Protein AF-0000000081854275 (afdb_homodimer)

pLDDT: mean 91.53, std 12.42, range [28.41, 98.5]

Structure (mmCIF, N/CA/C/O backbone):
data_AF-0000000081854275-model_v1
#
loop_
_entity.id
_entity.type
_entity.pdbx_description
1 polymer 'SP140 nuclear body protein-like'
#
loop_
_atom_site.group_PDB
_atom_site.id
_atom_site.type_symbol
_atom_site.label_atom_id
_atom_site.label_alt_id
_atom_site.label_comp_id
_atom_site.label_asym_id
_atom_site.label_entity_id
_atom_site.label_seq_id
_atom_site.pdbx_PDB_ins_code
_atom_site.Cartn_x
_atom_site.Cartn_y
_atom_site.Cartn_z
_atom_site.occupancy
_atom_site.B_iso_or_equiv
_atom_site.auth_seq_id
_atom_site.auth_comp_id
_atom_site.auth_asym_id
_atom_site.auth_atom_id
_atom_site.pdbx_PDB_model_num
ATOM 1 N N . MET A 1 1 ? -38.438 -53.656 -34.594 1 28.41 1 MET A N 1
ATOM 2 C CA . MET A 1 1 ? -37.188 -53.75 -33.875 1 28.41 1 MET A CA 1
ATOM 3 C C . MET A 1 1 ? -36.469 -52.406 -33.844 1 28.41 1 MET A C 1
ATOM 5 O O . MET A 1 1 ? -35.75 -52.062 -34.812 1 28.41 1 MET A O 1
ATOM 9 N N . ASP A 1 2 ? -37.125 -51.25 -33.469 1 30.95 2 ASP A N 1
ATOM 10 C CA . ASP A 1 2 ? -36.781 -49.812 -33.438 1 30.95 2 ASP A CA 1
ATOM 11 C C . ASP A 1 2 ? -35.531 -49.562 -32.562 1 30.95 2 ASP A C 1
ATOM 13 O O . ASP A 1 2 ? -35.531 -49.906 -31.391 1 30.95 2 ASP A O 1
ATOM 17 N N . THR A 1 3 ? -34.25 -49.688 -33.125 1 32.06 3 THR A N 1
ATOM 18 C CA . THR A 1 3 ? -32.938 -49.406 -32.562 1 32.06 3 THR A CA 1
ATOM 19 C C . THR A 1 3 ? -32.938 -48.062 -31.812 1 32.06 3 THR A C 1
ATOM 21 O O . THR A 1 3 ? -33.156 -47.031 -32.438 1 32.06 3 THR A O 1
ATOM 24 N N . LEU A 1 4 ? -33.312 -47.969 -30.531 1 31.28 4 LEU A N 1
ATOM 25 C CA . LEU A 1 4 ? -33.156 -46.875 -29.594 1 31.28 4 LEU A CA 1
ATOM 26 C C . LEU A 1 4 ? -31.719 -46.312 -29.641 1 31.28 4 LEU A C 1
ATOM 28 O O . LEU A 1 4 ? -30.766 -47.062 -29.406 1 31.28 4 LEU A O 1
ATOM 32 N N . ASP A 1 5 ? -31.359 -45.406 -30.594 1 31.48 5 ASP A N 1
ATOM 33 C CA . ASP A 1 5 ? -30.109 -44.656 -30.641 1 31.48 5 ASP A CA 1
ATOM 34 C C . ASP A 1 5 ? -29.672 -44.219 -29.25 1 31.48 5 ASP A C 1
ATOM 36 O O . ASP A 1 5 ? -30.391 -43.5 -28.562 1 31.48 5 ASP A O 1
ATOM 40 N N . GLU A 1 6 ? -28.984 -45.031 -28.469 1 31.84 6 GLU A N 1
ATOM 41 C CA . GLU A 1 6 ? -28.234 -44.688 -27.266 1 31.84 6 GLU A CA 1
ATOM 42 C C . GLU A 1 6 ? -27.406 -43.406 -27.5 1 31.84 6 GLU A C 1
ATOM 44 O O . GLU A 1 6 ? -26.391 -43.438 -28.219 1 31.84 6 GLU A O 1
ATOM 49 N N . GLN A 1 7 ? -28.016 -42.25 -27.75 1 33.12 7 GLN A N 1
ATOM 50 C CA . GLN A 1 7 ? -27.219 -41 -27.75 1 33.12 7 GLN A CA 1
ATOM 51 C C . GLN A 1 7 ? -26.203 -41.031 -26.594 1 33.12 7 GLN A C 1
ATOM 53 O O . GLN A 1 7 ? -26.594 -41.062 -25.422 1 33.12 7 GLN A O 1
ATOM 58 N N . ALA A 1 8 ? -25.047 -41.594 -26.719 1 37.94 8 ALA A N 1
ATOM 59 C CA . ALA A 1 8 ? -23.875 -41.375 -25.875 1 37.94 8 ALA A CA 1
ATOM 60 C C . ALA A 1 8 ? -23.812 -39.969 -25.359 1 37.94 8 ALA A C 1
ATOM 62 O O . ALA A 1 8 ? -23.703 -39 -26.125 1 37.94 8 ALA A O 1
ATOM 63 N N . SER A 1 9 ? -24.422 -39.562 -24.297 1 36.94 9 SER A N 1
ATOM 64 C CA . SER A 1 9 ? -24.234 -38.281 -23.625 1 36.94 9 SER A CA 1
ATOM 65 C C . SER A 1 9 ? -22.75 -37.938 -23.531 1 36.94 9 SER A C 1
ATOM 67 O O . SER A 1 9 ? -21.953 -38.688 -22.953 1 36.94 9 SER A O 1
ATOM 69 N N . ALA A 1 10 ? -22.078 -37.438 -24.516 1 41.81 10 ALA A N 1
ATOM 70 C CA . ALA A 1 10 ? -20.719 -36.906 -24.5 1 41.81 10 ALA A CA 1
ATOM 71 C C . ALA A 1 10 ? -20.406 -36.219 -23.172 1 41.81 10 ALA A C 1
ATOM 73 O O . ALA A 1 10 ? -21.094 -35.281 -22.766 1 41.81 10 ALA A O 1
ATOM 74 N N . THR A 1 11 ? -20 -36.781 -22.109 1 48.06 11 THR A N 1
ATOM 75 C CA . THR A 1 11 ? -19.484 -36.219 -20.875 1 48.06 11 THR A CA 1
ATOM 76 C C . THR A 1 11 ? -18.625 -35 -21.156 1 48.06 11 THR A C 1
ATOM 78 O O . THR A 1 11 ? -17.656 -35.062 -21.922 1 48.06 11 THR A O 1
ATOM 81 N N . ASN A 1 12 ? -19.203 -33.781 -21.25 1 55.66 12 ASN A N 1
ATOM 82 C CA . ASN A 1 12 ? -18.469 -32.531 -21.422 1 55.66 12 ASN A CA 1
ATOM 83 C C . ASN A 1 12 ? -17.188 -32.5 -20.609 1 55.66 12 ASN A C 1
ATOM 85 O O . ASN A 1 12 ? -17.219 -32.656 -19.391 1 55.66 12 ASN A O 1
ATOM 89 N N . PRO A 1 13 ? -16.078 -32.781 -21.188 1 63.62 13 PRO A N 1
ATOM 90 C CA . PRO A 1 13 ? -14.781 -32.812 -20.516 1 63.62 13 PRO A CA 1
ATOM 91 C C . PRO A 1 13 ? -14.602 -31.656 -19.516 1 63.62 13 PRO A C 1
ATOM 93 O O . PRO A 1 13 ? -13.82 -31.766 -18.578 1 63.62 13 PRO A O 1
ATOM 96 N N . ASP A 1 14 ? -15.375 -30.656 -19.766 1 68 14 ASP A N 1
ATOM 97 C CA . ASP A 1 14 ? -15.172 -29.484 -18.922 1 68 14 ASP A CA 1
ATOM 98 C C . ASP A 1 14 ? -16.141 -29.484 -17.75 1 68 14 ASP A C 1
ATOM 100 O O . ASP A 1 14 ? -16.188 -28.531 -16.969 1 68 14 ASP A O 1
ATOM 104 N N . SER A 1 15 ? -16.938 -30.484 -17.609 1 71.69 15 SER A N 1
ATOM 105 C CA . SER A 1 15 ? -17.969 -30.531 -16.578 1 71.69 15 SER A CA 1
ATOM 106 C C . SER A 1 15 ? -17.359 -30.484 -15.188 1 71.69 15 SER A C 1
ATOM 108 O O . SER A 1 15 ? -17.953 -29.938 -14.258 1 71.69 15 SER A O 1
ATOM 110 N N . ASP A 1 16 ? -16.172 -30.891 -15.094 1 78.19 16 ASP A N 1
ATOM 111 C CA . ASP A 1 16 ? -15.562 -31 -13.773 1 78.19 16 ASP A CA 1
ATOM 112 C C . ASP A 1 16 ? -14.711 -29.766 -13.453 1 78.19 16 ASP A C 1
ATOM 114 O O . ASP A 1 16 ? -14.156 -29.656 -12.359 1 78.19 16 ASP A O 1
ATOM 118 N N . LYS A 1 17 ? -14.781 -28.844 -14.359 1 85.69 17 LYS A N 1
ATOM 119 C CA . LYS A 1 17 ? -13.969 -27.656 -14.141 1 85.69 17 LYS A CA 1
ATOM 120 C C . LYS A 1 17 ? -14.578 -26.766 -13.062 1 85.69 17 LYS A C 1
ATOM 122 O O . LYS A 1 17 ? -15.797 -26.578 -13.023 1 85.69 17 LYS A O 1
ATOM 127 N N . VAL A 1 18 ? -13.711 -26.297 -12.273 1 91.56 18 VAL A N 1
ATOM 128 C CA . VAL A 1 18 ? -14.18 -25.453 -11.18 1 91.56 18 VAL A CA 1
ATOM 129 C C . VAL A 1 18 ? -14.125 -23.984 -11.609 1 91.56 18 VAL A C 1
ATOM 131 O O . VAL A 1 18 ? -14.805 -23.141 -11.023 1 91.56 18 VAL A O 1
ATOM 134 N N . ALA A 1 19 ? -13.328 -23.688 -12.609 1 95.38 19 ALA A N 1
ATOM 135 C CA . ALA A 1 19 ? -13.18 -22.312 -13.094 1 95.38 19 ALA A CA 1
ATOM 136 C C . ALA A 1 19 ? -12.984 -22.297 -14.609 1 95.38 19 ALA A C 1
ATOM 138 O O . ALA A 1 19 ? -12.508 -23.266 -15.195 1 95.38 19 ALA A O 1
ATOM 139 N N . PHE A 1 20 ? -13.414 -21.172 -15.258 1 96.5 20 PHE A N 1
ATOM 140 C CA . PHE A 1 20 ? -13.344 -21 -16.703 1 96.5 20 PHE A CA 1
ATOM 141 C C . PHE A 1 20 ? -12.547 -19.75 -17.047 1 96.5 20 PHE A C 1
ATOM 143 O O . PHE A 1 20 ? -12.82 -18.672 -16.531 1 96.5 20 PHE A O 1
ATOM 150 N N . LEU A 1 21 ? -11.531 -19.953 -17.875 1 96.88 21 LEU A N 1
ATOM 151 C CA . LEU A 1 21 ? -10.844 -18.781 -18.406 1 96.88 21 LEU A CA 1
ATOM 152 C C . LEU A 1 21 ? -11.734 -18.016 -19.391 1 96.88 21 LEU A C 1
ATOM 154 O O . LEU A 1 21 ? -12.047 -18.531 -20.469 1 96.88 21 LEU A O 1
ATOM 158 N N . VAL A 1 22 ? -12.141 -16.844 -19.062 1 97.88 22 VAL A N 1
ATOM 159 C CA . VAL A 1 22 ? -13.086 -16.094 -19.875 1 97.88 22 VAL A CA 1
ATOM 160 C C . VAL A 1 22 ? -12.445 -14.805 -20.375 1 97.88 22 VAL A C 1
ATOM 162 O O . VAL A 1 22 ? -11.438 -14.352 -19.812 1 97.88 22 VAL A O 1
ATOM 165 N N . THR A 1 23 ? -12.992 -14.273 -21.422 1 97.81 23 THR A N 1
ATOM 166 C CA . THR A 1 23 ? -12.508 -13.023 -22 1 97.81 23 THR A CA 1
ATOM 167 C C . THR A 1 23 ? -13.68 -12.109 -22.375 1 97.81 23 THR A C 1
ATOM 169 O O . THR A 1 23 ? -14.797 -12.578 -22.578 1 97.81 23 THR A O 1
ATOM 172 N N . CYS A 1 24 ? -13.508 -10.906 -22.375 1 96.81 24 CYS A N 1
ATOM 173 C CA . CYS A 1 24 ? -14.367 -9.844 -22.875 1 96.81 24 CYS A CA 1
ATOM 174 C C . CYS A 1 24 ? -13.547 -8.695 -23.438 1 96.81 24 CYS A C 1
ATOM 176 O O . CYS A 1 24 ? -12.883 -7.977 -22.703 1 96.81 24 CYS A O 1
ATOM 178 N N . GLY A 1 25 ? -13.57 -8.531 -24.75 1 93.12 25 GLY A N 1
ATOM 179 C CA . GLY A 1 25 ? -12.609 -7.609 -25.344 1 93.12 25 GLY A CA 1
ATOM 180 C C . GLY A 1 25 ? -11.164 -8 -25.078 1 93.12 25 GLY A C 1
ATOM 181 O O . GLY A 1 25 ? -10.758 -9.133 -25.344 1 93.12 25 GLY A O 1
ATOM 182 N N . ALA A 1 26 ? -10.422 -7.109 -24.562 1 92.81 26 ALA A N 1
ATOM 183 C CA . ALA A 1 26 ? -9.016 -7.363 -24.266 1 92.81 26 ALA A CA 1
ATOM 184 C C . ALA A 1 26 ? -8.836 -7.867 -22.828 1 92.81 26 ALA A C 1
ATOM 186 O O . ALA A 1 26 ? -7.734 -8.266 -22.438 1 92.81 26 ALA A O 1
ATOM 187 N N . LEU A 1 27 ? -9.914 -7.867 -22.078 1 95.38 27 LEU A N 1
ATOM 188 C CA . LEU A 1 27 ? -9.836 -8.25 -20.672 1 95.38 27 LEU A CA 1
ATOM 189 C C . LEU A 1 27 ? -10.031 -9.75 -20.5 1 95.38 27 LEU A C 1
ATOM 191 O O . LEU A 1 27 ? -10.883 -10.352 -21.172 1 95.38 27 LEU A O 1
ATOM 195 N N . SER A 1 28 ? -9.242 -10.375 -19.703 1 97.31 28 SER A N 1
ATOM 196 C CA . SER A 1 28 ? -9.352 -11.789 -19.375 1 97.31 28 SER A CA 1
ATOM 197 C C . SER A 1 28 ? -9.492 -12.008 -17.875 1 97.31 28 SER A C 1
ATOM 199 O O . SER A 1 28 ? -9.133 -11.133 -17.078 1 97.31 28 SER A O 1
ATOM 201 N N . GLY A 1 29 ? -10.102 -13.109 -17.469 1 97.56 29 GLY A N 1
ATOM 202 C CA . GLY A 1 29 ? -10.281 -13.484 -16.078 1 97.56 29 GLY A CA 1
ATOM 203 C C . GLY A 1 29 ? -10.703 -14.93 -15.906 1 97.56 29 GLY A C 1
ATOM 204 O O . GLY A 1 29 ? -10.961 -15.633 -16.891 1 97.56 29 GLY A O 1
ATOM 205 N N . GLN A 1 30 ? -10.672 -15.391 -14.719 1 97.62 30 GLN A N 1
ATOM 206 C CA . GLN A 1 30 ? -11.125 -16.734 -14.367 1 97.62 30 GLN A CA 1
ATOM 207 C C . GLN A 1 30 ? -12.508 -16.688 -13.719 1 97.62 30 GLN A C 1
ATOM 209 O O . GLN A 1 30 ? -12.672 -16.141 -12.633 1 97.62 30 GLN A O 1
ATOM 214 N N . LEU A 1 31 ? -13.453 -17.281 -14.375 1 98.12 31 LEU A N 1
ATOM 215 C CA . LEU A 1 31 ? -14.805 -17.375 -13.82 1 98.12 31 LEU A CA 1
ATOM 216 C C . LEU A 1 31 ? -14.938 -18.594 -12.922 1 98.12 31 LEU A C 1
ATOM 218 O O . LEU A 1 31 ? -14.836 -19.734 -13.391 1 98.12 31 LEU A O 1
ATOM 222 N N . HIS A 1 32 ? -15.188 -18.375 -11.68 1 97.38 32 HIS A N 1
ATOM 223 C CA . HIS A 1 32 ? -15.305 -19.453 -10.703 1 97.38 32 HIS A CA 1
ATOM 224 C C . HIS A 1 32 ? -16.766 -19.844 -10.484 1 97.38 32 HIS A C 1
ATOM 226 O O . HIS A 1 32 ? -17.562 -19.031 -10.023 1 97.38 32 HIS A O 1
ATOM 232 N N . LYS A 1 33 ? -17.016 -21.094 -10.68 1 95.62 33 LYS A N 1
ATOM 233 C CA . LYS A 1 33 ? -18.391 -21.625 -10.633 1 95.62 33 LYS A CA 1
ATOM 234 C C . LYS A 1 33 ? -19 -21.422 -9.25 1 95.62 33 LYS A C 1
ATOM 236 O O . LYS A 1 33 ? -20.156 -21.016 -9.133 1 95.62 33 LYS A O 1
ATOM 241 N N . LYS A 1 34 ? -18.25 -21.672 -8.305 1 94.56 34 LYS A N 1
ATOM 242 C CA . LYS A 1 34 ? -18.766 -21.688 -6.938 1 94.56 34 LYS A CA 1
ATOM 243 C C . LYS A 1 34 ? -19.172 -20.281 -6.496 1 94.56 34 LYS A C 1
ATOM 245 O O . LYS A 1 34 ? -20.016 -20.125 -5.613 1 94.56 34 LYS A O 1
ATOM 250 N N . ARG A 1 35 ? -18.594 -19.219 -7.164 1 96.75 35 ARG A N 1
ATOM 251 C CA . ARG A 1 35 ? -18.875 -17.844 -6.785 1 96.75 35 ARG A CA 1
ATOM 252 C C . ARG A 1 35 ? -19.938 -17.234 -7.684 1 96.75 35 ARG A C 1
ATOM 254 O O . ARG A 1 35 ? -20.391 -16.109 -7.445 1 96.75 35 ARG A O 1
ATOM 261 N N . PHE A 1 36 ? -20.328 -17.984 -8.656 1 97.38 36 PHE A N 1
ATOM 262 C CA . PHE A 1 36 ? -21.25 -17.438 -9.641 1 97.38 36 PHE A CA 1
ATOM 263 C C . PHE A 1 36 ? -22.688 -17.516 -9.141 1 97.38 36 PHE A C 1
ATOM 265 O O . PHE A 1 36 ? -23.141 -18.578 -8.703 1 97.38 36 PHE A O 1
ATOM 272 N N . ALA A 1 37 ? -23.375 -16.453 -9.148 1 96.75 37 ALA A N 1
ATOM 273 C CA . ALA A 1 37 ? -24.781 -16.406 -8.773 1 96.75 37 ALA A CA 1
ATOM 274 C C . ALA A 1 37 ? -25.641 -15.844 -9.898 1 96.75 37 ALA A C 1
ATOM 276 O O . ALA A 1 37 ? -26.656 -16.438 -10.289 1 96.75 37 ALA A O 1
ATOM 277 N N . SER A 1 38 ? -25.25 -14.711 -10.398 1 94.69 38 SER A N 1
ATOM 278 C CA . SER A 1 38 ? -25.922 -14.031 -11.508 1 94.69 38 SER A CA 1
ATOM 279 C C . SER A 1 38 ? -25 -12.992 -12.141 1 94.69 38 SER A C 1
ATOM 281 O O . SER A 1 38 ? -23.797 -12.945 -11.836 1 94.69 38 SER A O 1
ATOM 283 N N . GLY A 1 39 ? -25.531 -12.273 -13.062 1 93.12 39 GLY A N 1
ATOM 284 C CA . GLY A 1 39 ? -24.75 -11.203 -13.672 1 93.12 39 GLY A CA 1
ATOM 285 C C . GLY A 1 39 ? -24.422 -10.078 -12.703 1 93.12 39 GLY A C 1
ATOM 286 O O . GLY A 1 39 ? -23.375 -9.445 -12.82 1 93.12 39 GLY A O 1
ATOM 287 N N . ARG A 1 40 ? -25.25 -9.891 -11.766 1 91.81 40 ARG A N 1
ATOM 288 C CA . ARG A 1 40 ? -25.125 -8.734 -10.875 1 91.81 40 ARG A CA 1
ATOM 289 C C . ARG A 1 40 ? -24.625 -9.164 -9.5 1 91.81 40 ARG A C 1
ATOM 291 O O . ARG A 1 40 ? -24.094 -8.352 -8.75 1 91.81 40 ARG A O 1
ATOM 298 N N . CYS A 1 41 ? -24.875 -10.43 -9.234 1 93 41 CYS A N 1
ATOM 299 C CA . CYS A 1 41 ? -24.594 -10.891 -7.883 1 93 41 CYS A CA 1
ATOM 300 C C . CYS A 1 41 ? -23.422 -11.867 -7.883 1 93 41 CYS A C 1
ATOM 302 O O . CYS A 1 41 ? -23.328 -12.727 -8.766 1 93 41 CYS A O 1
ATOM 304 N N . GLY A 1 42 ? -22.594 -11.711 -6.797 1 94.5 42 GLY A N 1
ATOM 305 C CA . GLY A 1 42 ? -21.484 -12.625 -6.648 1 94.5 42 GLY A CA 1
ATOM 306 C C . GLY A 1 42 ? -20.297 -12.258 -7.527 1 94.5 42 GLY A C 1
ATOM 307 O O . GLY A 1 42 ? -20.328 -12.469 -8.742 1 94.5 42 GLY A O 1
ATOM 308 N N . LYS A 1 43 ? -19.266 -11.742 -6.938 1 97.56 43 LYS A N 1
ATOM 309 C CA . LYS A 1 43 ? -18.047 -11.523 -7.699 1 97.56 43 LYS A CA 1
ATOM 310 C C . LYS A 1 43 ? -17.375 -12.852 -8.031 1 97.56 43 LYS A C 1
ATOM 312 O O . LYS A 1 43 ? -16.688 -13.438 -7.195 1 97.56 43 LYS A O 1
ATOM 317 N N . SER A 1 44 ? -17.594 -13.25 -9.32 1 98.19 44 SER A N 1
ATOM 318 C CA . SER A 1 44 ? -17.219 -14.617 -9.68 1 98.19 44 SER A CA 1
ATOM 319 C C . SER A 1 44 ? -16.062 -14.625 -10.688 1 98.19 44 SER A C 1
ATOM 321 O O . SER A 1 44 ? -15.539 -15.688 -11.023 1 98.19 44 SER A O 1
ATOM 323 N N . ILE A 1 45 ? -15.648 -13.484 -11.156 1 98.25 45 ILE A N 1
ATOM 324 C CA . ILE A 1 45 ? -14.555 -13.438 -12.133 1 98.25 45 ILE A CA 1
ATOM 325 C C . ILE A 1 45 ? -13.312 -12.828 -11.484 1 98.25 45 ILE A C 1
ATOM 327 O O . ILE A 1 45 ? -13.312 -11.648 -11.117 1 98.25 45 ILE A O 1
ATOM 331 N N . ARG A 1 46 ? -12.312 -13.617 -11.398 1 97.94 46 ARG A N 1
ATOM 332 C CA . ARG A 1 46 ? -11.047 -13.211 -10.797 1 97.94 46 ARG A CA 1
ATOM 333 C C . ARG A 1 46 ? -10.086 -12.664 -11.844 1 97.94 46 ARG A C 1
ATOM 335 O O . ARG A 1 46 ? -9.625 -13.398 -12.719 1 97.94 46 ARG A O 1
ATOM 342 N N . THR A 1 47 ? -9.828 -11.383 -11.828 1 96.12 47 THR A N 1
ATOM 343 C CA . THR A 1 47 ? -8.805 -10.781 -12.672 1 96.12 47 THR A CA 1
ATOM 344 C C . THR A 1 47 ? -7.48 -10.68 -11.93 1 96.12 47 THR A C 1
ATOM 346 O O . THR A 1 47 ? -7.348 -11.188 -10.812 1 96.12 47 THR A O 1
ATOM 349 N N . GLU A 1 48 ? -6.586 -10.039 -12.578 1 90.88 48 GLU A N 1
ATOM 350 C CA . GLU A 1 48 ? -5.273 -9.891 -11.961 1 90.88 48 GLU A CA 1
ATOM 351 C C . GLU A 1 48 ? -5.336 -8.992 -10.734 1 90.88 48 GLU A C 1
ATOM 353 O O . GLU A 1 48 ? -4.605 -9.203 -9.766 1 90.88 48 GLU A O 1
ATOM 358 N N . THR A 1 49 ? -6.301 -8.117 -10.727 1 90.75 49 THR A N 1
ATOM 359 C CA . THR A 1 49 ? -6.223 -7.078 -9.703 1 90.75 49 THR A CA 1
ATOM 360 C C . THR A 1 49 ? -7.469 -7.086 -8.828 1 90.75 49 THR A C 1
ATOM 362 O O . THR A 1 49 ? -7.48 -6.488 -7.75 1 90.75 49 THR A O 1
ATOM 365 N N . ARG A 1 50 ? -8.547 -7.746 -9.281 1 94.5 50 ARG A N 1
ATOM 366 C CA . ARG A 1 50 ? -9.758 -7.688 -8.477 1 94.5 50 ARG A CA 1
ATOM 367 C C . ARG A 1 50 ? -10.742 -8.781 -8.883 1 94.5 50 ARG A C 1
ATOM 369 O O . ARG A 1 50 ? -10.555 -9.438 -9.906 1 94.5 50 ARG A O 1
ATOM 376 N N . TRP A 1 51 ? -11.703 -9 -8.086 1 97.44 51 TRP A N 1
ATOM 377 C CA . TRP A 1 51 ? -12.883 -9.812 -8.367 1 97.44 51 TRP A CA 1
ATOM 378 C C . TRP A 1 51 ? -14.023 -8.961 -8.914 1 97.44 51 TRP A C 1
ATOM 380 O O . TRP A 1 51 ? -14.266 -7.859 -8.422 1 97.44 51 TRP A O 1
ATOM 390 N N . LEU A 1 52 ? -14.695 -9.5 -9.883 1 96.94 52 LEU A N 1
ATOM 391 C CA . LEU A 1 52 ? -15.773 -8.75 -10.508 1 96.94 52 LEU A CA 1
ATOM 392 C C . LEU A 1 52 ? -17 -9.633 -10.727 1 96.94 52 LEU A C 1
ATOM 394 O O . LEU A 1 52 ? -16.859 -10.844 -10.938 1 96.94 52 LEU A O 1
ATOM 398 N N . THR A 1 53 ? -18.172 -8.984 -10.656 1 96.44 53 THR A N 1
ATOM 399 C CA . THR A 1 53 ? -19.344 -9.648 -11.195 1 96.44 53 THR A CA 1
ATOM 400 C C . THR A 1 53 ? -19.297 -9.695 -12.727 1 96.44 53 THR A C 1
ATOM 402 O O . THR A 1 53 ? -18.547 -8.938 -13.344 1 96.44 53 THR A O 1
ATOM 405 N N . PRO A 1 54 ? -20.062 -10.609 -13.297 1 96.44 54 PRO A N 1
ATOM 406 C CA . PRO A 1 54 ? -20.094 -10.625 -14.766 1 96.44 54 PRO A CA 1
ATOM 407 C C . PRO A 1 54 ? -20.438 -9.266 -15.359 1 96.44 54 PRO A C 1
ATOM 409 O O . PRO A 1 54 ? -19.812 -8.828 -16.328 1 96.44 54 PRO A O 1
ATOM 412 N N . LEU A 1 55 ? -21.328 -8.586 -14.812 1 95.56 55 LEU A N 1
ATOM 413 C CA . LEU A 1 55 ? -21.703 -7.273 -15.312 1 95.56 55 LEU A CA 1
ATOM 414 C C . LEU A 1 55 ? -20.578 -6.27 -15.141 1 95.56 55 LEU A C 1
ATOM 416 O O . LEU A 1 55 ? -20.297 -5.477 -16.047 1 95.56 55 LEU A O 1
ATOM 420 N N . GLU A 1 56 ? -19.953 -6.289 -13.945 1 94 56 GLU A N 1
ATOM 421 C CA . GLU A 1 56 ? -18.797 -5.426 -13.727 1 94 56 GLU A CA 1
ATOM 422 C C . GLU A 1 56 ? -17.672 -5.73 -14.719 1 94 56 GLU A C 1
ATOM 424 O O . GLU A 1 56 ? -16.984 -4.82 -15.18 1 94 56 GLU A O 1
ATOM 429 N N . PHE A 1 57 ? -17.5 -6.973 -15 1 96.25 57 PHE A N 1
ATOM 430 C CA . PHE A 1 57 ? -16.469 -7.422 -15.93 1 96.25 57 PHE A CA 1
ATOM 431 C C . PHE A 1 57 ? -16.703 -6.848 -17.328 1 96.25 57 PHE A C 1
ATOM 433 O O . PHE A 1 57 ? -15.781 -6.348 -17.969 1 96.25 57 PHE A O 1
ATOM 440 N N . VAL A 1 58 ? -17.922 -6.855 -17.781 1 95.75 58 VAL A N 1
ATOM 441 C CA . VAL A 1 58 ? -18.281 -6.309 -19.078 1 95.75 58 VAL A CA 1
ATOM 442 C C . VAL A 1 58 ? -18.109 -4.793 -19.078 1 95.75 58 VAL A C 1
ATOM 444 O O . VAL A 1 58 ? -17.594 -4.219 -20.031 1 95.75 58 VAL A O 1
ATOM 447 N N . TYR A 1 59 ? -18.531 -4.27 -18.031 1 93 59 TYR A N 1
ATOM 448 C CA . TYR A 1 59 ? -18.391 -2.822 -17.922 1 93 59 TYR A CA 1
ATOM 449 C C . TYR A 1 59 ? -16.922 -2.406 -18.016 1 93 59 TYR A C 1
ATOM 451 O O . TYR A 1 59 ? -16.594 -1.439 -18.703 1 93 59 TYR A O 1
ATOM 459 N N . GLU A 1 60 ? -16.062 -3.062 -17.312 1 90.62 60 GLU A N 1
ATOM 460 C CA . GLU A 1 60 ? -14.633 -2.752 -17.328 1 90.62 60 GLU A CA 1
ATOM 461 C C . GLU A 1 60 ? -14.031 -2.973 -18.719 1 90.62 60 GLU A C 1
ATOM 463 O O . GLU A 1 60 ? -13.156 -2.219 -19.141 1 90.62 60 GLU A O 1
ATOM 468 N N . ALA A 1 61 ? -14.508 -3.922 -19.344 1 93.31 61 ALA A N 1
ATOM 469 C CA . ALA A 1 61 ? -13.938 -4.305 -20.625 1 93.31 61 ALA A CA 1
ATOM 470 C C . ALA A 1 61 ? -14.438 -3.383 -21.734 1 93.31 61 ALA A C 1
ATOM 472 O O . ALA A 1 61 ? -13.664 -2.988 -22.609 1 93.31 61 ALA A O 1
ATOM 473 N N . LEU A 1 62 ? -15.727 -3.062 -21.719 1 91.94 62 LEU A N 1
ATOM 474 C CA . LEU A 1 62 ? -16.344 -2.416 -22.875 1 91.94 62 LEU A CA 1
ATOM 475 C C . LEU A 1 62 ? -16.812 -1.009 -22.516 1 91.94 62 LEU A C 1
ATOM 477 O O . LEU A 1 62 ? -17.156 -0.227 -23.406 1 91.94 62 LEU A O 1
ATOM 481 N N . GLY A 1 63 ? -16.844 -0.688 -21.266 1 86.81 63 GLY A N 1
ATOM 482 C CA . GLY A 1 63 ? -17.328 0.623 -20.859 1 86.81 63 GLY A CA 1
ATOM 483 C C . GLY A 1 63 ? -18.828 0.772 -20.969 1 86.81 63 GLY A C 1
ATOM 484 O O . GLY A 1 63 ? -19.344 1.891 -20.984 1 86.81 63 GLY A O 1
ATOM 485 N N . GLN A 1 64 ? -19.578 -0.313 -21.141 1 80.12 64 GLN A N 1
ATOM 486 C CA . GLN A 1 64 ? -21.016 -0.282 -21.312 1 80.12 64 GLN A CA 1
ATOM 487 C C . GLN A 1 64 ? -21.75 -0.795 -20.078 1 80.12 64 GLN A C 1
ATOM 489 O O . GLN A 1 64 ? -21.484 -1.905 -19.609 1 80.12 64 GLN A O 1
ATOM 494 N N . ARG A 1 65 ? -22.562 -0.096 -19.547 1 76.38 65 ARG A N 1
ATOM 495 C CA . ARG A 1 65 ? -23.281 -0.476 -18.344 1 76.38 65 ARG A CA 1
ATOM 496 C C . ARG A 1 65 ? -24.422 -1.438 -18.672 1 76.38 65 ARG A C 1
ATOM 498 O O . ARG A 1 65 ? -24.797 -2.271 -17.844 1 76.38 65 ARG A O 1
ATOM 505 N N . ASP A 1 66 ? -24.859 -1.339 -19.844 1 73.69 66 ASP A N 1
ATOM 506 C CA . ASP A 1 66 ? -26.047 -2.125 -20.203 1 73.69 66 ASP A CA 1
ATOM 507 C C . ASP A 1 66 ? -25.656 -3.318 -21.078 1 73.69 66 ASP A C 1
ATOM 509 O O . ASP A 1 66 ? -26.469 -3.787 -21.891 1 7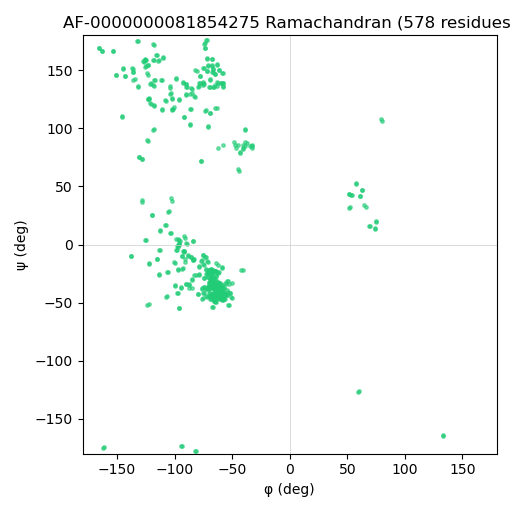3.69 66 ASP A O 1
ATOM 513 N N . GLY A 1 67 ? -24.531 -3.787 -20.953 1 74.56 67 GLY A N 1
ATOM 514 C CA . GLY A 1 67 ? -24.109 -4.906 -21.766 1 74.56 67 GLY A CA 1
ATOM 515 C C . GLY A 1 67 ? -24.719 -6.227 -21.344 1 74.56 67 GLY A C 1
ATOM 516 O O . GLY A 1 67 ? -25.234 -6.348 -20.219 1 74.56 67 GLY A O 1
ATOM 517 N N . SER A 1 68 ? -24.844 -7.102 -22.344 1 90.94 68 SER A N 1
ATOM 518 C CA . SER A 1 68 ? -25.297 -8.461 -22.062 1 90.94 68 SER A CA 1
ATOM 519 C C . SER A 1 68 ? -24.125 -9.359 -21.688 1 90.94 68 SER A C 1
ATOM 521 O O . SER A 1 68 ? -23.422 -9.859 -22.562 1 90.94 68 SER A O 1
ATOM 523 N N . TRP A 1 69 ? -23.969 -9.641 -20.422 1 95.62 69 TRP A N 1
ATOM 524 C CA . TRP A 1 69 ? -22.828 -10.414 -19.938 1 95.62 69 TRP A CA 1
ATOM 525 C C . TRP A 1 69 ? -22.859 -11.828 -20.5 1 95.62 69 TRP A C 1
ATOM 527 O O . TRP A 1 69 ? -21.812 -12.414 -20.781 1 95.62 69 TRP A O 1
ATOM 537 N N . MET A 1 70 ? -24.031 -12.359 -20.828 1 95.75 70 MET A N 1
ATOM 538 C CA . MET A 1 70 ? -24.172 -13.719 -21.359 1 95.75 70 MET A CA 1
ATOM 539 C C . MET A 1 70 ? -23.656 -13.805 -22.781 1 95.75 70 MET A C 1
ATOM 541 O O . MET A 1 70 ? -23.172 -14.859 -23.219 1 95.75 70 MET A O 1
ATOM 545 N N . LYS A 1 71 ? -23.688 -12.688 -23.422 1 95.75 71 LYS A N 1
ATOM 546 C CA . LYS A 1 71 ? -23.281 -12.648 -24.828 1 95.75 71 LYS A CA 1
ATOM 547 C C . LYS A 1 71 ? -21.844 -12.133 -24.969 1 95.75 71 LYS A C 1
ATOM 549 O O . LYS A 1 71 ? -21.094 -12.578 -25.828 1 95.75 71 LYS A O 1
ATOM 554 N N . ASP A 1 72 ? -21.516 -11.211 -24.125 1 95.94 72 ASP A N 1
ATOM 555 C CA . ASP A 1 72 ? -20.281 -10.453 -24.312 1 95.94 72 ASP A CA 1
ATOM 556 C C . ASP A 1 72 ? -19.094 -11.188 -23.719 1 95.94 72 ASP A C 1
ATOM 558 O O . ASP A 1 72 ? -17.953 -10.984 -24.141 1 95.94 72 ASP A O 1
ATOM 562 N N . ILE A 1 73 ? -19.328 -11.953 -22.672 1 97.5 73 ILE A N 1
ATOM 563 C CA . ILE A 1 73 ? -18.25 -12.742 -22.078 1 97.5 73 ILE A CA 1
ATOM 564 C C . ILE A 1 73 ? -18.109 -14.07 -22.812 1 97.5 73 ILE A C 1
ATOM 566 O O . ILE A 1 73 ? -19.094 -14.758 -23.062 1 97.5 73 ILE A O 1
ATOM 570 N N . GLU A 1 74 ? -16.844 -14.391 -23.109 1 97.62 74 GLU A N 1
ATOM 571 C CA . GLU A 1 74 ? -16.625 -15.57 -23.938 1 97.62 74 GLU A CA 1
ATOM 572 C C . GLU A 1 74 ? -15.758 -16.594 -23.203 1 97.62 74 GLU A C 1
ATOM 574 O O . GLU A 1 74 ? -14.852 -16.234 -22.453 1 97.62 74 GLU A O 1
ATOM 579 N N . TYR A 1 75 ? -16.109 -17.75 -23.344 1 96.5 75 TYR A N 1
ATOM 580 C CA . TYR A 1 75 ? -15.336 -18.938 -23 1 96.5 75 TYR A CA 1
ATOM 581 C C . TYR A 1 75 ? -15.109 -19.812 -24.219 1 96.5 75 TYR A C 1
ATOM 583 O O . TYR A 1 75 ? -16.062 -20.297 -24.828 1 96.5 75 TYR A O 1
ATOM 591 N N . ASP A 1 76 ? -13.742 -20.031 -24.547 1 94 76 ASP A N 1
ATOM 592 C CA . ASP A 1 76 ? -13.398 -20.828 -25.719 1 94 76 ASP A CA 1
ATOM 593 C C . ASP A 1 76 ? -14.086 -20.297 -26.969 1 94 76 ASP A C 1
ATOM 595 O O . ASP A 1 76 ? -14.719 -21.047 -27.703 1 94 76 ASP A O 1
ATOM 599 N N . ARG A 1 77 ? -14.094 -19 -27.094 1 93.75 77 ARG A N 1
ATOM 600 C CA . ARG A 1 77 ? -14.547 -18.25 -28.266 1 93.75 77 ARG A CA 1
ATOM 601 C C . ARG A 1 77 ? -16.062 -18.359 -28.438 1 93.75 77 ARG A C 1
ATOM 603 O O . ARG A 1 77 ? -16.594 -18.078 -29.5 1 93.75 77 ARG A O 1
ATOM 610 N N . LYS A 1 78 ? -16.75 -18.781 -27.438 1 96.25 78 LYS A N 1
ATOM 611 C CA . LYS A 1 78 ? -18.203 -18.828 -27.406 1 96.25 78 LYS A CA 1
ATOM 612 C C . LYS A 1 78 ? -18.766 -18.047 -26.234 1 96.25 78 LYS A C 1
ATOM 614 O O . LYS A 1 78 ? -18.156 -18.016 -25.156 1 96.25 78 LYS A O 1
ATOM 619 N N . PRO A 1 79 ? -19.906 -17.438 -26.453 1 96.88 79 PRO A N 1
ATOM 620 C CA . PRO A 1 79 ? -20.516 -16.734 -25.328 1 96.88 79 PRO A CA 1
ATOM 621 C C . PRO A 1 79 ? -20.781 -17.641 -24.125 1 96.88 79 PRO A C 1
ATOM 623 O O . PRO A 1 79 ? -21.109 -18.812 -24.297 1 96.88 79 PRO A O 1
ATOM 626 N N . ILE A 1 80 ? -20.688 -17.078 -22.906 1 96.38 80 ILE A N 1
ATOM 627 C CA . ILE A 1 80 ? -20.781 -17.922 -21.719 1 96.38 80 ILE A CA 1
ATOM 628 C C . ILE A 1 80 ? -22.234 -18.328 -21.5 1 96.38 80 ILE A C 1
ATOM 630 O O . ILE A 1 80 ? -22.516 -19.219 -20.688 1 96.38 80 ILE A O 1
ATOM 634 N N . GLY A 1 81 ? -23.141 -17.734 -22.25 1 95.44 81 GLY A N 1
ATOM 635 C CA . GLY A 1 81 ? -24.5 -18.234 -22.25 1 95.44 81 GLY A CA 1
ATOM 636 C C . GLY A 1 81 ? -24.594 -19.703 -22.562 1 95.44 81 GLY A C 1
ATOM 637 O O . GLY A 1 81 ? -25.5 -20.391 -22.094 1 95.44 81 GLY A O 1
ATOM 638 N N . HIS A 1 82 ? -23.719 -20.188 -23.344 1 94.81 82 HIS A N 1
ATOM 639 C CA . HIS A 1 82 ? -23.688 -21.594 -23.703 1 94.81 82 HIS A CA 1
ATOM 640 C C . HIS A 1 82 ? -23.391 -22.469 -22.484 1 94.81 82 HIS A C 1
ATOM 642 O O . HIS A 1 82 ? -23.844 -23.609 -22.406 1 94.81 82 HIS A O 1
ATOM 648 N N . LEU A 1 83 ? -22.531 -21.922 -21.578 1 94.62 83 LEU A N 1
ATOM 649 C CA . LEU A 1 83 ? -22.219 -22.672 -20.359 1 94.62 83 LEU A CA 1
ATOM 650 C C . LEU A 1 83 ? -23.484 -22.875 -19.516 1 94.62 83 LEU A C 1
ATOM 652 O O . LEU A 1 83 ? -23.656 -23.922 -18.891 1 94.62 83 LEU A O 1
ATOM 656 N N . ILE A 1 84 ? -24.312 -21.891 -19.562 1 93 84 ILE A N 1
ATOM 657 C CA . ILE A 1 84 ? -25.562 -21.938 -18.812 1 93 84 ILE A CA 1
ATOM 658 C C . ILE A 1 84 ? -26.516 -22.938 -19.469 1 93 84 ILE A C 1
ATOM 660 O O . ILE A 1 84 ? -27.125 -23.781 -18.797 1 93 84 ILE A O 1
ATOM 664 N N . LYS A 1 85 ? -26.609 -22.859 -20.734 1 93.25 85 LYS A N 1
ATOM 665 C CA . LYS A 1 85 ? -27.453 -23.75 -21.5 1 93.25 85 LYS A CA 1
ATOM 666 C C . LYS A 1 85 ? -27.031 -25.219 -21.328 1 93.25 85 LYS A C 1
ATOM 668 O O . LYS A 1 85 ? -27.891 -26.109 -21.266 1 93.25 85 LYS A O 1
ATOM 673 N N . ASN A 1 86 ? -25.75 -25.391 -21.188 1 92.62 86 ASN A N 1
ATOM 674 C CA . ASN A 1 86 ? -25.203 -26.75 -21.062 1 92.62 86 ASN A CA 1
ATOM 675 C C . ASN A 1 86 ? -25.094 -27.188 -19.609 1 92.62 86 ASN A C 1
ATOM 677 O O . ASN A 1 86 ? -24.438 -28.172 -19.297 1 92.62 86 ASN A O 1
ATOM 681 N N . LYS A 1 87 ? -25.594 -26.422 -18.734 1 91.81 87 LYS A N 1
ATOM 682 C CA . LYS A 1 87 ? -25.688 -26.734 -17.312 1 91.81 87 LYS A CA 1
ATOM 683 C C . LYS A 1 87 ? -24.312 -26.859 -16.688 1 91.81 87 LYS A C 1
ATOM 685 O O . LYS A 1 87 ? -24.062 -27.734 -15.852 1 91.81 87 LYS A O 1
ATOM 690 N N . MET A 1 88 ? -23.406 -26.062 -17.188 1 93.31 88 MET A N 1
ATOM 691 C CA . MET A 1 88 ? -22.078 -25.969 -16.594 1 93.31 88 MET A CA 1
ATOM 692 C C . MET A 1 88 ? -21.969 -24.781 -15.656 1 93.31 88 MET A C 1
ATOM 694 O O . MET A 1 88 ? -21.047 -24.703 -14.844 1 93.31 88 MET A O 1
ATOM 698 N N . LEU A 1 89 ? -22.828 -23.859 -15.836 1 93.69 89 LEU A N 1
ATOM 699 C CA . LEU A 1 89 ? -22.984 -22.672 -15 1 93.69 89 LEU A CA 1
ATOM 700 C C . LEU A 1 89 ? -24.438 -22.453 -14.633 1 93.69 89 LEU A C 1
ATOM 702 O O . LEU A 1 89 ? -25.328 -22.562 -15.484 1 93.69 89 LEU A O 1
ATOM 706 N N . TYR A 1 90 ? -24.719 -22.141 -13.414 1 94.25 90 TYR A N 1
ATOM 707 C CA . TYR A 1 90 ? -26.094 -22.078 -12.953 1 94.25 90 TYR A CA 1
ATOM 708 C C . TYR A 1 90 ? -26.422 -20.688 -12.391 1 94.25 90 TYR A C 1
ATOM 710 O O . TYR A 1 90 ? -25.734 -20.203 -11.492 1 94.25 90 TYR A O 1
ATOM 718 N N . ILE A 1 91 ? -27.453 -20.109 -12.898 1 95.81 91 ILE A N 1
ATOM 719 C CA . ILE A 1 91 ? -27.938 -18.844 -12.391 1 95.81 91 ILE A CA 1
ATOM 720 C C . ILE A 1 91 ? -28.891 -19.078 -11.219 1 95.81 91 ILE A C 1
ATOM 722 O O . ILE A 1 91 ? -29.781 -19.938 -11.289 1 95.81 91 ILE A O 1
ATOM 726 N N . HIS A 1 92 ? -28.609 -18.359 -10.156 1 96.5 92 HIS A N 1
ATOM 727 C CA . HIS A 1 92 ? -29.484 -18.5 -9.008 1 96.5 92 HIS A CA 1
ATOM 728 C C . HIS A 1 92 ? -30.844 -17.859 -9.281 1 96.5 92 HIS A C 1
ATOM 730 O O . HIS A 1 92 ? -30.969 -16.953 -10.109 1 96.5 92 HIS A O 1
ATOM 736 N N . SER A 1 93 ? -31.797 -18.391 -8.562 1 94.75 93 SER A N 1
ATOM 737 C CA . SER A 1 93 ? -33.125 -17.828 -8.664 1 94.75 93 SER A CA 1
ATOM 738 C C . SER A 1 93 ? -33.188 -16.422 -8.086 1 94.75 93 SER A C 1
ATOM 740 O O . SER A 1 93 ? -32.406 -16.078 -7.207 1 94.75 93 SER A O 1
ATOM 742 N N . ASP A 1 94 ? -34.125 -15.656 -8.562 1 92.06 94 ASP A N 1
ATOM 743 C CA . ASP A 1 94 ? -34.344 -14.305 -8.039 1 92.06 94 ASP A CA 1
ATOM 744 C C . ASP A 1 94 ? -34.781 -14.344 -6.578 1 92.06 94 ASP A C 1
ATOM 746 O O . ASP A 1 94 ? -34.688 -13.344 -5.867 1 92.06 94 ASP A O 1
ATOM 750 N N . LEU A 1 95 ? -35.188 -15.492 -6.141 1 94.31 95 LEU A N 1
ATOM 751 C CA . LEU A 1 95 ? -35.688 -15.648 -4.777 1 94.31 95 LEU A CA 1
ATOM 752 C C . LEU A 1 95 ? -34.594 -16.203 -3.863 1 94.31 95 LEU A C 1
ATOM 754 O O . LEU A 1 95 ? -34.812 -16.391 -2.664 1 94.31 95 LEU A O 1
ATOM 758 N N . CYS A 1 96 ? -33.438 -16.469 -4.449 1 95.88 96 CYS A N 1
ATOM 759 C CA . CYS A 1 96 ? -32.375 -17.047 -3.66 1 95.88 96 CYS A CA 1
ATOM 760 C C . CYS A 1 96 ? -31.906 -16.078 -2.58 1 95.88 96 CYS A C 1
ATOM 762 O O . CYS A 1 96 ? -31.734 -14.883 -2.842 1 95.88 96 CYS A O 1
ATOM 764 N N . ILE A 1 97 ? -31.672 -16.531 -1.349 1 94.88 97 ILE A N 1
ATOM 765 C CA . ILE A 1 97 ? -31.312 -15.672 -0.227 1 94.88 97 ILE A CA 1
ATOM 766 C C . ILE A 1 97 ? -29.938 -16.078 0.307 1 94.88 97 ILE A C 1
ATOM 768 O O . ILE A 1 97 ? -29.641 -15.898 1.492 1 94.88 97 ILE A O 1
ATOM 772 N N . CYS A 1 98 ? -29.156 -16.672 -0.602 1 95.62 98 CYS A N 1
ATOM 773 C CA . CYS A 1 98 ? -27.828 -17.078 -0.146 1 95.62 98 CYS A CA 1
ATOM 774 C C . CYS A 1 98 ? -26.922 -15.883 0.049 1 95.62 98 CYS A C 1
ATOM 776 O O . CYS A 1 98 ? -27.297 -14.75 -0.281 1 95.62 98 CYS A O 1
ATOM 778 N N . CYS A 1 99 ? -25.719 -16.031 0.534 1 95.25 99 CYS A N 1
ATOM 779 C CA . CYS A 1 99 ? -24.797 -14.945 0.896 1 95.25 99 CYS A CA 1
ATOM 780 C C . CYS A 1 99 ? -24.266 -14.242 -0.346 1 95.25 99 CYS A C 1
ATOM 782 O O . CYS A 1 99 ? -23.719 -13.148 -0.254 1 95.25 99 CYS A O 1
ATOM 784 N N . LEU A 1 100 ? -24.438 -14.875 -1.522 1 95.75 100 LEU A N 1
ATOM 785 C CA . LEU A 1 100 ? -24.031 -14.234 -2.771 1 95.75 100 LEU A CA 1
ATOM 786 C C . LEU A 1 100 ? -25.141 -13.367 -3.33 1 95.75 100 LEU A C 1
ATOM 788 O O . LEU A 1 100 ? -24.891 -12.336 -3.949 1 95.75 100 LEU A O 1
ATOM 792 N N . CYS A 1 101 ? -26.328 -13.766 -3.145 1 95.94 101 CYS A N 1
ATOM 793 C CA . CYS A 1 101 ? -27.484 -13.117 -3.736 1 95.94 101 CYS A CA 1
ATOM 794 C C . CYS A 1 101 ? -28.031 -12.031 -2.816 1 95.94 101 CYS A C 1
ATOM 796 O O . CYS A 1 101 ? -28.594 -11.039 -3.285 1 95.94 101 CYS A O 1
ATOM 798 N N . LYS A 1 102 ? -27.938 -12.258 -1.573 1 94.88 102 LYS A N 1
ATOM 799 C CA . LYS A 1 102 ? -28.297 -11.273 -0.56 1 94.88 102 LYS A CA 1
ATOM 800 C C . LYS A 1 102 ? -27.172 -11.078 0.448 1 94.88 102 LYS A C 1
ATOM 802 O O . LYS A 1 102 ? -27.312 -11.422 1.623 1 94.88 102 LYS A O 1
ATOM 807 N N . PRO A 1 103 ? -26.188 -10.438 -0 1 93.88 103 PRO A N 1
ATOM 808 C CA . PRO A 1 103 ? -24.969 -10.367 0.817 1 93.88 103 PRO A CA 1
ATOM 809 C C . PRO A 1 103 ? -25.078 -9.344 1.95 1 93.88 103 PRO A C 1
ATOM 811 O O . PRO A 1 103 ? -25.688 -8.289 1.773 1 93.88 103 PRO A O 1
ATOM 814 N N . SER A 1 104 ? -24.562 -9.742 3.1 1 91.25 104 SER A N 1
ATOM 815 C CA . SER A 1 104 ? -24.297 -8.781 4.16 1 91.25 104 SER A CA 1
ATOM 816 C C . SER A 1 104 ? -23.078 -7.918 3.834 1 91.25 104 SER A C 1
ATOM 818 O O . SER A 1 104 ? -22.359 -8.195 2.873 1 91.25 104 SER A O 1
ATOM 820 N N . PRO A 1 105 ? -22.828 -6.855 4.574 1 84.12 105 PRO A N 1
ATOM 821 C CA . PRO A 1 105 ? -21.625 -6.062 4.367 1 84.12 105 PRO A CA 1
ATOM 822 C C . PRO A 1 105 ? -20.344 -6.891 4.496 1 84.12 105 PRO A C 1
ATOM 824 O O . PRO A 1 105 ? -19.391 -6.695 3.729 1 84.12 105 PRO A O 1
ATOM 827 N N . LYS A 1 106 ? -20.406 -7.746 5.387 1 88.69 106 LYS A N 1
ATOM 828 C CA . LYS A 1 106 ? -19.25 -8.625 5.578 1 88.69 106 LYS A CA 1
ATOM 829 C C . LYS A 1 106 ? -19.047 -9.539 4.375 1 88.69 106 LYS A C 1
ATOM 831 O O . LYS A 1 106 ? -17.922 -9.789 3.957 1 88.69 106 LYS A O 1
ATOM 836 N N . ASP A 1 107 ? -20.156 -9.961 3.855 1 92.56 107 ASP A N 1
ATOM 837 C CA . ASP A 1 107 ? -20.094 -10.805 2.664 1 92.56 107 ASP A CA 1
ATOM 838 C C . ASP A 1 107 ? -19.484 -10.047 1.488 1 92.56 107 ASP A C 1
ATOM 840 O O . ASP A 1 107 ? -18.656 -10.586 0.757 1 92.56 107 ASP A O 1
ATOM 844 N N . LEU A 1 108 ? -19.938 -8.883 1.406 1 91.81 108 LEU A N 1
ATOM 845 C CA . LEU A 1 108 ? -19.438 -8.047 0.314 1 91.81 108 LEU A CA 1
ATOM 846 C C . LEU A 1 108 ? -17.938 -7.816 0.44 1 91.81 108 LEU A C 1
ATOM 848 O O . LEU A 1 108 ? -17.219 -7.855 -0.557 1 91.81 108 LEU A O 1
ATOM 852 N N . GLU A 1 109 ? -17.453 -7.609 1.621 1 90.25 109 GLU A N 1
ATOM 853 C CA . GLU A 1 109 ? -16.031 -7.43 1.867 1 90.25 109 GLU A CA 1
ATOM 854 C C . GLU A 1 109 ? -15.242 -8.703 1.545 1 90.25 109 GLU A C 1
ATOM 856 O O . GLU A 1 109 ? -14.172 -8.641 0.937 1 90.25 109 GLU A O 1
ATOM 861 N N . ASN A 1 110 ? -15.844 -9.781 1.853 1 92.88 110 ASN A N 1
ATOM 862 C CA . ASN A 1 110 ? -15.188 -11.062 1.633 1 92.88 110 ASN A CA 1
ATOM 863 C C . ASN A 1 110 ? -15.078 -11.391 0.146 1 92.88 110 ASN A C 1
ATOM 865 O O . ASN A 1 110 ? -14.148 -12.086 -0.275 1 92.88 110 ASN A O 1
ATOM 869 N N . GLU A 1 111 ? -15.945 -10.828 -0.611 1 96 111 GLU A N 1
ATOM 870 C CA . GLU A 1 111 ? -15.977 -11.125 -2.039 1 96 111 GLU A CA 1
ATOM 871 C C . GLU A 1 111 ? -14.797 -10.477 -2.762 1 96 111 GLU A C 1
ATOM 873 O O . GLU A 1 111 ? -14.5 -10.828 -3.908 1 96 111 GLU A O 1
ATOM 878 N N . LYS A 1 112 ? -14.117 -9.641 -2.117 1 95.94 112 LYS A N 1
ATOM 879 C CA . LYS A 1 112 ? -13.047 -8.891 -2.766 1 95.94 112 LYS A CA 1
ATOM 880 C C . LYS A 1 112 ? -11.75 -9.695 -2.801 1 95.94 112 LYS A C 1
ATOM 882 O O . LYS A 1 112 ? -10.812 -9.344 -3.521 1 95.94 112 LYS A O 1
ATOM 887 N N . ASN A 1 113 ? -11.703 -10.773 -2.023 1 97.81 113 ASN A N 1
ATOM 888 C CA . ASN A 1 113 ? -10.438 -11.484 -1.878 1 97.81 113 ASN A CA 1
ATOM 889 C C . ASN A 1 113 ? -10.594 -12.969 -2.213 1 97.81 113 ASN A C 1
ATOM 891 O O . ASN A 1 113 ? -11.711 -13.484 -2.248 1 97.81 113 ASN A O 1
ATOM 895 N N . ASP A 1 114 ? -9.484 -13.539 -2.512 1 97.81 114 ASP A N 1
ATOM 896 C CA . ASP A 1 114 ? -9.445 -14.961 -2.828 1 97.81 114 ASP A CA 1
ATOM 897 C C . ASP A 1 114 ? -9.906 -15.805 -1.64 1 97.81 114 ASP A C 1
ATOM 899 O O . ASP A 1 114 ? -9.633 -15.461 -0.488 1 97.81 114 ASP A O 1
ATOM 903 N N . ASP A 1 115 ? -10.469 -16.938 -1.961 1 96.62 115 ASP A N 1
ATOM 904 C CA . ASP A 1 115 ? -10.969 -17.844 -0.926 1 96.62 115 ASP A CA 1
ATOM 905 C C . ASP A 1 115 ? -9.875 -18.812 -0.461 1 96.62 115 ASP A C 1
ATOM 907 O O . ASP A 1 115 ? -10.07 -19.547 0.501 1 96.62 115 ASP A O 1
ATOM 911 N N . GLU A 1 116 ? -8.828 -18.797 -1.151 1 96.5 116 GLU A N 1
ATOM 912 C CA . GLU A 1 116 ? -7.715 -19.688 -0.819 1 96.5 116 GLU A CA 1
ATOM 913 C C . GLU A 1 116 ? -6.41 -18.891 -0.693 1 96.5 116 GLU A C 1
ATOM 915 O O . GLU A 1 116 ? -6.289 -17.797 -1.232 1 96.5 116 GLU A O 1
ATOM 920 N N . CYS A 1 117 ? -5.508 -19.5 0.02 1 97.56 117 CYS A N 1
ATOM 921 C CA . CYS A 1 117 ? -4.191 -18.891 0.203 1 97.56 117 CYS A CA 1
ATOM 922 C C . CYS A 1 117 ? -3.428 -18.844 -1.115 1 97.56 117 CYS A C 1
ATOM 924 O O . CYS A 1 117 ? -3.396 -19.828 -1.859 1 97.56 117 CYS A O 1
ATOM 926 N N . TYR A 1 118 ? -2.857 -17.75 -1.341 1 97 118 TYR A N 1
ATOM 927 C CA . TYR A 1 118 ? -2.125 -17.531 -2.584 1 97 118 TYR A CA 1
ATOM 928 C C . TYR A 1 118 ? -0.896 -18.438 -2.658 1 97 118 TYR A C 1
ATOM 930 O O . TYR A 1 118 ? -0.449 -18.797 -3.75 1 97 118 TYR A O 1
ATOM 938 N N . VAL A 1 119 ? -0.406 -18.875 -1.552 1 95.75 119 VAL A N 1
ATOM 939 C CA . VAL A 1 119 ? 0.86 -19.594 -1.462 1 95.75 119 VAL A CA 1
ATOM 940 C C . VAL A 1 119 ? 0.599 -21.094 -1.452 1 95.75 119 VAL A C 1
ATOM 942 O O . VAL A 1 119 ? 1.004 -21.812 -2.373 1 95.75 119 VAL A O 1
ATOM 945 N N . CYS A 1 120 ? -0.223 -21.578 -0.561 1 94.75 120 CYS A N 1
ATOM 946 C CA . CYS A 1 120 ? -0.372 -23.016 -0.396 1 94.75 120 CYS A CA 1
ATOM 947 C C . CYS A 1 120 ? -1.625 -23.516 -1.104 1 94.75 120 CYS A C 1
ATOM 949 O O . CYS A 1 120 ? -1.838 -24.719 -1.215 1 94.75 120 CYS A O 1
ATOM 951 N N . LYS A 1 121 ? -2.531 -22.703 -1.479 1 94.12 121 LYS A N 1
ATOM 952 C CA . LYS A 1 121 ? -3.721 -22.984 -2.277 1 94.12 121 LYS A CA 1
ATOM 953 C C . LYS A 1 121 ? -4.781 -23.703 -1.449 1 94.12 121 LYS A C 1
ATOM 955 O O . LYS A 1 121 ? -5.656 -24.375 -2 1 94.12 121 LYS A O 1
ATOM 960 N N . SER A 1 122 ? -4.66 -23.594 -0.235 1 95.06 122 SER A N 1
ATOM 961 C CA . SER A 1 122 ? -5.648 -24.203 0.642 1 95.06 122 SER A CA 1
ATOM 962 C C . SER A 1 122 ? -6.508 -23.156 1.336 1 95.06 122 SER A C 1
ATOM 964 O O . SER A 1 122 ? -6.152 -21.984 1.364 1 95.06 122 SER A O 1
ATOM 966 N N . ASN A 1 123 ? -7.637 -23.688 1.802 1 95.75 123 ASN A N 1
ATOM 967 C CA . ASN A 1 123 ? -8.531 -22.812 2.543 1 95.75 123 ASN A CA 1
ATOM 968 C C . ASN A 1 123 ? -8.102 -22.672 4 1 95.75 123 ASN A C 1
ATOM 970 O O . ASN A 1 123 ? -7.023 -23.125 4.379 1 95.75 123 ASN A O 1
ATOM 974 N N . GLY A 1 124 ? -8.953 -21.891 4.766 1 95.25 124 GLY A N 1
ATOM 975 C CA . GLY A 1 124 ? -8.648 -21.656 6.172 1 95.25 124 GLY A CA 1
ATOM 976 C C . GLY A 1 124 ? -8.773 -20.203 6.574 1 95.25 124 GLY A C 1
ATOM 977 O O . GLY A 1 124 ? -9.438 -19.422 5.895 1 95.25 124 GLY A O 1
ATOM 978 N N . GLU A 1 125 ? -8.18 -19.969 7.734 1 95.25 125 GLU A N 1
ATOM 979 C CA . GLU A 1 125 ? -8.156 -18.578 8.188 1 95.25 125 GLU A CA 1
ATOM 980 C C . GLU A 1 125 ? -7.16 -17.75 7.379 1 95.25 125 GLU A C 1
ATOM 982 O O . GLU A 1 125 ? -5.949 -17.969 7.461 1 95.25 125 GLU A O 1
ATOM 987 N N . LEU A 1 126 ? -7.703 -16.844 6.688 1 96.56 126 LEU A N 1
ATOM 988 C CA . LEU A 1 126 ? -6.852 -16.094 5.766 1 96.56 126 LEU A CA 1
ATOM 989 C C . LEU A 1 126 ? -6.797 -14.617 6.145 1 96.56 126 LEU A C 1
ATOM 991 O O . LEU A 1 126 ? -7.789 -14.062 6.621 1 96.56 126 LEU A O 1
ATOM 995 N N . VAL A 1 127 ? -5.637 -14.055 5.996 1 96.75 127 VAL A N 1
ATOM 996 C CA . VAL A 1 127 ? -5.453 -12.609 6.031 1 96.75 127 VAL A CA 1
ATOM 997 C C . VAL A 1 127 ? -5.598 -12.031 4.625 1 96.75 127 VAL A C 1
ATOM 999 O O . VAL A 1 127 ? -4.949 -12.508 3.688 1 96.75 127 VAL A O 1
ATOM 1002 N N . LYS A 1 128 ? -6.422 -11 4.488 1 96.31 128 LYS A N 1
ATOM 1003 C CA . LYS A 1 128 ? -6.789 -10.469 3.18 1 96.31 128 LYS A CA 1
ATOM 1004 C C . LYS A 1 128 ? -6.059 -9.164 2.891 1 96.31 128 LYS A C 1
ATOM 1006 O O . LYS A 1 128 ? -6.004 -8.281 3.744 1 96.31 128 LYS A O 1
ATOM 1011 N N . CYS A 1 129 ? -5.453 -9.109 1.722 1 95.75 129 CYS A N 1
ATOM 1012 C CA . CYS A 1 129 ? -4.836 -7.855 1.298 1 95.75 129 CYS A CA 1
ATOM 1013 C C . CYS A 1 129 ? -5.895 -6.805 0.991 1 95.75 129 CYS A C 1
ATOM 1015 O O . CYS A 1 129 ? -6.922 -7.109 0.377 1 95.75 129 CYS A O 1
ATOM 1017 N N . ASP A 1 130 ? -5.617 -5.605 1.339 1 92.38 130 ASP A N 1
ATOM 1018 C CA . ASP A 1 130 ? -6.613 -4.551 1.18 1 92.38 130 ASP A CA 1
ATOM 1019 C C . ASP A 1 130 ? -6.465 -3.854 -0.17 1 92.38 130 ASP A C 1
ATOM 1021 O O . ASP A 1 130 ? -7.316 -3.053 -0.56 1 92.38 130 ASP A O 1
ATOM 1025 N N . LEU A 1 131 ? -5.453 -4.203 -0.895 1 92.19 131 LEU A N 1
ATOM 1026 C CA . LEU A 1 131 ? -5.211 -3.504 -2.15 1 92.19 131 LEU A CA 1
ATOM 1027 C C . LEU A 1 131 ? -5.414 -4.438 -3.342 1 92.19 131 LEU A C 1
ATOM 1029 O O . LEU A 1 131 ? -5.707 -3.98 -4.449 1 92.19 131 LEU A O 1
ATOM 1033 N N . CYS A 1 132 ? -5.246 -5.688 -3.121 1 94.75 132 CYS A N 1
ATOM 1034 C CA . CYS A 1 132 ? -5.402 -6.668 -4.191 1 94.75 132 CYS A CA 1
ATOM 1035 C C . CYS A 1 132 ? -6.262 -7.84 -3.736 1 94.75 132 CYS A C 1
ATOM 1037 O O . CYS A 1 132 ? -6.641 -7.922 -2.564 1 94.75 132 CYS A O 1
ATOM 1039 N N . PRO A 1 133 ? -6.582 -8.789 -4.629 1 97 133 PRO A N 1
ATOM 1040 C CA . PRO A 1 133 ? -7.504 -9.859 -4.242 1 97 133 PRO A CA 1
ATOM 1041 C C . PRO A 1 133 ? -6.805 -11.008 -3.514 1 97 133 PRO A C 1
ATOM 1043 O O . PRO A 1 133 ? -7.465 -11.93 -3.035 1 97 133 PRO A O 1
ATOM 1046 N N . ARG A 1 134 ? -5.582 -10.93 -3.254 1 97.69 134 ARG A N 1
ATOM 1047 C CA . ARG A 1 134 ? -4.84 -12.062 -2.707 1 97.69 134 ARG A CA 1
ATOM 1048 C C . ARG A 1 134 ? -5.105 -12.219 -1.213 1 97.69 134 ARG A C 1
ATOM 1050 O O . ARG A 1 134 ? -5.27 -11.234 -0.498 1 97.69 134 ARG A O 1
ATOM 1057 N N . SER A 1 135 ? -5.137 -13.453 -0.8 1 98.12 135 SER A N 1
ATOM 1058 C CA . SER A 1 135 ? -5.258 -13.852 0.6 1 98.12 135 SER A CA 1
ATOM 1059 C C . SER A 1 135 ? -4.125 -14.789 1.011 1 98.12 135 SER A C 1
ATOM 1061 O O . SER A 1 135 ? -3.566 -15.5 0.173 1 98.12 135 SER A O 1
ATOM 1063 N N . PHE A 1 136 ? -3.842 -14.742 2.297 1 98 136 PHE A N 1
ATOM 1064 C CA . PHE A 1 136 ? -2.723 -15.539 2.777 1 98 136 PHE A CA 1
ATOM 1065 C C . PHE A 1 136 ? -3.023 -16.109 4.156 1 98 136 PHE A C 1
ATOM 1067 O O . PHE A 1 136 ? -3.705 -15.484 4.965 1 98 136 PHE A O 1
ATOM 1074 N N . HIS A 1 137 ? -2.516 -17.312 4.344 1 96.94 137 HIS A N 1
ATOM 1075 C CA . HIS A 1 137 ? -2.379 -17.672 5.75 1 96.94 137 HIS A CA 1
ATOM 1076 C C . HIS A 1 137 ? -1.346 -16.797 6.449 1 96.94 137 HIS A C 1
ATOM 1078 O O . HIS A 1 137 ? -0.398 -16.328 5.816 1 96.94 137 HIS A O 1
ATOM 1084 N N . GLN A 1 138 ? -1.576 -16.641 7.652 1 96.19 138 GLN A N 1
ATOM 1085 C CA . GLN A 1 138 ? -0.659 -15.836 8.445 1 96.19 138 GLN A CA 1
ATOM 1086 C C . GLN A 1 138 ? 0.782 -16.312 8.273 1 96.19 138 GLN A C 1
ATOM 1088 O O . GLN A 1 138 ? 1.688 -15.5 8.078 1 96.19 138 GLN A O 1
ATOM 1093 N N . LYS A 1 139 ? 0.977 -17.578 8.258 1 94.44 139 LYS A N 1
ATOM 1094 C CA . LYS A 1 139 ? 2.32 -18.141 8.25 1 94.44 139 LYS A CA 1
ATOM 1095 C C . LYS A 1 139 ? 2.814 -18.359 6.824 1 94.44 139 LYS A C 1
ATOM 1097 O O . LYS A 1 139 ? 4.008 -18.594 6.602 1 94.44 139 LYS A O 1
ATOM 1102 N N . CYS A 1 140 ? 1.913 -18.312 5.852 1 95.94 140 CYS A N 1
ATOM 1103 C CA . CYS A 1 140 ? 2.305 -18.547 4.469 1 95.94 140 CYS A CA 1
ATOM 1104 C C . CYS A 1 140 ? 2.908 -17.297 3.848 1 95.94 140 CYS A C 1
ATOM 1106 O O . CYS A 1 140 ? 3.688 -17.375 2.898 1 95.94 140 CYS A O 1
ATOM 1108 N N . HIS A 1 141 ? 2.479 -16.156 4.406 1 96.38 141 HIS A N 1
ATOM 1109 C CA . HIS A 1 141 ? 3.051 -14.906 3.91 1 96.38 141 HIS A CA 1
ATOM 1110 C C . HIS A 1 141 ? 4.473 -14.711 4.43 1 96.38 141 HIS A C 1
ATOM 1112 O O . HIS A 1 141 ? 4.773 -15.062 5.574 1 96.38 141 HIS A O 1
ATOM 1118 N N . VAL A 1 142 ? 5.359 -14.227 3.57 1 94.56 142 VAL A N 1
ATOM 1119 C CA . VAL A 1 142 ? 6.715 -13.859 3.959 1 94.56 142 VAL A CA 1
ATOM 1120 C C . VAL A 1 142 ? 6.93 -12.367 3.73 1 94.56 142 VAL A C 1
ATOM 1122 O O . VAL A 1 142 ? 6.832 -11.883 2.602 1 94.56 142 VAL A O 1
ATOM 1125 N N . PRO A 1 143 ? 7.23 -11.664 4.75 1 93.38 143 PRO A N 1
ATOM 1126 C CA . PRO A 1 143 ? 7.324 -12.07 6.156 1 93.38 143 PRO A CA 1
ATOM 1127 C C . PRO A 1 143 ? 5.973 -12.453 6.75 1 93.38 143 PRO A C 1
ATOM 1129 O O . PRO A 1 143 ? 4.93 -12.102 6.199 1 93.38 143 PRO A O 1
ATOM 1132 N N . GLN A 1 144 ? 6.039 -13.18 7.805 1 93.81 144 GLN A N 1
ATOM 1133 C CA . GLN A 1 144 ? 4.809 -13.562 8.484 1 93.81 144 GLN A CA 1
ATOM 1134 C C . GLN A 1 144 ? 4.008 -12.336 8.914 1 93.81 144 GLN A C 1
ATOM 1136 O O . GLN A 1 144 ? 4.574 -11.352 9.398 1 93.81 144 GLN A O 1
ATOM 1141 N N . VAL A 1 145 ? 2.713 -12.469 8.711 1 93.94 145 VAL A N 1
ATOM 1142 C CA . VAL A 1 145 ? 1.858 -11.352 9.094 1 93.94 145 VAL A CA 1
ATOM 1143 C C . VAL A 1 145 ? 1.815 -11.227 10.617 1 93.94 145 VAL A C 1
ATOM 1145 O O . VAL A 1 145 ? 1.622 -12.219 11.32 1 93.94 145 VAL A O 1
ATOM 1148 N N . LYS A 1 146 ? 1.932 -10.062 11.023 1 91.06 146 LYS A N 1
ATOM 1149 C CA . LYS A 1 146 ? 1.961 -9.82 12.469 1 91.06 146 LYS A CA 1
ATOM 1150 C C . LYS A 1 146 ? 0.581 -10.023 13.086 1 91.06 146 LYS A C 1
ATOM 1152 O O . LYS A 1 146 ? -0.435 -9.688 12.477 1 91.06 146 LYS A O 1
ATOM 1157 N N . GLU A 1 147 ? 0.612 -10.422 14.258 1 91.5 147 GLU A N 1
ATOM 1158 C CA . GLU A 1 147 ? -0.625 -10.68 14.992 1 91.5 147 GLU A CA 1
ATOM 1159 C C . GLU A 1 147 ? -1.433 -9.398 15.188 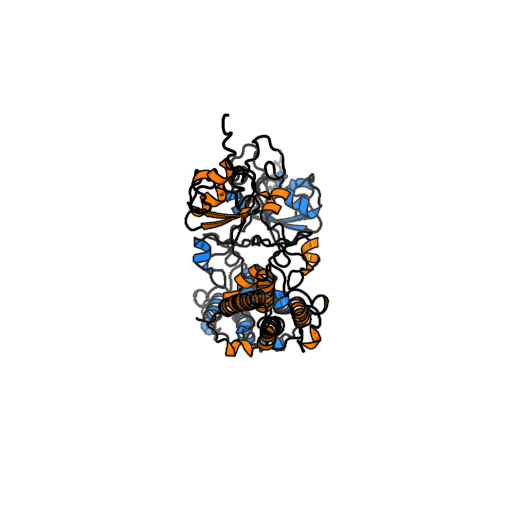1 91.5 147 GLU A C 1
ATOM 1161 O O . GLU A 1 147 ? -2.664 -9.422 15.141 1 91.5 147 GLU A O 1
ATOM 1166 N N . GLN A 1 148 ? -0.759 -8.344 15.406 1 87 148 GLN A N 1
ATOM 1167 C CA . GLN A 1 148 ? -1.402 -7.059 15.672 1 87 148 GLN A CA 1
ATOM 1168 C C . GLN A 1 148 ? -2.246 -6.617 14.477 1 87 148 GLN A C 1
ATOM 1170 O O . GLN A 1 148 ? -3.305 -6.008 14.656 1 87 148 GLN A O 1
ATOM 1175 N N . VAL A 1 149 ? -1.76 -6.875 13.328 1 86.5 149 VAL A N 1
ATOM 1176 C CA . VAL A 1 149 ? -2.486 -6.516 12.109 1 86.5 149 VAL A CA 1
ATOM 1177 C C . VAL A 1 149 ? -3.832 -7.234 12.086 1 86.5 149 VAL A C 1
ATOM 1179 O O . VAL A 1 149 ? -4.855 -6.641 11.734 1 86.5 149 VAL A O 1
ATOM 1182 N N . ILE A 1 150 ? -3.801 -8.422 12.492 1 88.31 150 ILE A N 1
ATOM 1183 C CA . ILE A 1 150 ? -4.992 -9.266 12.445 1 88.31 150 ILE A CA 1
ATOM 1184 C C . ILE A 1 150 ? -5.945 -8.859 13.57 1 88.31 150 ILE A C 1
ATOM 1186 O O . ILE A 1 150 ? -7.148 -8.703 13.344 1 88.31 150 ILE A O 1
ATOM 1190 N N . LYS A 1 151 ? -5.441 -8.602 14.711 1 86.25 151 LYS A N 1
ATOM 1191 C CA . LYS A 1 151 ? -6.254 -8.305 15.891 1 86.25 151 LYS A CA 1
ATOM 1192 C C . LYS A 1 151 ? -6.922 -6.941 15.766 1 86.25 151 LYS A C 1
ATOM 1194 O O . LYS A 1 151 ? -8.078 -6.773 16.156 1 86.25 151 LYS A O 1
ATOM 1199 N N . GLU A 1 152 ? -6.277 -6.059 15.203 1 82.88 152 GLU A N 1
ATOM 1200 C CA . GLU A 1 152 ? -6.77 -4.684 15.172 1 82.88 152 GLU A CA 1
ATOM 1201 C C . GLU A 1 152 ? -7.496 -4.387 13.867 1 82.88 152 GLU A C 1
ATOM 1203 O O . GLU A 1 152 ? -8.023 -3.289 13.68 1 82.88 152 GLU A O 1
ATOM 1208 N N . ASP A 1 153 ? -7.598 -5.273 12.984 1 79.75 153 ASP A N 1
ATOM 1209 C CA . ASP A 1 153 ? -8.258 -5.117 11.695 1 79.75 153 ASP A CA 1
ATOM 1210 C C . ASP A 1 153 ? -7.75 -3.879 10.961 1 79.75 153 ASP A C 1
ATOM 1212 O O . ASP A 1 153 ? -8.547 -3.057 10.5 1 79.75 153 ASP A O 1
ATOM 1216 N N . LYS A 1 154 ? -6.527 -3.668 10.969 1 83.5 154 LYS A N 1
ATOM 1217 C CA . LYS A 1 154 ? -5.871 -2.572 10.258 1 83.5 154 LYS A CA 1
ATOM 1218 C C . LYS A 1 154 ? -5.691 -2.906 8.781 1 83.5 154 LYS A C 1
ATOM 1220 O O . LYS A 1 154 ? -5.578 -4.078 8.406 1 83.5 154 LYS A O 1
ATOM 1225 N N . PRO A 1 155 ? -5.73 -1.84 8.039 1 87.69 155 PRO A N 1
ATOM 1226 C CA . PRO A 1 155 ? -5.43 -2.104 6.633 1 87.69 155 PRO A CA 1
ATOM 1227 C C . PRO A 1 155 ? -4.055 -2.738 6.434 1 87.69 155 PRO A C 1
ATOM 1229 O O . PRO A 1 155 ? -3.1 -2.383 7.129 1 87.69 155 PRO A O 1
ATOM 1232 N N . TRP A 1 156 ? -4.074 -3.707 5.598 1 91.88 156 TRP A N 1
ATOM 1233 C CA . TRP A 1 156 ? -2.844 -4.461 5.383 1 91.88 156 TRP A CA 1
ATOM 1234 C C . TRP A 1 156 ? -2.617 -4.715 3.895 1 91.88 156 TRP A C 1
ATOM 1236 O O . TRP A 1 156 ? -3.562 -4.992 3.154 1 91.88 156 TRP A O 1
ATOM 1246 N N . MET A 1 157 ? -1.283 -4.629 3.486 1 93.44 157 MET A N 1
ATOM 1247 C CA . MET A 1 157 ? -0.881 -4.895 2.109 1 93.44 157 MET A CA 1
ATOM 1248 C C . MET A 1 157 ? 0.07 -6.082 2.041 1 93.44 157 MET A C 1
ATOM 1250 O O . MET A 1 157 ? 0.961 -6.223 2.881 1 93.44 157 MET A O 1
ATOM 1254 N N . CYS A 1 158 ? -0.159 -6.895 1.11 1 96.12 158 CYS A N 1
ATOM 1255 C CA . CYS A 1 158 ? 0.732 -8.031 0.933 1 96.12 158 CYS A CA 1
ATOM 1256 C C . CYS A 1 158 ? 2.066 -7.598 0.338 1 96.12 158 CYS A C 1
ATOM 1258 O O . CYS A 1 158 ? 2.219 -6.445 -0.076 1 96.12 158 CYS A O 1
ATOM 1260 N N . ILE A 1 159 ? 2.975 -8.523 0.268 1 96.88 159 ILE A N 1
ATOM 1261 C CA . ILE A 1 159 ? 4.336 -8.219 -0.153 1 96.88 159 ILE A CA 1
ATOM 1262 C C . ILE A 1 159 ? 4.348 -7.84 -1.632 1 96.88 159 ILE A C 1
ATOM 1264 O O . ILE A 1 159 ? 5.184 -7.043 -2.068 1 96.88 159 ILE A O 1
ATOM 1268 N N . PHE A 1 160 ? 3.414 -8.367 -2.42 1 96.88 160 PHE A N 1
ATOM 1269 C CA . PHE A 1 160 ? 3.342 -8.062 -3.844 1 96.88 160 PHE A CA 1
ATOM 1270 C C . PHE A 1 160 ? 2.941 -6.605 -4.062 1 96.88 160 PHE A C 1
ATOM 1272 O O . PHE A 1 160 ? 3.57 -5.891 -4.848 1 96.88 160 PHE A O 1
ATOM 1279 N N . CYS A 1 161 ? 1.956 -6.23 -3.307 1 95.38 161 CYS A N 1
ATOM 1280 C CA . CYS A 1 161 ? 1.491 -4.852 -3.404 1 95.38 161 CYS A CA 1
ATOM 1281 C C . CYS A 1 161 ? 2.523 -3.887 -2.834 1 95.38 161 CYS A C 1
ATOM 1283 O O . CYS A 1 161 ? 2.789 -2.836 -3.422 1 95.38 161 CYS A O 1
ATOM 1285 N N . SER A 1 162 ? 3.062 -4.262 -1.689 1 95 162 SER A N 1
ATOM 1286 C CA . SER A 1 162 ? 4.078 -3.416 -1.075 1 95 162 SER A CA 1
ATOM 1287 C C . SER A 1 162 ? 5.262 -3.199 -2.016 1 95 162 SER A C 1
ATOM 1289 O O . SER A 1 162 ? 5.723 -2.07 -2.188 1 95 162 SER A O 1
ATOM 1291 N N . PHE A 1 163 ? 5.746 -4.25 -2.668 1 96.44 163 PHE A N 1
ATOM 1292 C CA . PHE A 1 163 ? 6.898 -4.156 -3.561 1 96.44 163 PHE A CA 1
ATOM 1293 C C . PHE A 1 163 ? 6.562 -3.316 -4.789 1 96.44 163 PHE A C 1
ATOM 1295 O O . PHE A 1 163 ? 7.328 -2.428 -5.168 1 96.44 163 PHE A O 1
ATOM 1302 N N . LYS A 1 164 ? 5.418 -3.572 -5.383 1 93.62 164 LYS A N 1
ATOM 1303 C CA . LYS A 1 164 ? 5.031 -2.889 -6.613 1 93.62 164 LYS A CA 1
ATOM 1304 C C . LYS A 1 164 ? 4.918 -1.383 -6.391 1 93.62 164 LYS A C 1
ATOM 1306 O O . LYS A 1 164 ? 5.25 -0.594 -7.281 1 93.62 164 LYS A O 1
ATOM 1311 N N . SER A 1 165 ? 4.508 -1.026 -5.215 1 92.62 165 SER A N 1
ATOM 1312 C CA . SER A 1 165 ? 4.281 0.384 -4.922 1 92.62 165 SER A CA 1
ATOM 1313 C C . SER A 1 165 ? 5.594 1.155 -4.855 1 92.62 165 SER A C 1
ATOM 1315 O O . SER A 1 165 ? 5.613 2.375 -5.039 1 92.62 165 SER A O 1
ATOM 1317 N N . ILE A 1 166 ? 6.742 0.462 -4.617 1 94.31 166 ILE A N 1
ATOM 1318 C CA . ILE A 1 166 ? 7.98 1.199 -4.398 1 94.31 166 ILE A CA 1
ATOM 1319 C C . ILE A 1 166 ? 9.055 0.707 -5.371 1 94.31 166 ILE A C 1
ATOM 1321 O O . ILE A 1 166 ? 10.211 1.129 -5.297 1 94.31 166 ILE A O 1
ATOM 1325 N N . GLN A 1 167 ? 8.734 -0.177 -6.254 1 93.81 167 GLN A N 1
ATOM 1326 C CA . GLN A 1 167 ? 9.703 -0.837 -7.125 1 93.81 167 GLN A CA 1
ATOM 1327 C C . GLN A 1 167 ? 10.539 0.183 -7.891 1 93.81 167 GLN A C 1
ATOM 1329 O O . GLN A 1 167 ? 11.766 0.049 -7.977 1 93.81 167 GLN A O 1
ATOM 1334 N N . GLU A 1 168 ? 9.938 1.161 -8.383 1 91.56 168 GLU A N 1
ATOM 1335 C CA . GLU A 1 168 ? 10.641 2.139 -9.203 1 91.56 168 GLU A CA 1
ATOM 1336 C C . GLU A 1 168 ? 11.578 3 -8.359 1 91.56 168 GLU A C 1
ATOM 1338 O O . GLU A 1 168 ? 12.555 3.557 -8.875 1 91.56 168 GLU A O 1
ATOM 1343 N N . LEU A 1 169 ? 11.211 3.148 -7.121 1 92 169 LEU A N 1
ATOM 1344 C CA . LEU A 1 169 ? 12.086 3.887 -6.215 1 92 169 LEU A CA 1
ATOM 1345 C C . LEU A 1 169 ? 13.297 3.047 -5.824 1 92 169 LEU A C 1
ATOM 1347 O O . LEU A 1 169 ? 14.398 3.572 -5.688 1 92 169 LEU A O 1
ATOM 1351 N N . LEU A 1 170 ? 13.109 1.785 -5.66 1 91.94 170 LEU A N 1
ATOM 1352 C CA . LEU A 1 170 ? 14.18 0.872 -5.277 1 91.94 170 LEU A CA 1
ATOM 1353 C C . LEU A 1 170 ? 15.133 0.632 -6.441 1 91.94 170 LEU A C 1
ATOM 1355 O O . LEU A 1 170 ? 16.344 0.514 -6.238 1 91.94 170 LEU A O 1
ATOM 1359 N N . TYR A 1 171 ? 14.523 0.548 -7.605 1 92.94 171 TYR A N 1
ATOM 1360 C CA . TYR A 1 171 ? 15.312 0.231 -8.797 1 92.94 171 TYR A CA 1
ATOM 1361 C C . TYR A 1 171 ? 15 1.2 -9.93 1 92.94 171 TYR A C 1
ATOM 1363 O O . TYR A 1 171 ? 14.43 0.811 -10.945 1 92.94 171 TYR A O 1
ATOM 1371 N N . PRO A 1 172 ? 15.484 2.391 -9.852 1 88.56 172 PRO A N 1
ATOM 1372 C CA . PRO A 1 172 ? 15.156 3.434 -10.828 1 88.56 172 PRO A CA 1
ATOM 1373 C C . PRO A 1 172 ? 15.867 3.236 -12.164 1 88.56 172 PRO A C 1
ATOM 1375 O O . PRO A 1 172 ? 15.375 3.688 -13.203 1 88.56 172 PRO A O 1
ATOM 1378 N N . ASP A 1 173 ? 17.047 2.596 -12.086 1 90.81 173 ASP A N 1
ATOM 1379 C CA . ASP A 1 173 ? 17.844 2.43 -13.305 1 90.81 173 ASP A CA 1
ATOM 1380 C C . ASP A 1 173 ? 17.953 0.958 -13.688 1 90.81 173 ASP A C 1
ATOM 1382 O O . ASP A 1 173 ? 17.766 0.073 -12.852 1 90.81 173 ASP A O 1
ATOM 1386 N N . GLU A 1 174 ? 18.234 0.826 -14.93 1 94 174 GLU A N 1
ATOM 1387 C CA . GLU A 1 174 ? 18.5 -0.537 -15.383 1 94 174 GLU A CA 1
ATOM 1388 C C . GLU A 1 174 ? 19.719 -1.134 -14.688 1 94 174 GLU A C 1
ATOM 1390 O O . GLU A 1 174 ? 20.719 -0.447 -14.477 1 94 174 GLU A O 1
ATOM 1395 N N . GLN A 1 175 ? 19.562 -2.385 -14.344 1 93.81 175 GLN A N 1
ATOM 1396 C CA . GLN A 1 175 ? 20.641 -3.074 -13.641 1 93.81 175 GLN A CA 1
ATOM 1397 C C . GLN A 1 175 ? 21.203 -4.211 -14.477 1 93.81 175 GLN A C 1
ATOM 1399 O O . GLN A 1 175 ? 20.609 -4.605 -15.484 1 93.81 175 GLN A O 1
ATOM 1404 N N . LYS A 1 176 ? 22.375 -4.621 -14.07 1 94.56 176 LYS A N 1
ATOM 1405 C CA . LYS A 1 176 ? 22.953 -5.867 -14.562 1 94.56 176 LYS A CA 1
ATOM 1406 C C . LYS A 1 176 ? 22.859 -6.969 -13.516 1 94.56 176 LYS A C 1
ATOM 1408 O O . LYS A 1 176 ? 23.172 -6.746 -12.336 1 94.56 176 LYS A O 1
ATOM 1413 N N . LEU A 1 177 ? 22.484 -8.07 -14.008 1 93.75 177 LEU A N 1
ATOM 1414 C CA . LEU A 1 177 ? 22.25 -9.18 -13.086 1 93.75 177 LEU A CA 1
ATOM 1415 C C . LEU A 1 177 ? 23.516 -9.484 -12.281 1 93.75 177 LEU A C 1
ATOM 1417 O O . LEU A 1 177 ? 23.453 -9.68 -11.062 1 93.75 177 LEU A O 1
ATOM 1421 N N . GLU A 1 178 ? 24.641 -9.461 -12.898 1 93.56 178 GLU A N 1
ATOM 1422 C CA . GLU A 1 178 ? 25.906 -9.773 -12.242 1 93.56 178 GLU A CA 1
ATOM 1423 C C . GLU A 1 178 ? 26.203 -8.781 -11.125 1 93.56 178 GLU A C 1
ATOM 1425 O O . GLU A 1 178 ? 26.781 -9.156 -10.094 1 93.56 178 GLU A O 1
ATOM 1430 N N . ASP A 1 179 ? 25.797 -7.645 -11.297 1 94 179 ASP A N 1
ATOM 1431 C CA . ASP A 1 179 ? 26.031 -6.613 -10.289 1 94 179 ASP A CA 1
ATOM 1432 C C . ASP A 1 179 ? 25.094 -6.785 -9.102 1 94 179 ASP A C 1
ATOM 1434 O O . ASP A 1 179 ? 25.531 -6.77 -7.949 1 94 179 ASP A O 1
ATOM 1438 N N . VAL A 1 180 ? 23.844 -6.992 -9.406 1 93.81 180 VAL A N 1
ATOM 1439 C CA . VAL A 1 180 ? 22.844 -7.07 -8.352 1 93.81 180 VAL A CA 1
ATOM 1440 C C . VAL A 1 180 ? 23.109 -8.273 -7.457 1 93.81 180 VAL A C 1
ATOM 1442 O O . VAL A 1 180 ? 22.891 -8.219 -6.246 1 93.81 180 VAL A O 1
ATOM 1445 N N . MET A 1 181 ? 23.672 -9.305 -8.016 1 94.75 181 MET A N 1
ATOM 1446 C CA . MET A 1 181 ? 23.906 -10.531 -7.277 1 94.75 181 MET A CA 1
ATOM 1447 C C . MET A 1 181 ? 24.984 -10.328 -6.215 1 94.75 181 MET A C 1
ATOM 1449 O O . MET A 1 181 ? 25.047 -11.062 -5.227 1 94.75 181 MET A O 1
ATOM 1453 N N . THR A 1 182 ? 25.812 -9.391 -6.414 1 95.31 182 THR A N 1
ATOM 1454 C CA . THR A 1 182 ? 26.906 -9.156 -5.477 1 95.31 182 THR A CA 1
ATOM 1455 C C . THR A 1 182 ? 26.453 -8.258 -4.332 1 95.31 182 THR A C 1
ATOM 1457 O O . THR A 1 182 ? 27.156 -8.125 -3.324 1 95.31 182 THR A O 1
ATOM 1460 N N . HIS A 1 183 ? 25.312 -7.68 -4.445 1 93.31 183 HIS A N 1
ATOM 1461 C CA . HIS A 1 183 ? 24.828 -6.777 -3.41 1 93.31 183 HIS A CA 1
ATOM 1462 C C . HIS A 1 183 ? 24.531 -7.527 -2.113 1 93.31 183 HIS A C 1
ATOM 1464 O O . HIS A 1 183 ? 24.141 -8.695 -2.141 1 93.31 183 HIS A O 1
ATOM 1470 N N . GLN A 1 184 ? 24.75 -6.777 -1.065 1 92.5 184 GLN A N 1
ATOM 1471 C CA . GLN A 1 184 ? 24.25 -7.293 0.207 1 92.5 184 GLN A CA 1
ATOM 1472 C C . GLN A 1 184 ? 22.75 -7.5 0.162 1 92.5 184 GLN A C 1
ATOM 1474 O O . GLN A 1 184 ? 22.016 -6.684 -0.403 1 92.5 184 GLN A O 1
ATOM 1479 N N . ILE A 1 185 ? 22.312 -8.594 0.74 1 93.75 185 ILE A N 1
ATOM 1480 C CA . ILE A 1 185 ? 20.906 -8.938 0.664 1 93.75 185 ILE A CA 1
ATOM 1481 C C . ILE A 1 185 ? 20.078 -7.887 1.4 1 93.75 185 ILE A C 1
ATOM 1483 O O . ILE A 1 185 ? 18.891 -7.703 1.104 1 93.75 185 ILE A O 1
ATOM 1487 N N . SER A 1 186 ? 20.672 -7.16 2.328 1 88.25 186 SER A N 1
ATOM 1488 C CA . SER A 1 186 ? 19.984 -6.137 3.115 1 88.25 186 SER A CA 1
ATOM 1489 C C . SER A 1 186 ? 19.391 -5.059 2.221 1 88.25 186 SER A C 1
ATOM 1491 O O . SER A 1 186 ? 18.438 -4.383 2.607 1 88.25 186 SER A O 1
ATOM 1493 N N . ARG A 1 187 ? 19.875 -4.965 1 1 88.12 187 ARG A N 1
ATOM 1494 C CA . ARG A 1 187 ? 19.391 -3.959 0.056 1 88.12 187 ARG A CA 1
ATOM 1495 C C . ARG A 1 187 ? 18.125 -4.438 -0.655 1 88.12 187 ARG A C 1
ATOM 1497 O O . ARG A 1 187 ? 17.453 -3.65 -1.314 1 88.12 187 ARG A O 1
ATOM 1504 N N . HIS A 1 188 ? 17.844 -5.656 -0.514 1 94.19 188 HIS A N 1
ATOM 1505 C CA . HIS A 1 188 ? 16.781 -6.254 -1.316 1 94.19 188 HIS A CA 1
ATOM 1506 C C . HIS A 1 188 ? 15.773 -6.992 -0.439 1 94.19 188 HIS A C 1
ATOM 1508 O O . HIS A 1 188 ? 15.266 -8.047 -0.825 1 94.19 188 HIS A O 1
ATOM 1514 N N . MET A 1 189 ? 15.484 -6.457 0.685 1 93.06 189 MET A N 1
ATOM 1515 C CA . MET A 1 189 ? 14.719 -7.164 1.704 1 93.06 189 MET A CA 1
ATOM 1516 C C . MET A 1 189 ? 13.234 -7.184 1.35 1 93.06 189 MET A C 1
ATOM 1518 O O . MET A 1 189 ? 12.461 -7.941 1.939 1 93.06 189 MET A O 1
ATOM 1522 N N . VAL A 1 190 ? 12.789 -6.398 0.426 1 95.25 190 VAL A N 1
ATOM 1523 C CA . VAL A 1 190 ? 11.406 -6.457 -0.043 1 95.25 190 VAL A CA 1
ATOM 1524 C C . VAL A 1 190 ? 11.32 -7.352 -1.277 1 95.25 190 VAL A C 1
ATOM 1526 O O . VAL A 1 190 ? 10.375 -8.133 -1.421 1 95.25 190 VAL A O 1
ATOM 1529 N N . ALA A 1 191 ? 12.289 -7.293 -2.09 1 96.62 191 ALA A N 1
ATOM 1530 C CA . ALA A 1 191 ? 12.312 -8.047 -3.342 1 96.62 191 ALA A CA 1
ATOM 1531 C C . ALA A 1 191 ? 12.445 -9.547 -3.078 1 96.62 191 ALA A C 1
ATOM 1533 O O . ALA A 1 191 ? 11.859 -10.359 -3.789 1 96.62 191 ALA A O 1
ATOM 1534 N N . CYS A 1 192 ? 13.195 -9.891 -2.068 1 97.56 192 CYS A N 1
ATOM 1535 C CA . CYS A 1 192 ? 13.5 -11.297 -1.82 1 97.56 192 CYS A CA 1
ATOM 1536 C C . CYS A 1 192 ? 12.25 -12.062 -1.415 1 97.56 192 CYS A C 1
ATOM 1538 O O . CYS A 1 192 ? 11.906 -13.07 -2.033 1 97.56 192 CYS A O 1
ATOM 1540 N N . PRO A 1 193 ? 11.547 -11.562 -0.381 1 97.38 193 PRO A N 1
ATOM 1541 C CA . PRO A 1 193 ? 10.297 -12.258 -0.074 1 97.38 193 PRO A CA 1
ATOM 1542 C C . PRO A 1 193 ? 9.32 -12.273 -1.252 1 97.38 193 PRO A C 1
ATOM 1544 O O . PRO A 1 193 ? 8.586 -13.242 -1.44 1 97.38 193 PRO A O 1
ATOM 1547 N N . TYR A 1 194 ? 9.258 -11.203 -1.979 1 98 194 TYR A N 1
ATOM 1548 C CA . TYR A 1 194 ? 8.438 -11.156 -3.18 1 98 194 TYR A CA 1
ATOM 1549 C C . TYR A 1 194 ? 8.758 -12.312 -4.117 1 98 194 TYR A C 1
ATOM 1551 O O . TYR A 1 194 ? 7.863 -13.047 -4.535 1 98 194 TYR A O 1
ATOM 1559 N N . LEU A 1 195 ? 10.031 -12.492 -4.449 1 98.31 195 LEU A N 1
ATOM 1560 C CA . LEU A 1 195 ? 10.461 -13.531 -5.375 1 98.31 195 LEU A CA 1
ATOM 1561 C C . LEU A 1 195 ? 10.148 -14.914 -4.816 1 98.31 195 LEU A C 1
ATOM 1563 O O . LEU A 1 195 ? 9.719 -15.805 -5.555 1 98.31 195 LEU A O 1
ATOM 1567 N N . LEU A 1 196 ? 10.43 -15.062 -3.533 1 98.38 196 LEU A N 1
ATOM 1568 C CA . LEU A 1 196 ? 10.172 -16.344 -2.887 1 98.38 196 LEU A CA 1
ATOM 1569 C C . LEU A 1 196 ? 8.695 -16.719 -3.006 1 98.38 196 LEU A C 1
ATOM 1571 O O . LEU A 1 196 ? 8.375 -17.828 -3.441 1 98.38 196 LEU A O 1
ATOM 1575 N N . LEU A 1 197 ? 7.836 -15.789 -2.693 1 97.94 197 LEU A N 1
ATOM 1576 C CA . LEU A 1 197 ? 6.406 -16.078 -2.734 1 97.94 197 LEU A CA 1
ATOM 1577 C C . LEU A 1 197 ? 5.93 -16.25 -4.172 1 97.94 197 LEU A C 1
ATOM 1579 O O . LEU A 1 197 ? 5.016 -17.031 -4.434 1 97.94 197 LEU A O 1
ATOM 1583 N N . PHE A 1 198 ? 6.527 -15.547 -5.059 1 97.88 198 PHE A N 1
ATOM 1584 C CA . PHE A 1 198 ? 6.223 -15.727 -6.477 1 97.88 198 PHE A CA 1
ATOM 1585 C C . PHE A 1 198 ? 6.434 -17.172 -6.902 1 97.88 198 PHE A C 1
ATOM 1587 O O . PHE A 1 198 ? 5.574 -17.766 -7.555 1 97.88 198 PHE A O 1
ATOM 1594 N N . VAL A 1 199 ? 7.57 -17.719 -6.488 1 97.88 199 VAL A N 1
ATOM 1595 C CA . VAL A 1 199 ? 7.887 -19.094 -6.871 1 97.88 199 VAL A CA 1
ATOM 1596 C C . VAL A 1 199 ? 6.941 -20.062 -6.156 1 97.88 199 VAL A C 1
ATOM 1598 O O . VAL A 1 199 ? 6.477 -21.031 -6.75 1 97.88 199 VAL A O 1
ATOM 1601 N N . TYR A 1 200 ? 6.684 -19.797 -4.859 1 96.56 200 TYR A N 1
ATOM 1602 C CA . TYR A 1 200 ? 5.703 -20.594 -4.137 1 96.56 200 TYR A CA 1
ATOM 1603 C C . TYR A 1 200 ? 4.395 -20.688 -4.91 1 96.56 200 TYR A C 1
ATOM 1605 O O . TYR A 1 200 ? 3.834 -21.766 -5.074 1 96.56 200 TYR A O 1
ATOM 1613 N N . SER A 1 201 ? 3.998 -19.547 -5.367 1 94.56 201 SER A N 1
ATOM 1614 C CA . SER A 1 201 ? 2.705 -19.484 -6.043 1 94.56 201 SER A CA 1
ATOM 1615 C C . SER A 1 201 ? 2.76 -20.172 -7.402 1 94.56 201 SER A C 1
ATOM 1617 O O . SER A 1 201 ? 1.794 -20.812 -7.816 1 94.56 201 SER A O 1
ATOM 1619 N N . ALA A 1 202 ? 3.865 -20.047 -8.133 1 94.56 202 ALA A N 1
ATOM 1620 C CA . ALA A 1 202 ? 4.039 -20.656 -9.445 1 94.56 202 ALA A CA 1
ATOM 1621 C C . ALA A 1 202 ? 4.105 -22.188 -9.344 1 94.56 202 ALA A C 1
ATOM 1623 O O . ALA A 1 202 ? 3.773 -22.891 -10.297 1 94.56 202 ALA A O 1
ATOM 1624 N N . ASP A 1 203 ? 4.602 -22.625 -8.203 1 95.31 203 ASP A N 1
ATOM 1625 C CA . ASP A 1 203 ? 4.629 -24.062 -7.93 1 95.31 203 ASP A CA 1
ATOM 1626 C C . ASP A 1 203 ? 3.248 -24.578 -7.535 1 95.31 203 ASP A C 1
ATOM 1628 O O . ASP A 1 203 ? 3.029 -24.969 -6.383 1 95.31 203 ASP A O 1
ATOM 1632 N N . GLU A 1 204 ? 2.387 -24.656 -8.391 1 89.62 204 GLU A N 1
ATOM 1633 C CA . GLU A 1 204 ? 0.965 -24.922 -8.18 1 89.62 204 GLU A CA 1
ATOM 1634 C C . GLU A 1 204 ? 0.747 -26.203 -7.402 1 89.62 204 GLU A C 1
ATOM 1636 O O . GLU A 1 204 ? -0.181 -26.297 -6.594 1 89.62 204 GLU A O 1
ATOM 1641 N N . ASN A 1 205 ? 1.589 -27.125 -7.617 1 90.88 205 ASN A N 1
ATOM 1642 C CA . ASN A 1 205 ? 1.412 -28.422 -6.984 1 90.88 205 ASN A CA 1
ATOM 1643 C C . ASN A 1 205 ? 2.236 -28.547 -5.703 1 90.88 205 ASN A C 1
ATOM 1645 O O . ASN A 1 205 ? 2.299 -29.609 -5.094 1 90.88 205 ASN A O 1
ATOM 1649 N N . GLN A 1 206 ? 2.941 -27.531 -5.336 1 93.38 206 GLN A N 1
ATOM 1650 C CA . GLN A 1 206 ? 3.699 -27.469 -4.094 1 93.38 206 GLN A CA 1
ATOM 1651 C C . GLN A 1 206 ? 4.762 -28.562 -4.043 1 93.38 206 GLN A C 1
ATOM 1653 O O . GLN A 1 206 ? 4.938 -29.219 -3.012 1 93.38 206 GLN A O 1
ATOM 1658 N N . ILE A 1 207 ? 5.355 -28.719 -5.113 1 94.12 207 ILE A N 1
ATOM 1659 C CA . ILE A 1 207 ? 6.375 -29.766 -5.242 1 94.12 207 ILE A CA 1
ATOM 1660 C C . ILE A 1 207 ? 7.602 -29.391 -4.41 1 94.12 207 ILE A C 1
ATOM 1662 O O . ILE A 1 207 ? 8.227 -30.25 -3.793 1 94.12 207 ILE A O 1
ATOM 1666 N N . PHE A 1 208 ? 7.887 -28.125 -4.289 1 96.56 208 PHE A N 1
ATOM 1667 C CA . PHE A 1 208 ? 9.164 -27.703 -3.727 1 96.56 208 PHE A CA 1
ATOM 1668 C C . PHE A 1 208 ? 8.969 -27.016 -2.387 1 96.56 208 PHE A C 1
ATOM 1670 O O . PHE A 1 208 ? 9.891 -26.375 -1.868 1 96.56 208 PHE A O 1
ATOM 1677 N N . ALA A 1 209 ? 7.816 -27.094 -1.842 1 95.94 209 ALA A N 1
ATOM 1678 C CA . ALA A 1 209 ? 7.445 -26.312 -0.665 1 95.94 209 ALA A CA 1
ATOM 1679 C C . ALA A 1 209 ? 8.078 -26.891 0.598 1 95.94 209 ALA A C 1
ATOM 1681 O O . ALA A 1 209 ? 8.539 -26.141 1.468 1 95.94 209 ALA A O 1
ATOM 1682 N N . THR A 1 210 ? 8.117 -28.203 0.591 1 95.75 210 THR A N 1
ATOM 1683 C CA . THR A 1 210 ? 8.516 -28.859 1.832 1 95.75 210 THR A CA 1
ATOM 1684 C C . THR A 1 210 ? 9.781 -29.672 1.627 1 95.75 210 THR A C 1
ATOM 1686 O O . THR A 1 210 ? 10.258 -29.828 0.498 1 95.75 210 THR A O 1
ATOM 1689 N N . ASN A 1 211 ? 10.297 -30.172 2.766 1 96.69 211 ASN A N 1
ATOM 1690 C CA . ASN A 1 211 ? 11.516 -30.969 2.736 1 96.69 211 ASN A CA 1
ATOM 1691 C C . ASN A 1 211 ? 11.312 -32.281 1.968 1 96.69 211 ASN A C 1
ATOM 1693 O O . ASN A 1 211 ? 10.578 -33.156 2.412 1 96.69 211 ASN A O 1
ATOM 1697 N N . PRO A 1 212 ? 12.047 -32.438 0.885 1 95.19 212 PRO A N 1
ATOM 1698 C CA . PRO A 1 212 ? 11.867 -33.656 0.075 1 95.19 212 PRO A CA 1
ATOM 1699 C C . PRO A 1 212 ? 12.336 -34.906 0.787 1 95.19 212 PRO A C 1
ATOM 1701 O O . PRO A 1 212 ? 11.898 -36 0.449 1 95.19 212 PRO A O 1
ATOM 1704 N N . GLU A 1 213 ? 13.164 -34.781 1.732 1 94 213 GLU A N 1
ATOM 1705 C CA . GLU A 1 213 ? 13.695 -35.938 2.459 1 94 213 GLU A CA 1
ATOM 1706 C C . GLU A 1 213 ? 12.586 -36.688 3.197 1 94 213 GLU A C 1
ATOM 1708 O O . GLU A 1 213 ? 12.734 -37.875 3.508 1 94 213 GLU A O 1
ATOM 1713 N N . GLU A 1 214 ? 11.602 -35.969 3.428 1 93.25 214 GLU A N 1
ATOM 1714 C CA . GLU A 1 214 ? 10.539 -36.531 4.254 1 93.25 214 GLU A CA 1
ATOM 1715 C C . GLU A 1 214 ? 9.664 -37.469 3.447 1 93.25 214 GLU A C 1
ATOM 1717 O O . GLU A 1 214 ? 8.992 -38.344 4.016 1 93.25 214 GLU A O 1
ATOM 1722 N N . TYR A 1 215 ? 9.664 -37.406 2.08 1 90.56 215 TYR A N 1
ATOM 1723 C CA . TYR A 1 215 ? 8.688 -38.219 1.363 1 90.56 215 TYR A CA 1
ATOM 1724 C C . TYR A 1 215 ? 9.32 -38.875 0.149 1 90.56 215 TYR A C 1
ATOM 1726 O O . TYR A 1 215 ? 8.695 -39.719 -0.494 1 90.56 215 TYR A O 1
ATOM 1734 N N . LEU A 1 216 ? 10.5 -38.5 -0.197 1 92.12 216 LEU A N 1
ATOM 1735 C CA . LEU A 1 216 ? 11.141 -39.125 -1.352 1 92.12 216 LEU A CA 1
ATOM 1736 C C . LEU A 1 216 ? 12.109 -40.219 -0.913 1 92.12 216 LEU A C 1
ATOM 1738 O O . LEU A 1 216 ? 12.805 -40.094 0.092 1 92.12 216 LEU A O 1
ATOM 1742 N N . LYS A 1 217 ? 12.156 -41.188 -1.602 1 91.19 217 LYS A N 1
ATOM 1743 C CA . LYS A 1 217 ? 12.977 -42.344 -1.279 1 91.19 217 LYS A CA 1
ATOM 1744 C C . LYS A 1 217 ? 14.438 -42.094 -1.631 1 91.19 217 LYS A C 1
ATOM 1746 O O . LYS A 1 217 ? 14.75 -41.625 -2.721 1 91.19 217 LYS A O 1
ATOM 1751 N N . ALA A 1 218 ? 15.352 -42.469 -0.747 1 92.69 218 ALA A N 1
ATOM 1752 C CA . ALA A 1 218 ? 16.797 -42.438 -0.937 1 92.69 218 ALA A CA 1
ATOM 1753 C C . ALA A 1 218 ? 17.266 -41.062 -1.43 1 92.69 218 ALA A C 1
ATOM 1755 O O . ALA A 1 218 ? 18.172 -40.969 -2.258 1 92.69 218 ALA A O 1
ATOM 1756 N N . TYR A 1 219 ? 16.578 -40.062 -1.021 1 94.69 219 TYR A N 1
ATOM 1757 C CA . TYR A 1 219 ? 16.844 -38.719 -1.499 1 94.69 219 TYR A CA 1
ATOM 1758 C C . TYR A 1 219 ? 18.266 -38.281 -1.145 1 94.69 219 TYR A C 1
ATOM 1760 O O . TYR A 1 219 ? 19 -37.812 -2.006 1 94.69 219 TYR A O 1
ATOM 1768 N N . THR A 1 220 ? 18.672 -38.5 0.05 1 92.12 220 THR A N 1
ATOM 1769 C CA . THR A 1 220 ? 19.953 -38 0.54 1 92.12 220 THR A CA 1
ATOM 1770 C C . THR A 1 220 ? 21.109 -38.812 -0.043 1 92.12 220 THR A C 1
ATOM 1772 O O . THR A 1 220 ? 22.266 -38.406 0.036 1 92.12 220 THR A O 1
ATOM 1775 N N . SER A 1 221 ? 20.75 -40 -0.553 1 94.81 221 SER A N 1
ATOM 1776 C CA . SER A 1 221 ? 21.781 -40.781 -1.221 1 94.81 221 SER A CA 1
ATOM 1777 C C . SER A 1 221 ? 22.141 -40.156 -2.572 1 94.81 221 SER A C 1
ATOM 1779 O O . SER A 1 221 ? 23.266 -40.375 -3.066 1 94.81 221 SER A O 1
ATOM 1781 N N . ILE A 1 222 ? 21.297 -39.375 -3.104 1 94.69 222 ILE A N 1
ATOM 1782 C CA . ILE A 1 222 ? 21.484 -38.812 -4.438 1 94.69 222 ILE A CA 1
ATOM 1783 C C . ILE A 1 222 ? 21.828 -37.344 -4.328 1 94.69 222 ILE A C 1
ATOM 1785 O O . ILE A 1 222 ? 22.703 -36.844 -5.031 1 94.69 222 ILE A O 1
ATOM 1789 N N . ILE A 1 223 ? 21.062 -36.719 -3.467 1 96.5 223 ILE A N 1
ATOM 1790 C CA . ILE A 1 223 ? 21.219 -35.25 -3.295 1 96.5 223 ILE A CA 1
ATOM 1791 C C . ILE A 1 223 ? 22 -34.969 -2.02 1 96.5 223 ILE A C 1
ATOM 1793 O O . ILE A 1 223 ? 21.562 -35.312 -0.918 1 96.5 223 ILE A O 1
ATOM 1797 N N . LYS A 1 224 ? 23.047 -34.219 -2.145 1 95.38 224 LYS A N 1
ATOM 1798 C CA . LYS A 1 224 ? 23.953 -33.969 -1.021 1 95.38 224 LYS A CA 1
ATOM 1799 C C . LYS A 1 224 ? 23.484 -32.781 -0.19 1 95.38 224 LYS A C 1
ATOM 1801 O O . LYS A 1 224 ? 23.625 -32.781 1.034 1 95.38 224 LYS A O 1
ATOM 1806 N N . THR A 1 225 ? 22.969 -31.781 -0.842 1 97.25 225 THR A N 1
ATOM 1807 C CA . THR A 1 225 ? 22.5 -30.578 -0.161 1 97.25 225 THR A CA 1
ATOM 1808 C C . THR A 1 225 ? 21.031 -30.297 -0.484 1 97.25 225 THR A C 1
ATOM 1810 O O . THR A 1 225 ? 20.734 -29.562 -1.415 1 97.25 225 THR A O 1
ATOM 1813 N N . PRO A 1 226 ? 20.188 -30.844 0.3 1 97.31 226 PRO A N 1
ATOM 1814 C CA . PRO A 1 226 ? 18.766 -30.594 0.059 1 97.31 226 PRO A CA 1
ATOM 1815 C C . PRO A 1 226 ? 18.375 -29.125 0.249 1 97.31 226 PRO A C 1
ATOM 1817 O O . PRO A 1 226 ? 19.016 -28.422 1.037 1 97.31 226 PRO A O 1
ATOM 1820 N N . MET A 1 227 ? 17.438 -28.703 -0.516 1 98.06 227 MET A N 1
ATOM 1821 C CA . MET A 1 227 ? 16.891 -27.359 -0.417 1 98.06 227 MET A CA 1
ATOM 1822 C C . MET A 1 227 ? 15.43 -27.328 -0.856 1 98.06 227 MET A C 1
ATOM 1824 O O . MET A 1 227 ? 15.016 -28.109 -1.709 1 98.06 227 MET A O 1
ATOM 1828 N N . TRP A 1 228 ? 14.695 -26.531 -0.257 1 97.94 228 TRP A N 1
ATOM 1829 C CA . TRP A 1 228 ? 13.289 -26.344 -0.585 1 97.94 228 TRP A CA 1
ATOM 1830 C C . TRP A 1 228 ? 12.82 -24.938 -0.187 1 97.94 228 TRP A C 1
ATOM 1832 O O . TRP A 1 228 ? 13.523 -24.219 0.526 1 97.94 228 TRP A O 1
ATOM 1842 N N . LEU A 1 229 ? 11.68 -24.516 -0.64 1 98.06 229 LEU A N 1
ATOM 1843 C CA . LEU A 1 229 ? 11.211 -23.141 -0.473 1 98.06 229 LEU A CA 1
ATOM 1844 C C . LEU A 1 229 ? 10.992 -22.812 1.001 1 98.06 229 LEU A C 1
ATOM 1846 O O . LEU A 1 229 ? 11.312 -21.719 1.452 1 98.06 229 LEU A O 1
ATOM 1850 N N . GLY A 1 230 ? 10.438 -23.734 1.726 1 97.19 230 GLY A N 1
ATOM 1851 C CA . GLY A 1 230 ? 10.242 -23.516 3.152 1 97.19 230 GLY A CA 1
ATOM 1852 C C . GLY A 1 230 ? 11.539 -23.234 3.889 1 97.19 230 GLY A C 1
ATOM 1853 O O . GLY A 1 230 ? 11.57 -22.375 4.785 1 97.19 230 GLY A O 1
ATOM 1854 N N . LYS A 1 231 ? 12.57 -23.969 3.547 1 97.94 231 LYS A N 1
ATOM 1855 C CA . LYS A 1 231 ? 13.875 -23.734 4.16 1 97.94 231 LYS A CA 1
ATOM 1856 C C . LYS A 1 231 ? 14.406 -22.359 3.787 1 97.94 231 LYS A C 1
ATOM 1858 O O . LYS A 1 231 ? 15.016 -21.672 4.617 1 97.94 231 LYS A O 1
ATOM 1863 N N . MET A 1 232 ? 14.227 -21.969 2.549 1 98.31 232 MET A N 1
ATOM 1864 C CA . MET A 1 232 ? 14.641 -20.641 2.113 1 98.31 232 MET A CA 1
ATOM 1865 C C . MET A 1 232 ? 13.93 -19.562 2.914 1 98.31 232 MET A C 1
ATOM 1867 O O . MET A 1 232 ? 14.539 -18.562 3.299 1 98.31 232 MET A O 1
ATOM 1871 N N . ALA A 1 233 ? 12.625 -19.734 3.111 1 96.88 233 ALA A N 1
ATOM 1872 C CA . ALA A 1 233 ? 11.859 -18.781 3.9 1 96.88 233 ALA A CA 1
ATOM 1873 C C . ALA A 1 233 ? 12.438 -18.641 5.305 1 96.88 233 ALA A C 1
ATOM 1875 O O . ALA A 1 233 ? 12.562 -17.531 5.824 1 96.88 233 ALA A O 1
ATOM 1876 N N . GLU A 1 234 ? 12.797 -19.734 5.84 1 96.19 234 GLU A N 1
ATOM 1877 C CA . GLU A 1 234 ? 13.391 -19.734 7.172 1 96.19 234 GLU A CA 1
ATOM 1878 C C . GLU A 1 234 ? 14.742 -19.031 7.172 1 96.19 234 GLU A C 1
ATOM 1880 O O . GLU A 1 234 ? 15.031 -18.234 8.07 1 96.19 234 GLU A O 1
ATOM 1885 N N . LYS A 1 235 ? 15.562 -19.375 6.199 1 97.06 235 LYS A N 1
ATOM 1886 C CA . LYS A 1 235 ? 16.875 -18.75 6.078 1 97.06 235 LYS A CA 1
ATOM 1887 C C . LYS A 1 235 ? 16.734 -17.234 5.949 1 97.06 235 LYS A C 1
ATOM 1889 O O . LYS A 1 235 ? 17.531 -16.484 6.523 1 97.06 235 LYS A O 1
ATOM 1894 N N . LEU A 1 236 ? 15.781 -16.812 5.191 1 95.06 236 LEU A N 1
ATOM 1895 C CA . LEU A 1 236 ? 15.539 -15.383 4.996 1 95.06 236 LEU A CA 1
ATOM 1896 C C . LEU A 1 236 ? 15.117 -14.719 6.305 1 95.06 236 LEU A C 1
ATOM 1898 O O . LEU A 1 236 ? 15.625 -13.656 6.66 1 95.06 236 LEU A O 1
ATOM 1902 N N . GLN A 1 237 ? 14.234 -15.344 7 1 90.44 237 GLN A N 1
ATOM 1903 C CA . GLN A 1 237 ? 13.719 -14.812 8.266 1 90.44 237 GLN A CA 1
ATOM 1904 C C . GLN A 1 237 ? 14.828 -14.727 9.312 1 90.44 237 GLN A C 1
ATOM 1906 O O . GLN A 1 237 ? 14.859 -13.789 10.109 1 90.44 237 GLN A O 1
ATOM 1911 N N . GLU A 1 238 ? 15.695 -15.68 9.242 1 93 238 GLU A N 1
ATOM 1912 C CA . GLU A 1 238 ? 16.781 -15.742 10.219 1 93 238 GLU A CA 1
ATOM 1913 C C . GLU A 1 238 ? 18 -14.953 9.75 1 93 238 GLU A C 1
ATOM 1915 O O . GLU A 1 238 ? 19.062 -15.008 10.375 1 93 238 GLU A O 1
ATOM 1920 N N . LYS A 1 239 ? 17.953 -14.352 8.648 1 92.25 239 LYS A N 1
ATOM 1921 C CA . LYS A 1 239 ? 19.016 -13.5 8.102 1 92.25 239 LYS A CA 1
ATOM 1922 C C . LYS A 1 239 ? 20.281 -14.289 7.852 1 92.25 239 LYS A C 1
ATOM 1924 O O . LYS A 1 239 ? 21.391 -13.844 8.203 1 92.25 239 LYS A O 1
ATOM 1929 N N . LEU A 1 240 ? 20.109 -15.391 7.25 1 96 240 LEU A N 1
ATOM 1930 C CA . LEU A 1 240 ? 21.25 -16.281 7.047 1 96 240 LEU A CA 1
ATOM 1931 C C . LEU A 1 240 ? 21.891 -16.031 5.688 1 96 240 LEU A C 1
ATOM 1933 O O . LEU A 1 240 ? 22.984 -16.562 5.406 1 96 240 LEU A O 1
ATOM 1937 N N . TYR A 1 241 ? 21.219 -15.242 4.859 1 97.12 241 TYR A N 1
ATOM 1938 C CA . TYR A 1 241 ? 21.812 -14.891 3.576 1 97.12 241 TYR A CA 1
ATOM 1939 C C . TYR A 1 241 ? 22.641 -13.617 3.691 1 97.12 241 TYR A C 1
ATOM 1941 O O . TYR A 1 241 ? 22.203 -12.625 4.281 1 97.12 241 TYR A O 1
ATOM 1949 N N . LYS A 1 242 ? 23.781 -13.609 3.062 1 96.56 242 LYS A N 1
ATOM 1950 C CA . LYS A 1 242 ? 24.625 -12.422 3.07 1 96.56 242 LYS A CA 1
ATOM 1951 C C . LYS A 1 242 ? 24.422 -11.586 1.809 1 96.56 242 LYS A C 1
ATOM 1953 O O . LYS A 1 242 ? 24.391 -10.359 1.868 1 96.56 242 LYS A O 1
ATOM 1958 N N . THR A 1 243 ? 24.328 -12.289 0.696 1 97.31 243 THR A N 1
ATOM 1959 C CA . THR A 1 243 ? 24.188 -11.594 -0.581 1 97.31 243 THR A CA 1
ATOM 1960 C C . THR A 1 243 ? 22.953 -12.078 -1.33 1 97.31 243 THR A C 1
ATOM 1962 O O . THR A 1 243 ? 22.422 -13.156 -1.04 1 97.31 243 THR A O 1
ATOM 1965 N N . LEU A 1 244 ? 22.484 -11.258 -2.234 1 97.06 244 LEU A N 1
ATOM 1966 C CA . LEU A 1 244 ? 21.391 -11.656 -3.098 1 97.06 244 LEU A CA 1
ATOM 1967 C C . LEU A 1 244 ? 21.75 -12.906 -3.898 1 97.06 244 LEU A C 1
ATOM 1969 O O . LEU A 1 244 ? 20.906 -13.766 -4.133 1 97.06 244 LEU A O 1
ATOM 1973 N N . GLY A 1 245 ? 23 -12.953 -4.262 1 97.88 245 GLY A N 1
ATOM 1974 C CA . GLY A 1 245 ? 23.484 -14.109 -5 1 97.88 245 GLY A CA 1
ATOM 1975 C C . GLY A 1 245 ? 23.297 -15.414 -4.246 1 97.88 245 GLY A C 1
ATOM 1976 O O . GLY A 1 245 ? 22.922 -16.422 -4.828 1 97.88 245 GLY A O 1
ATOM 1977 N N . GLU A 1 246 ? 23.594 -15.383 -2.969 1 98.19 246 GLU A N 1
ATOM 1978 C CA . GLU A 1 246 ? 23.406 -16.562 -2.135 1 98.19 246 GLU A CA 1
ATOM 1979 C C . GLU A 1 246 ? 21.953 -17 -2.109 1 98.19 246 GLU A C 1
ATOM 1981 O O . GLU A 1 246 ? 21.641 -18.188 -2.17 1 98.19 246 GLU A O 1
ATOM 1986 N N . PHE A 1 247 ? 21.141 -16.031 -2.041 1 98.5 247 PHE A N 1
ATOM 1987 C CA . PHE A 1 247 ? 19.703 -16.281 -2.021 1 98.5 247 PHE A CA 1
ATOM 1988 C C . PHE A 1 247 ? 19.234 -16.875 -3.342 1 98.5 247 PHE A C 1
ATOM 1990 O O . PHE A 1 247 ? 18.547 -17.891 -3.357 1 98.5 247 PHE A O 1
ATOM 1997 N N . LEU A 1 248 ? 19.656 -16.328 -4.422 1 98.12 248 LEU A N 1
ATOM 1998 C CA . LEU A 1 248 ? 19.25 -16.812 -5.742 1 98.12 248 LEU A CA 1
ATOM 1999 C C . LEU A 1 248 ? 19.859 -18.188 -6.035 1 98.12 248 LEU A C 1
ATOM 2001 O O . LEU A 1 248 ? 19.234 -19 -6.727 1 98.12 248 LEU A O 1
ATOM 2005 N N . ALA A 1 249 ? 20.984 -18.438 -5.477 1 98 249 ALA A N 1
ATOM 2006 C CA . ALA A 1 249 ? 21.656 -19.734 -5.664 1 98 249 ALA A CA 1
ATOM 2007 C C . ALA A 1 249 ? 20.828 -20.859 -5.066 1 98 249 ALA A C 1
ATOM 2009 O O . ALA A 1 249 ? 20.844 -21.984 -5.578 1 98 249 ALA A O 1
ATOM 2010 N N . ASP A 1 250 ? 20.141 -20.578 -3.998 1 98.44 250 ASP A N 1
ATOM 2011 C CA . ASP A 1 250 ? 19.312 -21.609 -3.377 1 98.44 250 ASP A CA 1
ATOM 2012 C C . ASP A 1 250 ? 18.141 -22 -4.281 1 98.44 250 ASP A C 1
ATOM 2014 O O . ASP A 1 250 ? 17.734 -23.156 -4.316 1 98.44 250 ASP A O 1
ATOM 2018 N N . PHE A 1 251 ? 17.547 -21.062 -5.027 1 98.12 251 PHE A N 1
ATOM 2019 C CA . PHE A 1 251 ? 16.562 -21.422 -6.039 1 98.12 251 PHE A CA 1
ATOM 2020 C C . PHE A 1 251 ? 17.156 -22.375 -7.062 1 98.12 251 PHE A C 1
ATOM 2022 O O . PHE A 1 251 ? 16.562 -23.406 -7.387 1 98.12 251 PHE A O 1
ATOM 2029 N N . GLU A 1 252 ? 18.328 -22 -7.508 1 97.31 252 GLU A N 1
ATOM 2030 C CA . GLU A 1 252 ? 19.016 -22.828 -8.508 1 97.31 252 GLU A CA 1
ATOM 2031 C C . GLU A 1 252 ? 19.266 -24.234 -7.973 1 97.31 252 GLU A C 1
ATOM 2033 O O . GLU A 1 252 ? 19.172 -25.203 -8.711 1 97.31 252 GLU A O 1
ATOM 2038 N N . LEU A 1 253 ? 19.688 -24.25 -6.758 1 98 253 LEU A N 1
ATOM 2039 C CA . LEU A 1 253 ? 19.938 -25.531 -6.121 1 98 253 LEU A CA 1
ATOM 2040 C C . LEU A 1 253 ? 18.688 -26.406 -6.129 1 98 253 LEU A C 1
ATOM 2042 O O . LEU A 1 253 ? 18.766 -27.609 -6.375 1 98 253 LEU A O 1
ATOM 2046 N N . ILE A 1 254 ? 17.531 -25.828 -5.828 1 97.88 254 ILE A N 1
ATOM 2047 C CA . ILE A 1 254 ? 16.266 -26.562 -5.836 1 97.88 254 ILE A CA 1
ATOM 2048 C C . ILE A 1 254 ? 16.031 -27.156 -7.219 1 97.88 254 ILE A C 1
ATOM 2050 O O . ILE A 1 254 ? 15.703 -28.344 -7.344 1 97.88 254 ILE A O 1
ATOM 2054 N N . PHE A 1 255 ? 16.219 -26.406 -8.273 1 96.25 255 PHE A N 1
ATOM 2055 C CA . PHE A 1 255 ? 15.961 -26.859 -9.633 1 96.25 255 PHE A CA 1
ATOM 2056 C C . PHE A 1 255 ? 16.984 -27.891 -10.07 1 96.25 255 PHE A C 1
ATOM 2058 O O . PHE A 1 255 ? 16.641 -28.875 -10.727 1 96.25 255 PHE A O 1
ATOM 2065 N N . THR A 1 256 ? 18.219 -27.672 -9.664 1 95.75 256 THR A N 1
ATOM 2066 C CA . THR A 1 256 ? 19.266 -28.641 -9.977 1 95.75 256 THR A CA 1
ATOM 2067 C C . THR A 1 256 ? 19.016 -29.969 -9.273 1 95.75 256 THR A C 1
ATOM 2069 O O . THR A 1 256 ? 19.172 -31.031 -9.875 1 95.75 256 THR A O 1
ATOM 2072 N N . ASN A 1 257 ? 18.688 -29.891 -7.988 1 96.38 257 ASN A N 1
ATOM 2073 C CA . ASN A 1 257 ? 18.328 -31.109 -7.25 1 96.38 257 ASN A CA 1
ATOM 2074 C C . ASN A 1 257 ? 17.172 -31.844 -7.918 1 96.38 257 ASN A C 1
ATOM 2076 O O . ASN A 1 257 ? 17.219 -33.062 -8.039 1 96.38 257 ASN A O 1
ATOM 2080 N N . CYS A 1 258 ? 16.172 -31.141 -8.359 1 95.12 258 CYS A N 1
ATOM 2081 C CA . CYS A 1 258 ? 15.023 -31.734 -9.031 1 95.12 258 CYS A CA 1
ATOM 2082 C C . CYS A 1 258 ? 15.453 -32.469 -10.289 1 95.12 258 CYS A C 1
ATOM 2084 O O . CYS A 1 258 ? 15.039 -33.625 -10.508 1 95.12 258 CYS A O 1
ATOM 2086 N N . THR A 1 259 ? 16.297 -31.859 -11.07 1 93.75 259 THR A N 1
ATOM 2087 C CA . THR A 1 259 ? 16.781 -32.438 -12.312 1 93.75 259 THR A CA 1
ATOM 2088 C C . THR A 1 259 ? 17.625 -33.688 -12.023 1 93.75 259 THR A C 1
ATOM 2090 O O . THR A 1 259 ? 17.484 -34.719 -12.711 1 93.75 259 THR A O 1
ATOM 2093 N N . THR A 1 260 ? 18.453 -33.594 -11.023 1 94.75 260 THR A N 1
ATOM 2094 C CA . THR A 1 260 ? 19.359 -34.656 -10.68 1 94.75 260 THR A CA 1
ATOM 2095 C C . THR A 1 260 ? 18.594 -35.875 -10.125 1 94.75 260 THR A C 1
ATOM 2097 O O . THR A 1 260 ? 18.844 -37 -10.539 1 94.75 260 THR A O 1
ATOM 2100 N N . TYR A 1 261 ? 17.703 -35.656 -9.25 1 94.75 261 TYR A N 1
ATOM 2101 C CA . TYR A 1 261 ? 16.953 -36.719 -8.617 1 94.75 261 TYR A CA 1
ATOM 2102 C C . TYR A 1 261 ? 16.016 -37.375 -9.617 1 94.75 261 TYR A C 1
ATOM 2104 O O . TYR A 1 261 ? 15.797 -38.594 -9.57 1 94.75 261 TYR A O 1
ATOM 2112 N N . ASN A 1 262 ? 15.477 -36.594 -10.484 1 92.75 262 ASN A N 1
ATOM 2113 C CA . ASN A 1 262 ? 14.477 -37.094 -11.43 1 92.75 262 ASN A CA 1
ATOM 2114 C C . ASN A 1 262 ? 15.078 -37.312 -12.812 1 92.75 262 ASN A C 1
ATOM 2116 O O . ASN A 1 262 ? 14.453 -36.969 -13.82 1 92.75 262 ASN A O 1
ATOM 2120 N N . LYS A 1 263 ? 16.25 -37.75 -12.914 1 88.5 263 LYS A N 1
ATOM 2121 C CA . LYS A 1 263 ? 16.984 -37.906 -14.164 1 88.5 263 LYS A CA 1
ATOM 2122 C C . LYS A 1 263 ? 16.172 -38.656 -15.211 1 88.5 263 LYS A C 1
ATOM 2124 O O . LYS A 1 263 ? 16.203 -38.312 -16.391 1 88.5 263 LYS A O 1
ATOM 2129 N N . ASN A 1 264 ? 15.336 -39.594 -14.805 1 88.31 264 ASN A N 1
ATOM 2130 C CA . ASN A 1 264 ? 14.57 -40.406 -15.758 1 88.31 264 ASN A CA 1
ATOM 2131 C C . ASN A 1 264 ? 13.094 -40.031 -15.734 1 88.31 264 ASN A C 1
ATOM 2133 O O . ASN A 1 264 ? 12.242 -40.844 -16.156 1 88.31 264 ASN A O 1
ATOM 2137 N N . ASN A 1 265 ? 12.766 -38.969 -15.219 1 91.19 265 ASN A N 1
ATOM 2138 C CA . ASN A 1 265 ? 11.383 -38.5 -15.141 1 91.19 265 ASN A CA 1
ATOM 2139 C C . ASN A 1 265 ? 11.203 -37.188 -15.898 1 91.19 265 ASN A C 1
ATOM 2141 O O . ASN A 1 265 ? 11.445 -36.125 -15.352 1 91.19 265 ASN A O 1
ATOM 2145 N N . ALA A 1 266 ? 10.734 -37.219 -17.016 1 90.62 266 ALA A N 1
ATOM 2146 C CA . ALA A 1 266 ? 10.625 -36.062 -17.922 1 90.62 266 ALA A CA 1
ATOM 2147 C C . ALA A 1 266 ? 9.641 -35.031 -17.391 1 90.62 266 ALA A C 1
ATOM 2149 O O . ALA A 1 266 ? 9.828 -33.844 -17.578 1 90.62 266 ALA A O 1
ATOM 2150 N N . GLU A 1 267 ? 8.672 -35.469 -16.75 1 90.56 267 GLU A N 1
ATOM 2151 C CA . GLU A 1 267 ? 7.645 -34.562 -16.234 1 90.56 267 GLU A CA 1
ATOM 2152 C C . GLU A 1 267 ? 8.211 -33.625 -15.188 1 90.56 267 GLU A C 1
ATOM 2154 O O . GLU A 1 267 ? 8.016 -32.406 -15.266 1 90.56 267 GLU A O 1
ATOM 2159 N N . PHE A 1 268 ? 8.906 -34.156 -14.281 1 90.5 268 PHE A N 1
ATOM 2160 C CA . PHE A 1 268 ? 9.477 -33.344 -13.211 1 90.5 268 PHE A CA 1
ATOM 2161 C C . PHE A 1 268 ? 10.57 -32.438 -13.75 1 90.5 268 PHE A C 1
ATOM 2163 O O . PHE A 1 268 ? 10.734 -31.312 -13.273 1 90.5 268 PHE A O 1
ATOM 2170 N N . HIS A 1 269 ? 11.25 -32.906 -14.727 1 91.38 269 HIS A N 1
ATOM 2171 C CA . HIS A 1 269 ? 12.242 -32.062 -15.367 1 91.38 269 HIS A CA 1
ATOM 2172 C C . HIS A 1 269 ? 11.594 -30.828 -15.992 1 91.38 269 HIS A C 1
ATOM 2174 O O . HIS A 1 269 ? 12.117 -29.719 -15.867 1 91.38 269 HIS A O 1
ATOM 2180 N N . ALA A 1 270 ? 10.539 -31.078 -16.609 1 92.75 270 ALA A N 1
ATOM 2181 C CA . ALA A 1 270 ? 9.836 -29.984 -17.266 1 92.75 270 ALA A CA 1
ATOM 2182 C C . ALA A 1 270 ? 9.305 -28.969 -16.266 1 92.75 270 ALA A C 1
ATOM 2184 O O . ALA A 1 270 ? 9.352 -27.766 -16.5 1 92.75 270 ALA A O 1
ATOM 2185 N N . VAL A 1 271 ? 8.836 -29.469 -15.172 1 92.38 271 VAL A N 1
ATOM 2186 C CA . VAL A 1 271 ? 8.289 -28.594 -14.133 1 92.38 271 VAL A CA 1
ATOM 2187 C C . VAL A 1 271 ? 9.398 -27.688 -13.578 1 92.38 271 VAL A C 1
ATOM 2189 O O . VAL A 1 271 ? 9.211 -26.484 -13.453 1 92.38 271 VAL A O 1
ATOM 2192 N N . GLY A 1 272 ? 10.484 -28.312 -13.25 1 93.62 272 GLY A N 1
ATOM 2193 C CA . GLY A 1 272 ? 11.609 -27.547 -12.742 1 93.62 272 GLY A CA 1
ATOM 2194 C C . GLY A 1 272 ? 12.102 -26.5 -13.719 1 93.62 272 GLY A C 1
ATOM 2195 O O . GLY A 1 272 ? 12.352 -25.359 -13.336 1 93.62 272 GLY A O 1
ATOM 2196 N N . LYS A 1 273 ? 12.195 -26.953 -14.906 1 94.19 273 LYS A N 1
ATOM 2197 C CA . LYS A 1 273 ? 12.664 -26.047 -15.945 1 94.19 273 LYS A CA 1
ATOM 2198 C C . LYS A 1 273 ? 11.703 -24.875 -16.141 1 94.19 273 LYS A C 1
ATOM 2200 O O . LYS A 1 273 ? 12.133 -23.734 -16.328 1 94.19 273 LYS A O 1
ATOM 2205 N N . HIS A 1 274 ? 10.492 -25.203 -16.125 1 95.44 274 HIS A N 1
ATOM 2206 C CA . HIS A 1 274 ? 9.477 -24.172 -16.297 1 95.44 274 HIS A CA 1
ATOM 2207 C C . HIS A 1 274 ? 9.516 -23.156 -15.156 1 95.44 274 HIS A C 1
ATOM 2209 O O . HIS A 1 274 ? 9.469 -21.953 -15.398 1 95.44 274 HIS A O 1
ATOM 2215 N N . LEU A 1 275 ? 9.594 -23.594 -13.953 1 96.31 275 LEU A N 1
ATOM 2216 C CA . LEU A 1 275 ? 9.648 -22.703 -12.797 1 96.31 275 LEU A CA 1
ATOM 2217 C C . LEU A 1 275 ? 10.898 -21.828 -12.844 1 96.31 275 LEU A C 1
ATOM 2219 O O . LEU A 1 275 ? 10.844 -20.656 -12.492 1 96.31 275 LEU A O 1
ATOM 2223 N N . LYS A 1 276 ? 11.953 -22.453 -13.289 1 96.75 276 LYS A N 1
ATOM 2224 C CA . LYS A 1 276 ? 13.195 -21.703 -13.422 1 96.75 276 LYS A CA 1
ATOM 2225 C C . LYS A 1 276 ? 13.039 -20.578 -14.445 1 96.75 276 LYS A C 1
ATOM 2227 O O . LYS A 1 276 ? 13.492 -19.453 -14.211 1 96.75 276 LYS A O 1
ATOM 2232 N N . LEU A 1 277 ? 12.438 -20.891 -15.508 1 97 277 LEU A N 1
ATOM 2233 C CA . LEU A 1 277 ? 12.219 -19.891 -16.547 1 97 277 LEU A CA 1
ATOM 2234 C C . LEU A 1 277 ? 11.359 -18.75 -16.016 1 97 277 LEU A C 1
ATOM 2236 O O . LEU A 1 277 ? 11.664 -17.578 -16.25 1 97 277 LEU A O 1
ATOM 2240 N N . LEU A 1 278 ? 10.328 -19.047 -15.305 1 97.19 278 LEU A N 1
ATOM 2241 C CA . LEU A 1 278 ? 9.445 -18.047 -14.727 1 97.19 278 LEU A CA 1
ATOM 2242 C C . LEU A 1 278 ? 10.203 -17.156 -13.742 1 97.19 278 LEU A C 1
ATOM 2244 O O . LEU A 1 278 ? 10.031 -15.938 -13.734 1 97.19 278 LEU A O 1
ATOM 2248 N N . LEU A 1 279 ? 10.977 -17.812 -12.93 1 97.88 279 LEU A N 1
ATOM 2249 C CA . LEU A 1 279 ? 11.75 -17.078 -11.938 1 97.88 279 LEU A CA 1
ATOM 2250 C C . LEU A 1 279 ? 12.734 -16.125 -12.609 1 97.88 279 LEU A C 1
ATOM 2252 O O . LEU A 1 279 ? 12.859 -14.969 -12.203 1 97.88 279 LEU A O 1
ATOM 2256 N N . ASP A 1 280 ? 13.383 -16.625 -13.641 1 96.75 280 ASP A N 1
ATOM 2257 C CA . ASP A 1 280 ? 14.352 -15.805 -14.352 1 96.75 280 ASP A CA 1
ATOM 2258 C C . ASP A 1 280 ? 13.688 -14.562 -14.938 1 96.75 280 ASP A C 1
ATOM 2260 O O . ASP A 1 280 ? 14.242 -13.461 -14.867 1 96.75 280 ASP A O 1
ATOM 2264 N N . GLN A 1 281 ? 12.578 -14.75 -15.492 1 97.19 281 GLN A N 1
ATOM 2265 C CA . GLN A 1 281 ? 11.836 -13.633 -16.047 1 97.19 281 GLN A CA 1
ATOM 2266 C C . GLN A 1 281 ? 11.414 -12.648 -14.945 1 97.19 281 GLN A C 1
ATOM 2268 O O . GLN A 1 281 ? 11.508 -11.438 -15.125 1 97.19 281 GLN A O 1
ATOM 2273 N N . GLU A 1 282 ? 10.961 -13.172 -13.859 1 97.38 282 GLU A N 1
ATOM 2274 C CA . GLU A 1 282 ? 10.5 -12.328 -12.766 1 97.38 282 GLU A CA 1
ATOM 2275 C C . GLU A 1 282 ? 11.664 -11.539 -12.156 1 97.38 282 GLU A C 1
ATOM 2277 O O . GLU A 1 282 ? 11.5 -10.383 -11.773 1 97.38 282 GLU A O 1
ATOM 2282 N N . ILE A 1 283 ? 12.812 -12.203 -12.078 1 97.56 283 ILE A N 1
ATOM 2283 C CA . ILE A 1 283 ? 14.008 -11.547 -11.562 1 97.56 283 ILE A CA 1
ATOM 2284 C C . ILE A 1 283 ? 14.336 -10.32 -12.414 1 97.56 283 ILE A C 1
ATOM 2286 O O . ILE A 1 283 ? 14.633 -9.25 -11.883 1 97.56 283 ILE A O 1
ATOM 2290 N N . ARG A 1 284 ? 14.227 -10.492 -13.672 1 96.62 284 ARG A N 1
ATOM 2291 C CA . ARG A 1 284 ? 14.516 -9.383 -14.578 1 96.62 284 ARG A CA 1
ATOM 2292 C C . ARG A 1 284 ? 13.547 -8.227 -14.367 1 96.62 284 ARG A C 1
ATOM 2294 O O . ARG A 1 284 ? 13.945 -7.066 -14.344 1 96.62 284 ARG A O 1
ATOM 2301 N N . LYS A 1 285 ? 12.344 -8.555 -14.188 1 96.06 285 LYS A N 1
ATOM 2302 C CA . LYS A 1 285 ? 11.32 -7.539 -13.938 1 96.06 285 LYS A CA 1
ATOM 2303 C C . LYS A 1 285 ? 11.547 -6.844 -12.602 1 96.06 285 LYS A C 1
ATOM 2305 O O . LYS A 1 285 ? 11.469 -5.613 -12.516 1 96.06 285 LYS A O 1
ATOM 2310 N N . VAL A 1 286 ? 11.805 -7.605 -11.594 1 96.5 286 VAL A N 1
ATOM 2311 C CA . VAL A 1 286 ? 11.938 -7.117 -10.227 1 96.5 286 VAL A CA 1
ATOM 2312 C C . VAL A 1 286 ? 13.117 -6.16 -10.125 1 96.5 286 VAL A C 1
ATOM 2314 O O . VAL A 1 286 ? 13.008 -5.078 -9.547 1 96.5 286 VAL A O 1
ATOM 2317 N N . PHE A 1 287 ? 14.211 -6.5 -10.789 1 96.31 287 PHE A N 1
ATOM 2318 C CA . PHE A 1 287 ? 15.438 -5.73 -10.609 1 96.31 287 PHE A CA 1
ATOM 2319 C C . PHE A 1 287 ? 15.688 -4.812 -11.797 1 96.31 287 PHE A C 1
ATOM 2321 O O . PHE A 1 287 ? 16.766 -4.246 -11.938 1 96.31 287 PHE A O 1
ATOM 2328 N N . ASN A 1 288 ? 14.688 -4.711 -12.664 1 95.19 288 ASN A N 1
ATOM 2329 C CA . ASN A 1 288 ? 14.789 -3.822 -13.82 1 95.19 288 ASN A CA 1
ATOM 2330 C C . ASN A 1 288 ? 15.992 -4.164 -14.688 1 95.19 288 ASN A C 1
ATOM 2332 O O . ASN A 1 288 ? 16.797 -3.291 -15 1 95.19 288 ASN A O 1
ATOM 2336 N N . ILE A 1 289 ? 16.062 -5.352 -15.039 1 95 289 ILE A N 1
ATOM 2337 C CA . ILE A 1 289 ? 17.125 -5.836 -15.906 1 95 289 ILE A CA 1
ATOM 2338 C C . ILE A 1 289 ? 16.609 -5.984 -17.328 1 95 289 ILE A C 1
ATOM 2340 O O . ILE A 1 289 ? 15.664 -6.746 -17.578 1 95 289 ILE A O 1
ATOM 2344 N N . PRO A 1 290 ? 17.203 -5.188 -18.219 1 89.44 290 PRO A N 1
ATOM 2345 C CA . PRO A 1 290 ? 16.719 -5.242 -19.609 1 89.44 290 PRO A CA 1
ATOM 2346 C C . PRO A 1 290 ? 16.922 -6.613 -20.25 1 89.44 290 PRO A C 1
ATOM 2348 O O . PRO A 1 290 ? 17.75 -7.398 -19.797 1 89.44 290 PRO A O 1
ATOM 2351 N N . ASP A 1 291 ? 16.094 -6.965 -21.266 1 77.56 291 ASP A N 1
ATOM 2352 C CA . ASP A 1 291 ? 16.156 -8.219 -22 1 77.56 291 ASP A CA 1
ATOM 2353 C C . ASP A 1 291 ? 17.484 -8.344 -22.75 1 77.56 291 ASP A C 1
ATOM 2355 O O . ASP A 1 291 ? 18.062 -7.34 -23.172 1 77.56 291 ASP A O 1
ATOM 2359 N N . MET B 1 1 ? -38.312 53.719 33.062 1 28.69 1 MET B N 1
ATOM 2360 C CA . MET B 1 1 ? -37 53.719 32.406 1 28.69 1 MET B CA 1
ATOM 2361 C C . MET B 1 1 ? -36.375 52.312 32.469 1 28.69 1 MET B C 1
ATOM 2363 O O . MET B 1 1 ? -35.781 51.906 33.469 1 28.69 1 MET B O 1
ATOM 2367 N N . ASP B 1 2 ? -37.031 51.25 31.906 1 30.97 2 ASP B N 1
ATOM 2368 C CA . ASP B 1 2 ? -36.812 49.812 31.844 1 30.97 2 ASP B CA 1
ATOM 2369 C C . ASP B 1 2 ? -35.5 49.469 31.125 1 30.97 2 ASP B C 1
ATOM 2371 O O . ASP B 1 2 ? -35.312 49.844 29.969 1 30.97 2 ASP B O 1
ATOM 2375 N N . THR B 1 3 ? -34.312 49.5 31.828 1 32.41 3 THR B N 1
ATOM 2376 C CA . THR B 1 3 ? -32.969 49.156 31.375 1 32.41 3 THR B CA 1
ATOM 2377 C C . THR B 1 3 ? -32.969 47.812 30.625 1 32.41 3 THR B C 1
ATOM 2379 O O . THR B 1 3 ? -33.312 46.781 31.203 1 32.41 3 THR B O 1
ATOM 2382 N N . LEU B 1 4 ? -33.25 47.781 29.328 1 31.27 4 LEU B N 1
ATOM 2383 C CA . LEU B 1 4 ? -33.062 46.656 28.391 1 31.27 4 LEU B CA 1
ATOM 2384 C C . LEU B 1 4 ? -31.688 46.062 28.531 1 31.27 4 LEU B C 1
ATOM 2386 O O . LEU B 1 4 ? -30.672 46.75 28.422 1 31.27 4 LEU B O 1
ATOM 2390 N N . ASP B 1 5 ? -31.469 45.062 29.453 1 31.3 5 ASP B N 1
ATOM 2391 C CA . ASP B 1 5 ? -30.281 44.25 29.562 1 31.3 5 ASP B CA 1
ATOM 2392 C C . ASP B 1 5 ? -29.766 43.844 28.172 1 31.3 5 ASP B C 1
ATOM 2394 O O . ASP B 1 5 ? -30.469 43.188 27.406 1 31.3 5 ASP B O 1
ATOM 2398 N N . GLU B 1 6 ? -29.031 44.656 27.469 1 31.14 6 GLU B N 1
ATOM 2399 C CA . GLU B 1 6 ? -28.234 44.281 26.297 1 31.14 6 GLU B CA 1
ATOM 2400 C C . GLU B 1 6 ? -27.453 43 26.547 1 31.14 6 GLU B C 1
ATOM 2402 O O . GLU B 1 6 ? -26.469 43.031 27.312 1 31.14 6 GLU B O 1
ATOM 2407 N N . GLN B 1 7 ? -28.094 41.844 26.734 1 33.19 7 GLN B N 1
ATOM 2408 C CA . GLN B 1 7 ? -27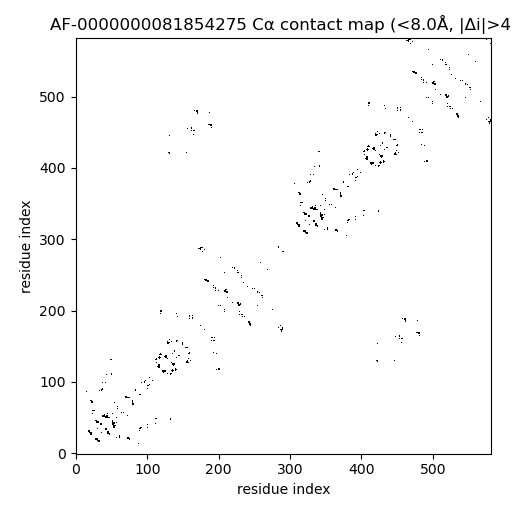.328 40.594 26.719 1 33.19 7 GLN B CA 1
ATOM 2409 C C . GLN B 1 7 ? -26.266 40.625 25.625 1 33.19 7 GLN B C 1
ATOM 2411 O O . GLN B 1 7 ? -26.594 40.719 24.438 1 33.19 7 GLN B O 1
ATOM 2416 N N . ALA B 1 8 ? -25.125 41.188 25.797 1 38.16 8 ALA B N 1
ATOM 2417 C CA . ALA B 1 8 ? -23.922 40.969 25 1 38.16 8 ALA B CA 1
ATOM 2418 C C . ALA B 1 8 ? -23.859 39.531 24.484 1 38.16 8 ALA B C 1
ATOM 2420 O O . ALA B 1 8 ? -23.766 38.594 25.266 1 38.16 8 ALA B O 1
ATOM 2421 N N . SER B 1 9 ? -24.422 39.125 23.422 1 37.09 9 SER B N 1
ATOM 2422 C CA . SER B 1 9 ? -24.234 37.844 22.75 1 37.09 9 SER B CA 1
ATOM 2423 C C . SER B 1 9 ? -22.766 37.469 22.703 1 37.09 9 SER B C 1
ATOM 2425 O O . SER B 1 9 ? -21.938 38.219 22.156 1 37.09 9 SER B O 1
ATOM 2427 N N . ALA B 1 10 ? -22.125 36.969 23.688 1 42.28 10 ALA B N 1
ATOM 2428 C CA . ALA B 1 10 ? -20.781 36.406 23.719 1 42.28 10 ALA B CA 1
ATOM 2429 C C . ALA B 1 10 ? -20.438 35.719 22.406 1 42.28 10 ALA B C 1
ATOM 2431 O O . ALA B 1 10 ? -21.125 34.781 21.984 1 42.28 10 ALA B O 1
ATOM 2432 N N . THR B 1 11 ? -20 36.281 21.359 1 48.28 11 THR B N 1
ATOM 2433 C CA . THR B 1 11 ? -19.469 35.688 20.125 1 48.28 11 THR B CA 1
ATOM 2434 C C . THR B 1 11 ? -18.625 34.469 20.438 1 48.28 11 THR B C 1
ATOM 2436 O O . THR B 1 11 ? -17.672 34.531 21.219 1 48.28 11 THR B O 1
ATOM 2439 N N . ASN B 1 12 ? -1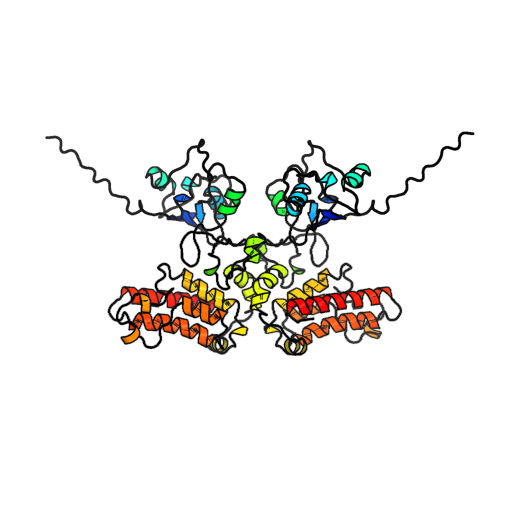9.219 33.281 20.516 1 56.03 12 ASN B N 1
ATOM 2440 C CA . ASN B 1 12 ? -18.516 32.031 20.703 1 56.03 12 ASN B CA 1
ATOM 2441 C C . ASN B 1 12 ? -17.203 31.984 19.922 1 56.03 12 ASN B C 1
ATOM 2443 O O . ASN B 1 12 ? -17.203 32.094 18.703 1 56.03 12 ASN B O 1
ATOM 2447 N N . PRO B 1 13 ? -16.109 32.219 20.547 1 63.97 13 PRO B N 1
ATOM 2448 C CA . PRO B 1 13 ? -14.797 32.219 19.906 1 63.97 13 PRO B CA 1
ATOM 2449 C C . PRO B 1 13 ? -14.602 31.094 18.922 1 63.97 13 PRO B C 1
ATOM 2451 O O . PRO B 1 13 ? -13.789 31.188 18 1 63.97 13 PRO B O 1
ATOM 2454 N N . ASP B 1 14 ? -15.414 30.109 19.141 1 68.19 14 ASP B N 1
ATOM 2455 C CA . ASP B 1 14 ? -15.203 28.953 18.281 1 68.19 14 ASP B CA 1
ATOM 2456 C C . ASP B 1 14 ? -16.141 28.984 17.078 1 68.19 14 ASP B C 1
ATOM 2458 O O . ASP B 1 14 ? -16.188 28.031 16.297 1 68.19 14 ASP B O 1
ATOM 2462 N N . SER B 1 15 ? -16.906 30 16.938 1 71.69 15 SER B N 1
ATOM 2463 C CA . SER B 1 15 ? -17.906 30.078 15.875 1 71.69 15 SER B CA 1
ATOM 2464 C C . SER B 1 15 ? -17.25 30.031 14.5 1 71.69 15 SER B C 1
ATOM 2466 O O . SER B 1 15 ? -17.828 29.516 13.539 1 71.69 15 SER B O 1
ATOM 2468 N N . ASP B 1 16 ? -16.047 30.391 14.43 1 78.25 16 ASP B N 1
ATOM 2469 C CA . ASP B 1 16 ? -15.398 30.5 13.133 1 78.25 16 ASP B CA 1
ATOM 2470 C C . ASP B 1 16 ? -14.562 29.25 12.828 1 78.25 16 ASP B C 1
ATOM 2472 O O . ASP B 1 16 ? -13.977 29.141 11.75 1 78.25 16 ASP B O 1
ATOM 2476 N N . LYS B 1 17 ? -14.688 28.344 13.727 1 85.81 17 LYS B N 1
ATOM 2477 C CA . LYS B 1 17 ? -13.891 27.141 13.531 1 85.81 17 LYS B CA 1
ATOM 2478 C C . LYS B 1 17 ? -14.484 26.266 12.43 1 85.81 17 LYS B C 1
ATOM 2480 O O . LYS B 1 17 ? -15.703 26.094 12.352 1 85.81 17 LYS B O 1
ATOM 2485 N N . VAL B 1 18 ? -13.594 25.797 11.664 1 91.62 18 VAL B N 1
ATOM 2486 C CA . VAL B 1 18 ? -14.039 24.953 10.555 1 91.62 18 VAL B CA 1
ATOM 2487 C C . VAL B 1 18 ? -14.023 23.484 10.969 1 91.62 18 VAL B C 1
ATOM 2489 O O . VAL B 1 18 ? -14.703 22.656 10.359 1 91.62 18 VAL B O 1
ATOM 2492 N N . ALA B 1 19 ? -13.266 23.172 12 1 95.31 19 ALA B N 1
ATOM 2493 C CA . ALA B 1 19 ? -13.156 21.797 12.484 1 95.31 19 ALA B CA 1
ATOM 2494 C C . ALA B 1 19 ? -13.016 21.75 14 1 95.31 19 ALA B C 1
ATOM 2496 O O . ALA B 1 19 ? -12.531 22.719 14.609 1 95.31 19 ALA B O 1
ATOM 2497 N N . PHE B 1 20 ? -13.492 20.641 14.633 1 96.5 20 PHE B N 1
ATOM 2498 C CA . PHE B 1 20 ? -13.469 20.469 16.078 1 96.5 20 PHE B CA 1
ATOM 2499 C C . PHE B 1 20 ? -12.711 19.203 16.453 1 96.5 20 PHE B C 1
ATOM 2501 O O . PHE B 1 20 ? -12.984 18.125 15.922 1 96.5 20 PHE B O 1
ATOM 2508 N N . LEU B 1 21 ? -11.719 19.375 17.312 1 96.88 21 LEU B N 1
ATOM 2509 C CA . LEU B 1 21 ? -11.07 18.188 17.859 1 96.88 21 LEU B CA 1
ATOM 2510 C C . LEU B 1 21 ? -12.008 17.438 18.797 1 96.88 21 LEU B C 1
ATOM 2512 O O . LEU B 1 21 ? -12.352 17.938 19.875 1 96.88 21 LEU B O 1
ATOM 2516 N N . VAL B 1 22 ? -12.422 16.266 18.453 1 97.88 22 VAL B N 1
ATOM 2517 C CA . VAL B 1 22 ? -13.406 15.539 19.234 1 97.88 22 VAL B CA 1
ATOM 2518 C C . VAL B 1 22 ? -12.805 14.227 19.734 1 97.88 22 VAL B C 1
ATOM 2520 O O . VAL B 1 22 ? -11.797 13.758 19.203 1 97.88 22 VAL B O 1
ATOM 2523 N N . THR B 1 23 ? -13.398 13.703 20.766 1 97.81 23 THR B N 1
ATOM 2524 C CA . THR B 1 23 ? -12.961 12.445 21.359 1 97.81 23 THR B CA 1
ATOM 2525 C C . THR B 1 23 ? -14.156 11.547 21.688 1 97.81 23 THR B C 1
ATOM 2527 O O . THR B 1 23 ? -15.273 12.039 21.844 1 97.81 23 THR B O 1
ATOM 2530 N N . CYS B 1 24 ? -14.008 10.344 21.672 1 96.81 24 CYS B N 1
ATOM 2531 C CA . CYS B 1 24 ? -14.906 9.297 22.141 1 96.81 24 CYS B CA 1
ATOM 2532 C C . CYS B 1 24 ? -14.125 8.125 22.719 1 96.81 24 CYS B C 1
ATOM 2534 O O . CYS B 1 24 ? -13.453 7.398 22 1 96.81 24 CYS B O 1
ATOM 2536 N N . GLY B 1 25 ? -14.203 7.941 24.031 1 93.12 25 GLY B N 1
ATOM 2537 C CA . GLY B 1 25 ? -13.281 7 24.641 1 93.12 25 GLY B CA 1
ATOM 2538 C C . GLY B 1 25 ? -11.82 7.367 24.422 1 93.12 25 GLY B C 1
ATOM 2539 O O . GLY B 1 25 ? -11.406 8.484 24.719 1 93.12 25 GLY B O 1
ATOM 2540 N N . ALA B 1 26 ? -11.07 6.461 23.922 1 92.88 26 ALA B N 1
ATOM 2541 C CA . ALA B 1 26 ? -9.648 6.688 23.672 1 92.88 26 ALA B CA 1
ATOM 2542 C C . ALA B 1 26 ? -9.414 7.199 22.25 1 92.88 26 ALA B C 1
ATOM 2544 O O . ALA B 1 26 ? -8.297 7.57 21.906 1 92.88 26 ALA B O 1
ATOM 2545 N N . LEU B 1 27 ? -10.469 7.23 21.484 1 95.31 27 LEU B N 1
ATOM 2546 C CA . LEU B 1 27 ? -10.336 7.617 20.078 1 95.31 27 LEU B CA 1
ATOM 2547 C C . LEU B 1 27 ? -10.5 9.125 19.906 1 95.31 27 LEU B C 1
ATOM 2549 O O . LEU B 1 27 ? -11.359 9.734 20.562 1 95.31 27 LEU B O 1
ATOM 2553 N N . SER B 1 28 ? -9.68 9.742 19.141 1 97.25 28 SER B N 1
ATOM 2554 C CA . SER B 1 28 ? -9.75 11.172 18.828 1 97.25 28 SER B CA 1
ATOM 2555 C C . SER B 1 28 ? -9.836 11.391 17.312 1 97.25 28 SER B C 1
ATOM 2557 O O . SER B 1 28 ? -9.469 10.516 16.531 1 97.25 28 SER B O 1
ATOM 2559 N N . GLY B 1 29 ? -10.406 12.5 16.906 1 97.5 29 GLY B N 1
ATOM 2560 C CA . GLY B 1 29 ? -10.531 12.891 15.516 1 97.5 29 GLY B CA 1
ATOM 2561 C C . GLY B 1 29 ? -10.922 14.352 15.336 1 97.5 29 GLY B C 1
ATOM 2562 O O . GLY B 1 29 ? -11.188 15.047 16.312 1 97.5 29 GLY B O 1
ATOM 2563 N N . GLN B 1 30 ? -10.844 14.82 14.156 1 97.62 30 GLN B N 1
ATOM 2564 C CA . GLN B 1 30 ? -11.258 16.172 13.797 1 97.62 30 GLN B CA 1
ATOM 2565 C C . GLN B 1 30 ? -12.617 16.156 13.102 1 97.62 30 GLN B C 1
ATOM 2567 O O . GLN B 1 30 ? -12.758 15.609 12.008 1 97.62 30 GLN B O 1
ATOM 2572 N N . LEU B 1 31 ? -13.578 16.75 13.727 1 98.12 31 LEU B N 1
ATOM 2573 C CA . LEU B 1 31 ? -14.906 16.875 13.125 1 98.12 31 LEU B CA 1
ATOM 2574 C C . LEU B 1 31 ? -14.984 18.094 12.234 1 98.12 31 LEU B C 1
ATOM 2576 O O . LEU B 1 31 ? -14.875 19.234 12.711 1 98.12 31 LEU B O 1
ATOM 2580 N N . HIS B 1 32 ? -15.195 17.891 10.992 1 97.38 32 HIS B N 1
ATOM 2581 C CA . HIS B 1 32 ? -15.258 18.984 10.016 1 97.38 32 HIS B CA 1
ATOM 2582 C C . HIS B 1 32 ? -16.703 19.406 9.75 1 97.38 32 HIS B C 1
ATOM 2584 O O . HIS B 1 32 ? -17.5 18.609 9.258 1 97.38 32 HIS B O 1
ATOM 2590 N N . LYS B 1 33 ? -16.953 20.672 9.938 1 95.62 33 LYS B N 1
ATOM 2591 C CA . LYS B 1 33 ? -18.297 21.219 9.852 1 95.62 33 LYS B CA 1
ATOM 2592 C C . LYS B 1 33 ? -18.875 21.047 8.445 1 95.62 33 LYS B C 1
ATOM 2594 O O . LYS B 1 33 ? -20.031 20.656 8.297 1 95.62 33 LYS B O 1
ATOM 2599 N N . LYS B 1 34 ? -18.094 21.297 7.527 1 94.56 34 LYS B N 1
ATOM 2600 C CA . LYS B 1 34 ? -18.562 21.312 6.145 1 94.56 34 LYS B CA 1
ATOM 2601 C C . LYS B 1 34 ? -18.969 19.922 5.684 1 94.56 34 LYS B C 1
ATOM 2603 O O . LYS B 1 34 ? -19.797 19.781 4.781 1 94.56 34 LYS B O 1
ATOM 2608 N N . ARG B 1 35 ? -18.438 18.844 6.371 1 96.75 35 ARG B N 1
ATOM 2609 C CA . ARG B 1 35 ? -18.719 17.469 5.973 1 96.75 35 ARG B CA 1
ATOM 2610 C C . ARG B 1 35 ? -19.828 16.875 6.832 1 96.75 35 ARG B C 1
ATOM 2612 O O . ARG B 1 35 ? -20.297 15.758 6.574 1 96.75 35 ARG B O 1
ATOM 2619 N N . PHE B 1 36 ? -20.234 17.641 7.793 1 97.38 36 PHE B N 1
ATOM 2620 C CA . PHE B 1 36 ? -21.203 17.094 8.742 1 97.38 36 PHE B CA 1
ATOM 2621 C C . PHE B 1 36 ? -22.625 17.203 8.195 1 97.38 36 PHE B C 1
ATOM 2623 O O . PHE B 1 36 ? -23.031 18.281 7.754 1 97.38 36 PHE B O 1
ATOM 2630 N N . ALA B 1 37 ? -23.344 16.156 8.18 1 96.75 37 ALA B N 1
ATOM 2631 C CA . ALA B 1 37 ? -24.734 16.141 7.754 1 96.75 37 ALA B CA 1
ATOM 2632 C C . ALA B 1 37 ? -25.641 15.578 8.852 1 96.75 37 ALA B C 1
ATOM 2634 O O . ALA B 1 37 ? -26.656 16.188 9.203 1 96.75 37 ALA B O 1
ATOM 2635 N N . SER B 1 38 ? -25.297 14.438 9.352 1 94.62 38 SER B N 1
ATOM 2636 C CA . SER B 1 38 ? -26 13.766 10.438 1 94.62 38 SER B CA 1
ATOM 2637 C C . SER B 1 38 ? -25.109 12.703 11.094 1 94.62 38 SER B C 1
ATOM 2639 O O . SER B 1 38 ? -23.922 12.633 10.828 1 94.62 38 SER B O 1
ATOM 2641 N N . GLY B 1 39 ? -25.703 11.977 11.992 1 93.06 39 GLY B N 1
ATOM 2642 C CA . GLY B 1 39 ? -24.953 10.891 12.617 1 93.06 39 GLY B CA 1
ATOM 2643 C C . GLY B 1 39 ? -24.609 9.773 11.656 1 93.06 39 GLY B C 1
ATOM 2644 O O . GLY B 1 39 ? -23.578 9.125 11.797 1 93.06 39 GLY B O 1
ATOM 2645 N N . ARG B 1 40 ? -25.422 9.602 10.695 1 91.81 40 ARG B N 1
ATOM 2646 C CA . ARG B 1 40 ? -25.281 8.461 9.797 1 91.81 40 ARG B CA 1
ATOM 2647 C C . ARG B 1 40 ? -24.734 8.891 8.445 1 91.81 40 ARG B C 1
ATOM 2649 O O . ARG B 1 40 ? -24.188 8.07 7.699 1 91.81 40 ARG B O 1
ATOM 2656 N N . CYS B 1 41 ? -24.969 10.156 8.18 1 92.81 41 CYS B N 1
ATOM 2657 C CA . CYS B 1 41 ? -24.625 10.625 6.844 1 92.81 41 CYS B CA 1
ATOM 2658 C C . CYS B 1 41 ? -23.438 11.578 6.883 1 92.81 41 CYS B C 1
ATOM 2660 O O . CYS B 1 41 ? -23.359 12.438 7.762 1 92.81 41 CYS B O 1
ATOM 2662 N N . GLY B 1 42 ? -22.594 11.406 5.832 1 94.38 42 GLY B N 1
ATOM 2663 C CA . GLY B 1 42 ? -21.438 12.289 5.723 1 94.38 42 GLY B CA 1
ATOM 2664 C C . GLY B 1 42 ? -20.297 11.898 6.637 1 94.38 42 GLY B C 1
ATOM 2665 O O . GLY B 1 42 ? -20.375 12.086 7.852 1 94.38 42 GLY B O 1
ATOM 2666 N N . LYS B 1 43 ? -19.25 11.375 6.074 1 97.56 43 LYS B N 1
ATOM 2667 C CA . LYS B 1 43 ? -18.047 11.133 6.871 1 97.56 43 LYS B CA 1
ATOM 2668 C C . LYS B 1 43 ? -17.359 12.445 7.234 1 97.56 43 LYS B C 1
ATOM 2670 O O . LYS B 1 43 ? -16.641 13.023 6.422 1 97.56 43 LYS B O 1
ATOM 2675 N N . SER B 1 44 ? -17.625 12.844 8.516 1 98.19 44 SER B N 1
ATOM 2676 C CA . SER B 1 44 ? -17.234 14.195 8.898 1 98.19 44 SER B CA 1
ATOM 2677 C C . SER B 1 44 ? -16.109 14.18 9.945 1 98.19 44 SER B C 1
ATOM 2679 O O . SER B 1 44 ? -15.578 15.227 10.297 1 98.19 44 SER B O 1
ATOM 2681 N N . ILE B 1 45 ? -15.727 13.031 10.414 1 98.25 45 ILE B N 1
ATOM 2682 C CA . ILE B 1 45 ? -14.672 12.953 11.422 1 98.25 45 ILE B CA 1
ATOM 2683 C C . ILE B 1 45 ? -13.422 12.328 10.812 1 98.25 45 ILE B C 1
ATOM 2685 O O . ILE B 1 45 ? -13.43 11.156 10.438 1 98.25 45 ILE B O 1
ATOM 2689 N N . ARG B 1 46 ? -12.406 13.102 10.766 1 98 46 ARG B N 1
ATOM 2690 C CA . ARG B 1 46 ? -11.133 12.68 10.203 1 98 46 ARG B CA 1
ATOM 2691 C C . ARG B 1 46 ? -10.219 12.102 11.281 1 98 46 ARG B C 1
ATOM 2693 O O . ARG B 1 46 ? -9.773 12.828 12.172 1 98 46 ARG B O 1
ATOM 2700 N N . THR B 1 47 ? -9.992 10.82 11.258 1 96.06 47 THR B N 1
ATOM 2701 C CA . THR B 1 47 ? -9.008 10.195 12.141 1 96.06 47 THR B CA 1
ATOM 2702 C C . THR B 1 47 ? -7.656 10.07 11.438 1 96.06 47 THR B C 1
ATOM 2704 O O . THR B 1 47 ? -7.48 10.578 10.328 1 96.06 47 THR B O 1
ATOM 2707 N N . GLU B 1 48 ? -6.789 9.406 12.117 1 90.88 48 GLU B N 1
ATOM 2708 C CA . GLU B 1 48 ? -5.457 9.242 11.547 1 90.88 48 GLU B CA 1
ATOM 2709 C C . GLU B 1 48 ? -5.496 8.344 10.312 1 90.88 48 GLU B C 1
ATOM 2711 O O . GLU B 1 48 ? -4.727 8.547 9.367 1 90.88 48 GLU B O 1
ATOM 2716 N N . THR B 1 49 ? -6.488 7.5 10.266 1 90.75 49 THR B N 1
ATOM 2717 C CA . THR B 1 49 ? -6.395 6.461 9.25 1 90.75 49 THR B CA 1
ATOM 2718 C C . THR B 1 49 ? -7.609 6.5 8.32 1 90.75 49 THR B C 1
ATOM 2720 O O . THR B 1 49 ? -7.59 5.906 7.242 1 90.75 49 THR B O 1
ATOM 2723 N N . ARG B 1 50 ? -8.68 7.176 8.758 1 94.5 50 ARG B N 1
ATOM 2724 C CA . ARG B 1 50 ? -9.867 7.141 7.906 1 94.5 50 ARG B CA 1
ATOM 2725 C C . ARG B 1 50 ? -10.844 8.25 8.281 1 94.5 50 ARG B C 1
ATOM 2727 O O . ARG B 1 50 ? -10.68 8.906 9.32 1 94.5 50 ARG B O 1
ATOM 2734 N N . TRP B 1 51 ? -11.781 8.492 7.449 1 97.38 51 TRP B N 1
ATOM 2735 C CA . TRP B 1 51 ? -12.953 9.328 7.699 1 97.38 51 TRP B CA 1
ATOM 2736 C C . TRP B 1 51 ? -14.125 8.492 8.195 1 97.38 51 TRP B C 1
ATOM 2738 O O . TRP B 1 51 ? -14.375 7.398 7.688 1 97.38 51 TRP B O 1
ATOM 2748 N N . LEU B 1 52 ? -14.82 9.039 9.141 1 96.94 52 LEU B N 1
ATOM 2749 C CA . LEU B 1 52 ? -15.93 8.297 9.734 1 96.94 52 LEU B CA 1
ATOM 2750 C C . LEU B 1 52 ? -17.141 9.203 9.914 1 96.94 52 LEU B C 1
ATOM 2752 O O . LEU B 1 52 ? -17 10.406 10.148 1 96.94 52 LEU B O 1
ATOM 2756 N N . THR B 1 53 ? -18.312 8.578 9.805 1 96.44 53 THR B N 1
ATOM 2757 C CA . THR B 1 53 ? -19.5 9.266 10.305 1 96.44 53 THR B CA 1
ATOM 2758 C C . THR B 1 53 ? -19.5 9.297 11.836 1 96.44 53 THR B C 1
ATOM 2760 O O . THR B 1 53 ? -18.781 8.523 12.477 1 96.44 53 THR B O 1
ATOM 2763 N N . PRO B 1 54 ? -20.281 10.227 12.391 1 96.44 54 PRO B N 1
ATOM 2764 C CA . PRO B 1 54 ? -20.344 10.227 13.852 1 96.44 54 PRO B CA 1
ATOM 2765 C C . PRO B 1 54 ? -20.734 8.875 14.438 1 96.44 54 PRO B C 1
ATOM 2767 O O . PRO B 1 54 ? -20.141 8.422 15.414 1 96.44 54 PRO B O 1
ATOM 2770 N N . LEU B 1 55 ? -21.609 8.211 13.844 1 95.56 55 LEU B N 1
ATOM 2771 C CA . LEU B 1 55 ? -22.047 6.906 14.328 1 95.56 55 LEU B CA 1
ATOM 2772 C C . LEU B 1 55 ? -20.922 5.883 14.188 1 95.56 55 LEU B C 1
ATOM 2774 O O . LEU B 1 55 ? -20.688 5.082 15.102 1 95.56 55 LEU B O 1
ATOM 2778 N N . GLU B 1 56 ? -20.25 5.891 13.016 1 93.94 56 GLU B N 1
ATOM 2779 C CA . GLU B 1 56 ? -19.109 5.004 12.82 1 93.94 56 GLU B CA 1
ATOM 2780 C C . GLU B 1 56 ? -18.016 5.285 13.852 1 93.94 56 GLU B C 1
ATOM 2782 O O . GLU B 1 56 ? -17.344 4.363 14.328 1 93.94 56 GLU B O 1
ATOM 2787 N N . PHE B 1 57 ? -17.812 6.535 14.148 1 96.25 57 PHE B N 1
ATOM 2788 C CA . PHE B 1 57 ? -16.812 6.957 15.117 1 96.25 57 PHE B CA 1
ATOM 2789 C C . PHE B 1 57 ? -17.109 6.379 16.484 1 96.25 57 PHE B C 1
ATOM 2791 O O . PHE B 1 57 ? -16.219 5.859 17.156 1 96.25 57 PHE B O 1
ATOM 2798 N N . VAL B 1 58 ? -18.344 6.406 16.906 1 95.75 58 VAL B N 1
ATOM 2799 C CA . VAL B 1 58 ? -18.766 5.859 18.188 1 95.75 58 VAL B CA 1
ATOM 2800 C C . VAL B 1 58 ? -18.609 4.34 18.188 1 95.75 58 VAL B C 1
ATOM 2802 O O . VAL B 1 58 ? -18.141 3.75 19.156 1 95.75 58 VAL B O 1
ATOM 2805 N N . TYR B 1 59 ? -19.016 3.836 17.125 1 92.88 59 TYR B N 1
ATOM 2806 C CA . TYR B 1 59 ? -18.891 2.387 17.016 1 92.88 59 TYR B CA 1
ATOM 2807 C C . TYR B 1 59 ? -17.453 1.942 17.141 1 92.88 59 TYR B C 1
ATOM 2809 O O . TYR B 1 59 ? -17.156 0.965 17.828 1 92.88 59 TYR B O 1
ATOM 2817 N N . GLU B 1 60 ? -16.547 2.584 16.484 1 90.62 60 GLU B N 1
ATOM 2818 C CA . GLU B 1 60 ? -15.125 2.244 16.531 1 90.62 60 GLU B CA 1
ATOM 2819 C C . GLU B 1 60 ? -14.555 2.443 17.938 1 90.62 60 GLU B C 1
ATOM 2821 O O . GLU B 1 60 ? -13.711 1.669 18.391 1 90.62 60 GLU B O 1
ATOM 2826 N N . ALA B 1 61 ? -15.047 3.404 18.547 1 93.31 61 ALA B N 1
ATOM 2827 C CA . ALA B 1 61 ? -14.508 3.764 19.859 1 93.31 61 ALA B CA 1
ATOM 2828 C C . ALA B 1 61 ? -15.055 2.844 20.938 1 93.31 61 ALA B C 1
ATOM 2830 O O . ALA B 1 61 ? -14.32 2.426 21.844 1 93.31 61 ALA B O 1
ATOM 2831 N N . LEU B 1 62 ? -16.359 2.545 20.875 1 91.81 62 LEU B N 1
ATOM 2832 C CA . LEU B 1 62 ? -17.016 1.901 22 1 91.81 62 LEU B CA 1
ATOM 2833 C C . LEU B 1 62 ? -17.5 0.506 21.625 1 91.81 62 LEU B C 1
ATOM 2835 O O . LEU B 1 62 ? -17.891 -0.276 22.484 1 91.81 62 LEU B O 1
ATOM 2839 N N . GLY B 1 63 ? -17.5 0.196 20.375 1 86.5 63 GLY B N 1
ATOM 2840 C CA . GLY B 1 63 ? -17.984 -1.101 19.938 1 86.5 63 GLY B CA 1
ATOM 2841 C C . GLY B 1 63 ? -19.5 -1.22 20 1 86.5 63 GLY B C 1
ATOM 2842 O O . GLY B 1 63 ? -20.047 -2.326 19.984 1 86.5 63 GLY B O 1
ATOM 2843 N N . GLN B 1 64 ? -20.219 -0.123 20.141 1 79.94 64 GLN B N 1
ATOM 2844 C CA . GLN B 1 64 ? -21.672 -0.126 20.281 1 79.94 64 GLN B CA 1
ATOM 2845 C C . GLN B 1 64 ? -22.344 0.405 19.016 1 79.94 64 GLN B C 1
ATOM 2847 O O . GLN B 1 64 ? -22.047 1.509 18.562 1 79.94 64 GLN B O 1
ATOM 2852 N N . ARG B 1 65 ? -23.156 -0.277 18.469 1 76.38 65 ARG B N 1
ATOM 2853 C CA . ARG B 1 65 ? -23.844 0.125 17.234 1 76.38 65 ARG B CA 1
ATOM 2854 C C . ARG B 1 65 ? -24.969 1.104 17.547 1 76.38 65 ARG B C 1
ATOM 2856 O O . ARG B 1 65 ? -25.312 1.953 16.719 1 76.38 65 ARG B O 1
ATOM 2863 N N . ASP B 1 66 ? -25.438 0.995 18.719 1 73.69 66 ASP B N 1
ATOM 2864 C CA . ASP B 1 66 ? -26.609 1.798 19.047 1 73.69 66 ASP B CA 1
ATOM 2865 C C . ASP B 1 66 ? -26.234 2.977 19.938 1 73.69 66 ASP B C 1
ATOM 2867 O O . ASP B 1 66 ? -27.062 3.449 20.719 1 73.69 66 ASP B O 1
ATOM 2871 N N . GLY B 1 67 ? -25.109 3.426 19.828 1 74.56 67 GLY B N 1
ATOM 2872 C CA . GLY B 1 67 ? -24.688 4.535 20.672 1 74.56 67 GLY B CA 1
ATOM 2873 C C . GLY B 1 67 ? -25.266 5.867 20.234 1 74.56 67 GLY B C 1
ATOM 2874 O O . 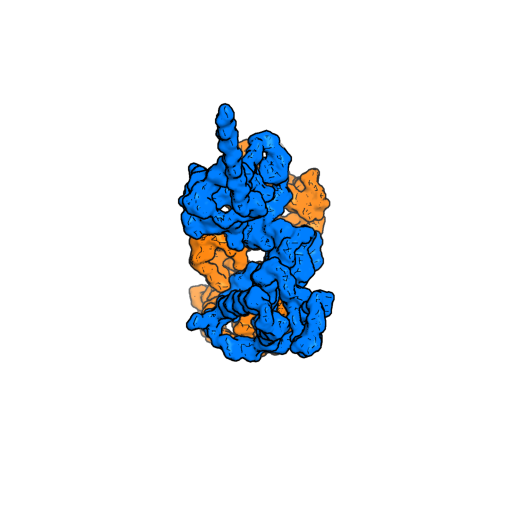GLY B 1 67 ? -25.75 6 19.109 1 74.56 67 GLY B O 1
ATOM 2875 N N . SER B 1 68 ? -25.406 6.746 21.25 1 90.88 68 SER B N 1
ATOM 2876 C CA . SER B 1 68 ? -25.812 8.109 20.953 1 90.88 68 SER B CA 1
ATOM 2877 C C . SER B 1 68 ? -24.625 8.992 20.625 1 90.88 68 SER B C 1
ATOM 2879 O O . SER B 1 68 ? -23.922 9.469 21.531 1 90.88 68 SER B O 1
ATOM 2881 N N . TRP B 1 69 ? -24.422 9.281 19.359 1 95.62 69 TRP B N 1
ATOM 2882 C CA . TRP B 1 69 ? -23.25 10.031 18.922 1 95.62 69 TRP B CA 1
ATOM 2883 C C . TRP B 1 69 ? -23.281 11.445 19.5 1 95.62 69 TRP B C 1
ATOM 2885 O O . TRP B 1 69 ? -22.234 12.016 19.812 1 95.62 69 TRP B O 1
ATOM 2895 N N . MET B 1 70 ? -24.438 12 19.797 1 95.75 70 MET B N 1
ATOM 2896 C CA . MET B 1 70 ? -24.578 13.359 20.312 1 95.75 70 MET B CA 1
ATOM 2897 C C . MET B 1 70 ? -24.109 13.43 21.766 1 95.75 70 MET B C 1
ATOM 2899 O O . MET B 1 70 ? -23.625 14.477 22.219 1 95.75 70 MET B O 1
ATOM 2903 N N . LYS B 1 71 ? -24.188 12.312 22.406 1 95.81 71 LYS B N 1
ATOM 2904 C CA . LYS B 1 71 ? -23.812 12.266 23.812 1 95.81 71 LYS B CA 1
ATOM 2905 C C . LYS B 1 71 ? -22.406 11.711 24 1 95.81 71 LYS B C 1
ATOM 2907 O O . LYS B 1 71 ? -21.672 12.148 24.891 1 95.81 71 LYS B O 1
ATOM 2912 N N . ASP B 1 72 ? -22.062 10.789 23.172 1 95.94 72 ASP B N 1
ATOM 2913 C CA . ASP B 1 72 ? -20.844 10.008 23.391 1 95.94 72 ASP B CA 1
ATOM 2914 C C . ASP B 1 72 ? -19.625 10.727 22.828 1 95.94 72 ASP B C 1
ATOM 2916 O O . ASP B 1 72 ? -18.5 10.492 23.297 1 95.94 72 ASP B O 1
ATOM 2920 N N . ILE B 1 73 ? -19.812 11.5 21.797 1 97.5 73 ILE B N 1
ATOM 2921 C CA . ILE B 1 73 ? -18.703 12.266 21.234 1 97.5 73 ILE B CA 1
ATOM 2922 C C . ILE B 1 73 ? -18.562 13.586 21.984 1 97.5 73 ILE B C 1
ATOM 2924 O O . ILE B 1 73 ? -19.547 14.289 22.219 1 97.5 73 ILE B O 1
ATOM 2928 N N . GLU B 1 74 ? -17.312 13.883 22.312 1 97.56 74 GLU B N 1
ATOM 2929 C CA . GLU B 1 74 ? -17.078 15.055 23.156 1 97.56 74 GLU B CA 1
ATOM 2930 C C . GLU B 1 74 ? -16.172 16.062 22.453 1 97.56 74 GLU B C 1
ATOM 2932 O O . GLU B 1 74 ? -15.258 15.688 21.734 1 97.56 74 GLU B O 1
ATOM 2937 N N . TYR B 1 75 ? -16.516 17.219 22.594 1 96.5 75 TYR B N 1
ATOM 2938 C CA . TYR B 1 75 ? -15.703 18.391 22.281 1 96.5 75 TYR B CA 1
ATOM 2939 C C . TYR B 1 75 ? -15.5 19.266 23.516 1 96.5 75 TYR B C 1
ATOM 2941 O O . TYR B 1 75 ? -16.469 19.766 24.094 1 96.5 75 TYR B O 1
ATOM 2949 N N . ASP B 1 76 ? -14.156 19.469 23.875 1 93.94 76 ASP B N 1
ATOM 2950 C CA . ASP B 1 76 ? -13.828 20.25 25.062 1 93.94 76 ASP B CA 1
ATOM 2951 C C . ASP B 1 76 ? -14.562 19.719 26.297 1 93.94 76 ASP B C 1
ATOM 2953 O O . ASP B 1 76 ? -15.219 20.484 27.016 1 93.94 76 ASP B O 1
ATOM 2957 N N . ARG B 1 77 ? -14.594 18.406 26.422 1 93.75 77 ARG B N 1
ATOM 2958 C CA . ARG B 1 77 ? -15.109 17.672 27.562 1 93.75 77 ARG B CA 1
ATOM 2959 C C . ARG B 1 77 ? -16.625 17.812 27.688 1 93.75 77 ARG B C 1
ATOM 2961 O O . ARG B 1 77 ? -17.188 17.547 28.75 1 93.75 77 ARG B O 1
ATOM 2968 N N . LYS B 1 78 ? -17.266 18.25 26.672 1 96.19 78 LYS B N 1
ATOM 2969 C CA . LYS B 1 78 ? -18.734 18.312 26.609 1 96.19 78 LYS B CA 1
ATOM 2970 C C . LYS B 1 78 ? -19.25 17.547 25.391 1 96.19 78 LYS B C 1
ATOM 2972 O O . LYS B 1 78 ? -18.609 17.516 24.344 1 96.19 78 LYS B O 1
ATOM 2977 N N . PRO B 1 79 ? -20.422 16.969 25.578 1 96.81 79 PRO B N 1
ATOM 2978 C CA . PRO B 1 79 ? -21.016 16.266 24.438 1 96.81 79 PRO B CA 1
ATOM 2979 C C . PRO B 1 79 ? -21.219 17.203 23.234 1 96.81 79 PRO B C 1
ATOM 2981 O O . PRO B 1 79 ? -21.547 18.375 23.406 1 96.81 79 PRO B O 1
ATOM 2984 N N . ILE B 1 80 ? -21.094 16.625 22 1 96.31 80 ILE B N 1
ATOM 2985 C CA . ILE B 1 80 ? -21.125 17.484 20.828 1 96.31 80 ILE B CA 1
ATOM 2986 C C . ILE B 1 80 ? -22.562 17.938 20.562 1 96.31 80 ILE B C 1
ATOM 2988 O O . ILE B 1 80 ? -22.797 18.828 19.734 1 96.31 80 ILE B O 1
ATOM 2992 N N . GLY B 1 81 ? -23.5 17.344 21.281 1 95.38 81 GLY B N 1
ATOM 2993 C CA . GLY B 1 81 ? -24.859 17.875 21.234 1 95.38 81 GLY B CA 1
ATOM 2994 C C . GLY B 1 81 ? -24.938 19.344 21.562 1 95.38 81 GLY B C 1
ATOM 2995 O O . GLY B 1 81 ? -25.812 20.062 21.062 1 95.38 81 GLY B O 1
ATOM 2996 N N . HIS B 1 82 ? -24.078 19.797 22.375 1 94.75 82 HIS B N 1
ATOM 2997 C CA . HIS B 1 82 ? -24.031 21.203 22.734 1 94.75 82 HIS B CA 1
ATOM 2998 C C . HIS B 1 82 ? -23.688 22.078 21.531 1 94.75 82 HIS B C 1
ATOM 3000 O O . HIS B 1 82 ? -24.109 23.234 21.453 1 94.75 82 HIS B O 1
ATOM 3006 N N . LEU B 1 83 ? -22.781 21.531 20.641 1 94.56 83 LEU B N 1
ATOM 3007 C CA . LEU B 1 83 ? -22.438 22.266 19.438 1 94.56 83 LEU B CA 1
ATOM 3008 C C . LEU B 1 83 ? -23.672 22.5 18.562 1 94.56 83 LEU B C 1
ATOM 3010 O O . LEU B 1 83 ? -23.797 23.547 17.938 1 94.56 83 LEU B O 1
ATOM 3014 N N . ILE B 1 84 ? -24.516 21.531 18.578 1 93 84 ILE B N 1
ATOM 3015 C CA . ILE B 1 84 ? -25.734 21.609 17.781 1 93 84 ILE B CA 1
ATOM 3016 C C . ILE B 1 84 ? -26.703 22.609 18.422 1 93 84 ILE B C 1
ATOM 3018 O O . ILE B 1 84 ? -27.266 23.469 17.734 1 93 84 ILE B O 1
ATOM 3022 N N . LYS B 1 85 ? -26.828 22.531 19.672 1 93.19 85 LYS B N 1
ATOM 3023 C CA . LYS B 1 85 ? -27.688 23.438 20.406 1 93.19 85 LYS B CA 1
ATOM 3024 C C . LYS B 1 85 ? -27.234 24.891 20.25 1 93.19 85 LYS B C 1
ATOM 3026 O O . LYS B 1 85 ? -28.062 25.797 20.156 1 93.19 85 LYS B O 1
ATOM 3031 N N . ASN B 1 86 ? -25.938 25.062 20.156 1 92.56 86 ASN B N 1
ATOM 3032 C CA . ASN B 1 86 ? -25.359 26.391 20.062 1 92.56 86 ASN B CA 1
ATOM 3033 C C . ASN B 1 86 ? -25.203 26.844 18.609 1 92.56 86 ASN B C 1
ATOM 3035 O O . ASN B 1 86 ? -24.516 27.828 18.328 1 92.56 86 ASN B O 1
ATOM 3039 N N . LYS B 1 87 ? -25.688 26.078 17.719 1 91.75 87 LYS B N 1
ATOM 3040 C CA . LYS B 1 87 ? -25.734 26.422 16.297 1 91.75 87 LYS B CA 1
ATOM 3041 C C . LYS B 1 87 ? -24.328 26.516 15.711 1 91.75 87 LYS B C 1
ATOM 3043 O O . LYS B 1 87 ? -24.047 27.391 14.898 1 91.75 87 LYS B O 1
ATOM 3048 N N . MET B 1 88 ? -23.469 25.703 16.25 1 93.25 88 MET B N 1
ATOM 3049 C CA . MET B 1 88 ? -22.109 25.594 15.703 1 93.25 88 MET B CA 1
ATOM 3050 C C . MET B 1 88 ? -22.016 24.391 14.75 1 93.25 88 MET B C 1
ATOM 3052 O O . MET B 1 88 ? -21.062 24.297 13.969 1 93.25 88 MET B O 1
ATOM 3056 N N . LEU B 1 89 ? -22.875 23.5 14.906 1 93.62 89 LEU B N 1
ATOM 3057 C CA . LEU B 1 89 ? -23.031 22.312 14.07 1 93.62 89 LEU B CA 1
ATOM 3058 C C . LEU B 1 89 ? -24.484 22.125 13.656 1 93.62 89 LEU B C 1
ATOM 3060 O O . LEU B 1 89 ? -25.391 22.25 14.484 1 93.62 89 LEU B O 1
ATOM 3064 N N . TYR B 1 90 ? -24.719 21.828 12.422 1 94.19 90 TYR B N 1
ATOM 3065 C CA . TYR B 1 90 ? -26.078 21.781 11.922 1 94.19 90 TYR B CA 1
ATOM 3066 C C . TYR B 1 90 ? -26.422 20.422 11.344 1 94.19 90 TYR B C 1
ATOM 3068 O O . TYR B 1 90 ? -25.719 19.922 10.461 1 94.19 90 TYR B O 1
ATOM 3076 N N . ILE B 1 91 ? -27.469 19.844 11.82 1 95.81 91 ILE B N 1
ATOM 3077 C CA . ILE B 1 91 ? -27.969 18.594 11.281 1 95.81 91 ILE B CA 1
ATOM 3078 C C . ILE B 1 91 ? -28.875 18.859 10.078 1 95.81 91 ILE B C 1
ATOM 3080 O O . ILE B 1 91 ? -29.75 19.719 10.133 1 95.81 91 ILE B O 1
ATOM 3084 N N . HIS B 1 92 ? -28.578 18.141 9.031 1 96.44 92 HIS B N 1
ATOM 3085 C CA . HIS B 1 92 ? -29.422 18.297 7.852 1 96.44 92 HIS B CA 1
ATOM 3086 C C . HIS B 1 92 ? -30.797 17.688 8.078 1 96.44 92 HIS B C 1
ATOM 3088 O O . HIS B 1 92 ? -30.953 16.781 8.891 1 96.44 92 HIS B O 1
ATOM 3094 N N . SER B 1 93 ? -31.703 18.234 7.348 1 94.62 93 SER B N 1
ATOM 3095 C CA . SER B 1 93 ? -33.062 17.703 7.402 1 94.62 93 SER B CA 1
ATOM 3096 C C . SER B 1 93 ? -33.125 16.297 6.801 1 94.62 93 SER B C 1
ATOM 3098 O O . SER B 1 93 ? -32.312 15.945 5.949 1 94.62 93 SER B O 1
ATOM 3100 N N . ASP B 1 94 ? -34.062 15.539 7.246 1 91.81 94 ASP B N 1
ATOM 3101 C CA . ASP B 1 94 ? -34.281 14.203 6.703 1 91.81 94 ASP B CA 1
ATOM 3102 C C . ASP B 1 94 ? -34.656 14.258 5.227 1 91.81 94 ASP B C 1
ATOM 3104 O O . ASP B 1 94 ? -34.562 13.258 4.512 1 91.81 94 ASP B O 1
ATOM 3108 N N . LEU B 1 95 ? -35.062 15.414 4.785 1 94.25 95 LEU B N 1
ATOM 3109 C CA . LEU B 1 95 ? -35.5 15.594 3.408 1 94.25 95 LEU B CA 1
ATOM 3110 C C . LEU B 1 95 ? -34.375 16.141 2.535 1 94.25 95 LEU B C 1
ATOM 3112 O O . LEU B 1 95 ? -34.562 16.344 1.333 1 94.25 95 LEU B O 1
ATOM 3116 N N . CYS B 1 96 ? -33.281 16.391 3.158 1 95.88 96 CYS B N 1
ATOM 3117 C CA . CYS B 1 96 ? -32.156 16.953 2.412 1 95.88 96 CYS B CA 1
ATOM 3118 C C . CYS B 1 96 ? -31.672 15.977 1.339 1 95.88 96 CYS B C 1
ATOM 3120 O O . CYS B 1 96 ? -31.516 14.781 1.599 1 95.88 96 CYS B O 1
ATOM 3122 N N . ILE B 1 97 ? -31.391 16.438 0.129 1 94.81 97 ILE B N 1
ATOM 3123 C CA . ILE B 1 97 ? -31 15.578 -0.986 1 94.81 97 ILE B CA 1
ATOM 3124 C C . ILE B 1 97 ? -29.609 15.961 -1.471 1 94.81 97 ILE B C 1
ATOM 3126 O O . ILE B 1 97 ? -29.281 15.789 -2.646 1 94.81 97 ILE B O 1
ATOM 3130 N N . CYS B 1 98 ? -28.844 16.547 -0.542 1 95.56 98 CYS B N 1
ATOM 3131 C CA . CYS B 1 98 ? -27.5 16.938 -0.949 1 95.56 98 CYS B CA 1
ATOM 3132 C C . CYS B 1 98 ? -26.594 15.719 -1.127 1 95.56 98 CYS B C 1
ATOM 3134 O O . CYS B 1 98 ? -27 14.594 -0.821 1 95.56 98 CYS B O 1
ATOM 3136 N N . CYS B 1 99 ? -25.375 15.852 -1.571 1 95.12 99 CYS B N 1
ATOM 3137 C CA . CYS B 1 99 ? -24.484 14.758 -1.913 1 95.12 99 CYS B CA 1
ATOM 3138 C C . CYS B 1 99 ? -24 14.039 -0.66 1 95.12 99 CYS B C 1
ATOM 3140 O O . CYS B 1 99 ? -23.453 12.93 -0.743 1 95.12 99 CYS B O 1
ATOM 3142 N N . LEU B 1 100 ? -24.188 14.648 0.51 1 95.75 100 LEU B N 1
ATOM 3143 C CA . LEU B 1 100 ? -23.828 14 1.767 1 95.75 100 LEU B CA 1
ATOM 3144 C C . LEU B 1 100 ? -24.984 13.141 2.281 1 95.75 100 LEU B C 1
ATOM 3146 O O . LEU B 1 100 ? -24.75 12.102 2.902 1 95.75 100 LEU B O 1
ATOM 3150 N N . CYS B 1 101 ? -26.156 13.57 2.064 1 95.88 101 CYS B N 1
ATOM 3151 C CA . CYS B 1 101 ? -27.344 12.938 2.613 1 95.88 101 CYS B CA 1
ATOM 3152 C C . CYS B 1 101 ? -27.875 11.867 1.668 1 95.88 101 CYS B C 1
ATOM 3154 O O . CYS B 1 101 ? -28.469 10.883 2.109 1 95.88 101 CYS B O 1
ATOM 3156 N N . LYS B 1 102 ? -27.734 12.094 0.425 1 94.81 102 LYS B N 1
ATOM 3157 C CA . LYS B 1 102 ? -28.078 11.117 -0.608 1 94.81 102 LYS B CA 1
ATOM 3158 C C . LYS B 1 102 ? -26.922 10.914 -1.58 1 94.81 102 LYS B C 1
ATOM 3160 O O . LYS B 1 102 ? -27.016 11.273 -2.754 1 94.81 102 LYS B O 1
ATOM 3165 N N . PRO B 1 103 ? -25.969 10.25 -1.09 1 93.88 103 PRO B N 1
ATOM 3166 C CA . PRO B 1 103 ? -24.734 10.156 -1.868 1 93.88 103 PRO B CA 1
ATOM 3167 C C . PRO B 1 103 ? -24.828 9.148 -3.014 1 93.88 103 PRO B C 1
ATOM 3169 O O . PRO B 1 103 ? -25.453 8.102 -2.867 1 93.88 103 PRO B O 1
ATOM 3172 N N . SER B 1 104 ? -24.266 9.555 -4.148 1 91.44 104 SER B N 1
ATOM 3173 C CA . SER B 1 104 ? -23.984 8.594 -5.211 1 91.44 104 SER B CA 1
ATOM 3174 C C . SER B 1 104 ? -22.797 7.707 -4.848 1 91.44 104 SER B C 1
ATOM 3176 O O . SER B 1 104 ? -22.094 7.957 -3.861 1 91.44 104 SER B O 1
ATOM 3178 N N . PRO B 1 105 ? -22.547 6.645 -5.59 1 84.25 105 PRO B N 1
ATOM 3179 C CA . PRO B 1 105 ? -21.359 5.824 -5.348 1 84.25 105 PRO B CA 1
ATOM 3180 C C . PRO B 1 105 ? -20.062 6.629 -5.43 1 84.25 105 PRO B C 1
ATOM 3182 O O . PRO B 1 105 ? -19.141 6.414 -4.629 1 84.25 105 PRO B O 1
ATOM 3185 N N . LYS B 1 106 ? -20.078 7.504 -6.312 1 89 106 LYS B N 1
ATOM 3186 C CA . LYS B 1 106 ? -18.906 8.359 -6.457 1 89 106 LYS B CA 1
ATOM 3187 C C . LYS B 1 106 ? -18.719 9.258 -5.238 1 89 106 LYS B C 1
ATOM 3189 O O . LYS B 1 106 ? -17.594 9.477 -4.781 1 89 106 LYS B O 1
ATOM 3194 N N . ASP B 1 107 ? -19.828 9.695 -4.75 1 92.56 107 ASP B N 1
ATOM 3195 C CA . ASP B 1 107 ? -19.797 10.523 -3.551 1 92.56 107 ASP B CA 1
ATOM 3196 C C . ASP B 1 107 ? -19.234 9.742 -2.363 1 92.56 107 ASP B C 1
ATOM 3198 O O . ASP B 1 107 ? -18.422 10.258 -1.597 1 92.56 107 ASP B O 1
ATOM 3202 N N . LEU B 1 108 ? -19.703 8.586 -2.312 1 91.75 108 LEU B N 1
ATOM 3203 C CA . LEU B 1 108 ? -19.266 7.727 -1.217 1 91.75 108 LEU B CA 1
ATOM 3204 C C . LEU B 1 108 ? -17.766 7.465 -1.295 1 91.75 108 LEU B C 1
ATOM 3206 O O . LEU B 1 108 ? -17.078 7.48 -0.273 1 91.75 108 LEU B O 1
ATOM 3210 N N . GLU B 1 109 ? -17.25 7.273 -2.461 1 90.31 109 GLU B N 1
ATOM 3211 C CA . GLU B 1 109 ? -15.812 7.07 -2.662 1 90.31 109 GLU B CA 1
ATOM 3212 C C . GLU B 1 109 ? -15.016 8.32 -2.297 1 90.31 109 GLU B C 1
ATOM 3214 O O . GLU B 1 109 ? -13.969 8.234 -1.66 1 90.31 109 GLU B O 1
ATOM 3219 N N . ASN B 1 110 ? -15.586 9.43 -2.611 1 92.81 110 ASN B N 1
ATOM 3220 C CA . ASN B 1 110 ? -14.914 10.703 -2.355 1 92.81 110 ASN B CA 1
ATOM 3221 C C . ASN B 1 110 ? -14.852 11.016 -0.863 1 92.81 110 ASN B C 1
ATOM 3223 O O . ASN B 1 110 ? -13.922 11.688 -0.404 1 92.81 110 ASN B O 1
ATOM 3227 N N . GLU B 1 111 ? -15.75 10.445 -0.142 1 95.94 111 GLU B N 1
ATOM 3228 C CA . GLU B 1 111 ? -15.82 10.734 1.288 1 95.94 111 GLU B CA 1
ATOM 3229 C C . GLU B 1 111 ? -14.68 10.062 2.043 1 95.94 111 GLU B C 1
ATOM 3231 O O . GLU B 1 111 ? -14.414 10.391 3.199 1 95.94 111 GLU B O 1
ATOM 3236 N N . LYS B 1 112 ? -13.992 9.219 1.408 1 95.88 112 LYS B N 1
ATOM 3237 C CA . LYS B 1 112 ? -12.961 8.438 2.084 1 95.88 112 LYS B CA 1
ATOM 3238 C C . LYS B 1 112 ? -11.648 9.219 2.162 1 95.88 112 LYS B C 1
ATOM 3240 O O . LYS B 1 112 ? -10.742 8.852 2.908 1 95.88 112 LYS B O 1
ATOM 3245 N N . ASN B 1 113 ? -11.555 10.297 1.398 1 97.81 113 ASN B N 1
ATOM 3246 C CA . ASN B 1 113 ? -10.273 10.992 1.297 1 97.81 113 ASN B CA 1
ATOM 3247 C C . ASN B 1 113 ? -10.406 12.477 1.635 1 97.81 113 ASN B C 1
ATOM 3249 O O . ASN B 1 113 ? -11.516 13.016 1.625 1 97.81 113 ASN B O 1
ATOM 3253 N N . ASP B 1 114 ? -9.297 13.023 1.975 1 97.88 114 ASP B N 1
ATOM 3254 C CA . ASP B 1 114 ? -9.234 14.445 2.301 1 97.88 114 ASP B CA 1
ATOM 3255 C C . ASP B 1 114 ? -9.641 15.305 1.104 1 97.88 114 ASP B C 1
ATOM 3257 O O . ASP B 1 114 ? -9.328 14.969 -0.04 1 97.88 114 ASP B O 1
ATOM 3261 N N . ASP B 1 115 ? -10.195 16.453 1.418 1 96.56 115 ASP B N 1
ATOM 3262 C CA . ASP B 1 115 ? -10.648 17.359 0.374 1 96.56 115 ASP B CA 1
ATOM 3263 C C . ASP B 1 115 ? -9.523 18.297 -0.052 1 96.56 115 ASP B C 1
ATOM 3265 O O . ASP B 1 115 ? -9.672 19.047 -1.02 1 96.56 115 ASP B O 1
ATOM 3269 N N . GLU B 1 116 ? -8.5 18.281 0.674 1 96.44 116 GLU B N 1
ATOM 3270 C CA . GLU B 1 116 ? -7.352 19.141 0.385 1 96.44 116 GLU B CA 1
ATOM 3271 C C . GLU B 1 116 ? -6.062 18.328 0.294 1 96.44 116 GLU B C 1
ATOM 3273 O O . GLU B 1 116 ? -5.98 17.219 0.834 1 96.44 116 GLU B O 1
ATOM 3278 N N . CYS B 1 117 ? -5.129 18.906 -0.388 1 97.5 117 CYS B N 1
ATOM 3279 C CA . CYS B 1 117 ? -3.818 18.281 -0.533 1 97.5 117 CYS B CA 1
ATOM 3280 C C . CYS B 1 117 ? -3.098 18.203 0.808 1 97.5 117 CYS B C 1
ATOM 3282 O O . CYS B 1 117 ? -3.072 19.188 1.56 1 97.5 117 CYS B O 1
ATOM 3284 N N . TYR B 1 118 ? -2.553 17.109 1.039 1 97 118 TYR B N 1
ATOM 3285 C CA . TYR B 1 118 ? -1.864 16.875 2.301 1 97 118 TYR B CA 1
ATOM 3286 C C . TYR B 1 118 ? -0.621 17.75 2.418 1 97 118 TYR B C 1
ATOM 3288 O O . TYR B 1 118 ? -0.196 18.078 3.525 1 97 118 TYR B O 1
ATOM 3296 N N . VAL B 1 119 ? -0.09 18.188 1.332 1 95.62 119 VAL B N 1
ATOM 3297 C CA . VAL B 1 119 ? 1.19 18.891 1.284 1 95.62 119 VAL B CA 1
ATOM 3298 C C . VAL B 1 119 ? 0.956 20.391 1.277 1 95.62 119 VAL B C 1
ATOM 3300 O O . VAL B 1 119 ? 1.344 21.094 2.217 1 95.62 119 VAL B O 1
ATOM 3303 N N . CYS B 1 120 ? 0.179 20.891 0.366 1 94.69 120 CYS B N 1
ATOM 3304 C CA . CYS B 1 120 ? 0.059 22.344 0.208 1 94.69 120 CYS B CA 1
ATOM 3305 C C . CYS B 1 120 ? -1.205 22.859 0.884 1 94.69 120 CYS B C 1
ATOM 3307 O O . CYS B 1 120 ? -1.398 24.078 1.002 1 94.69 120 CYS B O 1
ATOM 3309 N N . LYS B 1 121 ? -2.141 22.062 1.226 1 94.06 121 LYS B N 1
ATOM 3310 C CA . LYS B 1 121 ? -3.35 22.359 1.988 1 94.06 121 LYS B CA 1
ATOM 3311 C C . LYS B 1 121 ? -4.371 23.109 1.132 1 94.06 121 LYS B C 1
ATOM 3313 O O . LYS B 1 121 ? -5.25 23.797 1.66 1 94.06 121 LYS B O 1
ATOM 3318 N N . SER B 1 122 ? -4.207 23 -0.085 1 94.94 122 SER B N 1
ATOM 3319 C CA . SER B 1 122 ? -5.156 23.641 -0.987 1 94.94 122 SER B CA 1
ATOM 3320 C C . SER B 1 122 ? -6.012 22.609 -1.714 1 94.94 122 SER B C 1
ATOM 3322 O O . SER B 1 122 ? -5.676 21.422 -1.743 1 94.94 122 SER B O 1
ATOM 3324 N N . ASN B 1 123 ? -7.125 23.156 -2.199 1 95.69 123 ASN B N 1
ATOM 3325 C CA . ASN B 1 123 ? -8.016 22.297 -2.975 1 95.69 123 ASN B CA 1
ATOM 3326 C C . ASN B 1 123 ? -7.543 22.156 -4.418 1 95.69 123 ASN B C 1
ATOM 3328 O O . ASN B 1 123 ? -6.449 22.609 -4.766 1 95.69 123 ASN B O 1
ATOM 3332 N N . GLY B 1 124 ? -8.367 21.391 -5.215 1 95.25 124 GLY B N 1
ATOM 3333 C CA . GLY B 1 124 ? -8.031 21.172 -6.613 1 95.25 124 GLY B CA 1
ATOM 3334 C C . GLY B 1 124 ? -8.164 19.719 -7.027 1 95.25 124 GLY B C 1
ATOM 3335 O O . GLY B 1 124 ? -8.867 18.938 -6.375 1 95.25 124 GLY B O 1
ATOM 3336 N N . GLU B 1 125 ? -7.555 19.469 -8.172 1 95.25 125 GLU B N 1
ATOM 3337 C CA . GLU B 1 125 ? -7.539 18.078 -8.633 1 95.25 125 GLU B CA 1
ATOM 3338 C C . GLU B 1 125 ? -6.582 17.234 -7.797 1 95.25 125 GLU B C 1
ATOM 3340 O O . GLU B 1 125 ? -5.371 17.438 -7.832 1 95.25 125 GLU B O 1
ATOM 3345 N N . LEU B 1 126 ? -7.156 16.328 -7.133 1 96.62 126 LEU B N 1
ATOM 3346 C CA . LEU B 1 126 ? -6.352 15.57 -6.188 1 96.62 126 LEU B CA 1
ATOM 3347 C C . LEU B 1 126 ? -6.312 14.094 -6.574 1 96.62 126 LEU B C 1
ATOM 3349 O O . LEU B 1 126 ? -7.301 13.555 -7.078 1 96.62 126 LEU B O 1
ATOM 3353 N N . VAL B 1 127 ? -5.164 13.5 -6.402 1 96.75 127 VAL B N 1
ATOM 3354 C CA . VAL B 1 127 ? -5.012 12.055 -6.445 1 96.75 127 VAL B CA 1
ATOM 3355 C C . VAL B 1 127 ? -5.211 11.477 -5.047 1 96.75 127 VAL B C 1
ATOM 3357 O O . VAL B 1 127 ? -4.574 11.914 -4.086 1 96.75 127 VAL B O 1
ATOM 3360 N N . LYS B 1 128 ? -6.066 10.484 -4.93 1 96.19 128 LYS B N 1
ATOM 3361 C CA . LYS B 1 128 ? -6.484 9.961 -3.637 1 96.19 128 LYS B CA 1
ATOM 3362 C C . LYS B 1 128 ? -5.785 8.633 -3.332 1 96.19 128 LYS B C 1
ATOM 3364 O O . LYS B 1 128 ? -5.727 7.746 -4.188 1 96.19 128 LYS B O 1
ATOM 3369 N N . CYS B 1 129 ? -5.215 8.547 -2.141 1 95.88 129 CYS B N 1
ATOM 3370 C CA . CYS B 1 129 ? -4.637 7.281 -1.707 1 95.88 129 CYS B CA 1
ATOM 3371 C C . CYS B 1 129 ? -5.727 6.246 -1.442 1 95.88 129 CYS B C 1
ATOM 3373 O O . CYS B 1 129 ? -6.766 6.57 -0.867 1 95.88 129 CYS B O 1
ATOM 3375 N N . ASP B 1 130 ? -5.453 5.027 -1.777 1 92.44 130 ASP B N 1
ATOM 3376 C CA . ASP B 1 130 ? -6.477 3.99 -1.662 1 92.44 130 ASP B CA 1
ATOM 3377 C C . ASP B 1 130 ? -6.387 3.279 -0.313 1 92.44 130 ASP B C 1
ATOM 3379 O O . ASP B 1 130 ? -7.27 2.492 0.039 1 92.44 130 ASP B O 1
ATOM 3383 N N . LEU B 1 131 ? -5.398 3.596 0.443 1 92.25 131 LEU B N 1
ATOM 3384 C CA . LEU B 1 131 ? -5.219 2.887 1.705 1 92.25 131 LEU B CA 1
ATOM 3385 C C . LEU B 1 131 ? -5.445 3.82 2.891 1 92.25 131 LEU B C 1
ATOM 3387 O O . LEU B 1 131 ? -5.809 3.371 3.979 1 92.25 131 LEU B O 1
ATOM 3391 N N . CYS B 1 132 ? -5.234 5.074 2.693 1 94.81 132 CYS B N 1
ATOM 3392 C CA . CYS B 1 132 ? -5.402 6.051 3.764 1 94.81 132 CYS B CA 1
ATOM 3393 C C . CYS B 1 132 ? -6.223 7.242 3.289 1 94.81 132 CYS B C 1
ATOM 3395 O O . CYS B 1 132 ? -6.559 7.34 2.107 1 94.81 132 CYS B O 1
ATOM 3397 N N . PRO B 1 133 ? -6.559 8.203 4.176 1 97 133 PRO B N 1
ATOM 3398 C CA . PRO B 1 133 ? -7.445 9.289 3.768 1 97 133 PRO B CA 1
ATOM 3399 C C . PRO B 1 133 ? -6.703 10.422 3.062 1 97 133 PRO B C 1
ATOM 3401 O O . PRO B 1 133 ? -7.332 11.359 2.564 1 97 133 PRO B O 1
ATOM 3404 N N . ARG B 1 134 ? -5.469 10.336 2.842 1 97.69 134 ARG B N 1
ATOM 3405 C CA . ARG B 1 134 ? -4.688 11.461 2.324 1 97.69 134 ARG B CA 1
ATOM 3406 C C . ARG B 1 134 ? -4.906 11.633 0.825 1 97.69 134 ARG B C 1
ATOM 3408 O O . ARG B 1 134 ? -5.062 10.648 0.1 1 97.69 134 ARG B O 1
ATOM 3415 N N . SER B 1 135 ? -4.898 12.859 0.414 1 98.12 135 SER B N 1
ATOM 3416 C CA . SER B 1 135 ? -4.969 13.266 -0.987 1 98.12 135 SER B CA 1
ATOM 3417 C C . SER B 1 135 ? -3.811 14.188 -1.357 1 98.12 135 SER B C 1
ATOM 3419 O O . SER B 1 135 ? -3.264 14.875 -0.499 1 98.12 135 SER B O 1
ATOM 3421 N N . PHE B 1 136 ? -3.48 14.141 -2.637 1 98 136 PHE B N 1
ATOM 3422 C CA . PHE B 1 136 ? -2.332 14.922 -3.08 1 98 136 PHE B CA 1
ATOM 3423 C C . PHE B 1 136 ? -2.58 15.508 -4.465 1 98 136 PHE B C 1
ATOM 3425 O O . PHE B 1 136 ? -3.248 14.891 -5.297 1 98 136 PHE B O 1
ATOM 3432 N N . HIS B 1 137 ? -2.047 16.688 -4.629 1 96.94 137 HIS B N 1
ATOM 3433 C CA . HIS B 1 137 ? -1.861 17.062 -6.027 1 96.94 137 HIS B CA 1
ATOM 3434 C C . HIS B 1 137 ? -0.821 16.172 -6.695 1 96.94 137 HIS B C 1
ATOM 3436 O O . HIS B 1 137 ? 0.097 15.68 -6.039 1 96.94 137 HIS B O 1
ATOM 3442 N N . GLN B 1 138 ? -1.014 16.031 -7.902 1 96.19 138 GLN B N 1
ATOM 3443 C CA . GLN B 1 138 ? -0.089 15.211 -8.672 1 96.19 138 GLN B CA 1
ATOM 3444 C C . GLN B 1 138 ? 1.355 15.648 -8.453 1 96.19 138 GLN B C 1
ATOM 3446 O O . GLN B 1 138 ? 2.24 14.82 -8.242 1 96.19 138 GLN B O 1
ATOM 3451 N N . LYS B 1 139 ? 1.575 16.922 -8.43 1 94.44 139 LYS B N 1
ATOM 3452 C CA . LYS B 1 139 ? 2.928 17.453 -8.375 1 94.44 139 LYS B CA 1
ATOM 3453 C C . LYS B 1 139 ? 3.381 17.672 -6.93 1 94.44 139 LYS B C 1
ATOM 3455 O O . LYS B 1 139 ? 4.566 17.875 -6.672 1 94.44 139 LYS B O 1
ATOM 3460 N N . CYS B 1 140 ? 2.449 17.609 -5.984 1 95.88 140 CYS B N 1
ATOM 3461 C CA . CYS B 1 140 ? 2.801 17.844 -4.59 1 95.88 140 CYS B CA 1
ATOM 3462 C C . CYS B 1 140 ? 3.363 16.578 -3.953 1 95.88 140 CYS B C 1
ATOM 3464 O O . CYS B 1 140 ? 4.105 16.641 -2.975 1 95.88 140 CYS B O 1
ATOM 3466 N N . HIS B 1 141 ? 2.934 15.445 -4.535 1 96.5 141 HIS B N 1
ATOM 3467 C CA . HIS B 1 141 ? 3.467 14.188 -4.023 1 96.5 141 HIS B CA 1
ATOM 3468 C C . HIS B 1 141 ? 4.898 13.969 -4.496 1 96.5 141 HIS B C 1
ATOM 3470 O O . HIS B 1 141 ? 5.25 14.32 -5.625 1 96.5 141 HIS B O 1
ATOM 3476 N N . VAL B 1 142 ? 5.75 13.461 -3.623 1 94.69 142 VAL B N 1
ATOM 3477 C CA . VAL B 1 142 ? 7.113 1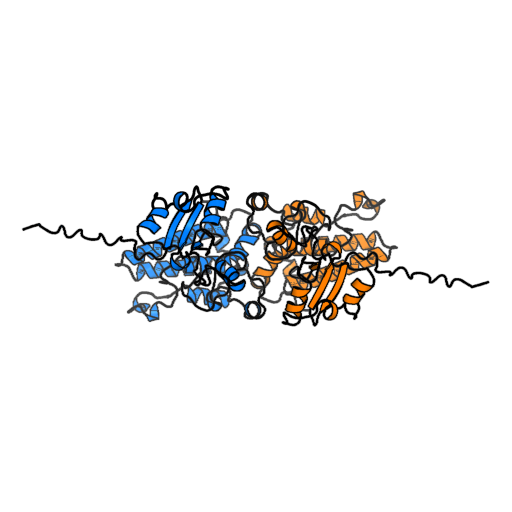3.07 -3.969 1 94.69 142 VAL B CA 1
ATOM 3478 C C . VAL B 1 142 ? 7.293 11.57 -3.744 1 94.69 142 VAL B C 1
ATOM 3480 O O . VAL B 1 142 ? 7.145 11.078 -2.621 1 94.69 142 VAL B O 1
ATOM 3483 N N . PRO B 1 143 ? 7.602 10.859 -4.754 1 93.56 143 PRO B N 1
ATOM 3484 C CA . PRO B 1 143 ? 7.746 11.273 -6.152 1 93.56 143 PRO B CA 1
ATOM 3485 C C . PRO B 1 143 ? 6.418 11.688 -6.785 1 93.56 143 PRO B C 1
ATOM 3487 O O . PRO B 1 143 ? 5.352 11.359 -6.262 1 93.56 143 PRO B O 1
ATOM 3490 N N . GLN B 1 144 ? 6.535 12.422 -7.824 1 93.88 144 GLN B N 1
ATOM 3491 C CA . GLN B 1 144 ? 5.332 12.836 -8.539 1 93.88 144 GLN B CA 1
ATOM 3492 C C . GLN B 1 144 ? 4.523 11.625 -9 1 93.88 144 GLN B C 1
ATOM 3494 O O . GLN B 1 144 ? 5.086 10.641 -9.477 1 93.88 144 GLN B O 1
ATOM 3499 N N . VAL B 1 145 ? 3.223 11.789 -8.844 1 94.06 145 VAL B N 1
ATOM 3500 C CA . VAL B 1 145 ? 2.357 10.688 -9.258 1 94.06 145 VAL B CA 1
ATOM 3501 C C . VAL B 1 145 ? 2.365 10.578 -10.781 1 94.06 145 VAL B C 1
ATOM 3503 O O . VAL B 1 145 ? 2.217 11.578 -11.484 1 94.06 145 VAL B O 1
ATOM 3506 N N . LYS B 1 146 ? 2.477 9.414 -11.195 1 91.12 146 LYS B N 1
ATOM 3507 C CA . LYS B 1 146 ? 2.549 9.18 -12.633 1 91.12 146 LYS B CA 1
ATOM 3508 C C . LYS B 1 146 ? 1.194 9.406 -13.297 1 91.12 146 LYS B C 1
ATOM 3510 O O . LYS B 1 146 ? 0.153 9.078 -12.727 1 91.12 146 LYS B O 1
ATOM 3515 N N . GLU B 1 147 ? 1.267 9.812 -14.461 1 91.31 147 GLU B N 1
ATOM 3516 C CA . GLU B 1 147 ? 0.058 10.094 -15.234 1 91.31 147 GLU B CA 1
ATOM 3517 C C . GLU B 1 147 ? -0.76 8.828 -15.469 1 91.31 147 GLU B C 1
ATOM 3519 O O . GLU B 1 147 ? -1.992 8.867 -15.453 1 91.31 147 GLU B O 1
ATOM 3524 N N . GLN B 1 148 ? -0.094 7.766 -15.672 1 87.06 148 GLN B N 1
ATOM 3525 C CA . GLN B 1 148 ? -0.748 6.496 -15.969 1 87.06 148 GLN B CA 1
ATOM 3526 C C . GLN B 1 148 ? -1.636 6.055 -14.805 1 87.06 148 GLN B C 1
ATOM 3528 O O . GLN B 1 148 ? -2.695 5.461 -15.016 1 87.06 148 GLN B O 1
ATOM 3533 N N . VAL B 1 149 ? -1.187 6.305 -13.648 1 86.62 149 VAL B N 1
ATOM 3534 C CA . VAL B 1 149 ? -1.956 5.945 -12.461 1 86.62 149 VAL B CA 1
ATOM 3535 C C . VAL B 1 149 ? -3.293 6.684 -12.469 1 86.62 149 VAL B C 1
ATOM 3537 O O . VAL B 1 149 ? -4.332 6.102 -12.156 1 86.62 149 VAL B O 1
ATOM 3540 N N . ILE B 1 150 ? -3.23 7.871 -12.859 1 88.12 150 ILE B N 1
ATOM 3541 C CA . ILE B 1 150 ? -4.41 8.727 -12.852 1 88.12 150 ILE B CA 1
ATOM 3542 C C . ILE B 1 150 ? -5.336 8.344 -14 1 88.12 150 ILE B C 1
ATOM 3544 O O . ILE B 1 150 ? -6.547 8.203 -13.812 1 88.12 150 ILE B O 1
ATOM 3548 N N . LYS B 1 151 ? -4.801 8.078 -15.125 1 86.25 151 LYS B N 1
ATOM 3549 C CA . LYS B 1 151 ? -5.578 7.793 -16.328 1 86.25 151 LYS B CA 1
ATOM 3550 C C . LYS B 1 151 ? -6.27 6.438 -16.234 1 86.25 151 LYS B C 1
ATOM 3552 O O . LYS B 1 151 ? -7.414 6.285 -16.656 1 86.25 151 LYS B O 1
ATOM 3557 N N . GLU B 1 152 ? -5.652 5.539 -15.656 1 82.81 152 GLU B N 1
ATOM 3558 C CA . GLU B 1 152 ? -6.164 4.172 -15.641 1 82.81 152 GLU B CA 1
ATOM 3559 C C . GLU B 1 152 ? -6.949 3.883 -14.367 1 82.81 152 GLU B C 1
ATOM 3561 O O . GLU B 1 152 ? -7.504 2.795 -14.203 1 82.81 152 GLU B O 1
ATOM 3566 N N . ASP B 1 153 ? -7.074 4.766 -13.492 1 79.62 153 ASP B N 1
ATOM 3567 C CA . ASP B 1 153 ? -7.789 4.621 -12.234 1 79.62 153 ASP B CA 1
ATOM 3568 C C . ASP B 1 153 ? -7.336 3.369 -11.484 1 79.62 153 ASP B C 1
ATOM 3570 O O . ASP B 1 153 ? -8.164 2.561 -11.055 1 79.62 153 ASP B O 1
ATOM 3574 N N . LYS B 1 154 ? -6.117 3.141 -11.438 1 83.25 154 LYS B N 1
ATOM 3575 C CA . LYS B 1 154 ? -5.512 2.031 -10.703 1 83.25 154 LYS B CA 1
ATOM 3576 C C . LYS B 1 154 ? -5.355 2.367 -9.227 1 83.25 154 LYS B C 1
ATOM 3578 O O . LYS B 1 154 ? -5.23 3.537 -8.859 1 83.25 154 LYS B O 1
ATOM 3583 N N . PRO B 1 155 ? -5.434 1.304 -8.484 1 87.56 155 PRO B N 1
ATOM 3584 C CA . PRO B 1 155 ? -5.164 1.567 -7.066 1 87.56 155 PRO B CA 1
ATOM 3585 C C . PRO B 1 155 ? -3.785 2.182 -6.836 1 87.56 155 PRO B C 1
ATOM 3587 O O . PRO B 1 155 ? -2.816 1.809 -7.5 1 87.56 155 PRO B O 1
ATOM 3590 N N . TRP B 1 156 ? -3.812 3.154 -6.02 1 91.94 156 TRP B N 1
ATOM 3591 C CA . TRP B 1 156 ? -2.576 3.885 -5.762 1 91.94 156 TRP B CA 1
ATOM 3592 C C . TRP B 1 156 ? -2.385 4.125 -4.27 1 91.94 156 TRP B C 1
ATOM 3594 O O . TRP B 1 156 ? -3.348 4.398 -3.549 1 91.94 156 TRP B O 1
ATOM 3604 N N . MET B 1 157 ? -1.071 4.023 -3.836 1 93.75 157 MET B N 1
ATOM 3605 C CA . MET B 1 157 ? -0.716 4.266 -2.439 1 93.75 157 MET B CA 1
ATOM 3606 C C . MET B 1 157 ? 0.257 5.434 -2.318 1 93.75 157 MET B C 1
ATOM 3608 O O . MET B 1 157 ? 1.172 5.57 -3.133 1 93.75 157 MET B O 1
ATOM 3612 N N . CYS B 1 158 ? 0.02 6.227 -1.378 1 96.31 158 CYS B N 1
ATOM 3613 C CA . CYS B 1 158 ? 0.927 7.348 -1.155 1 96.31 158 CYS B CA 1
ATOM 3614 C C . CYS B 1 158 ? 2.23 6.879 -0.521 1 96.31 158 CYS B C 1
ATOM 3616 O O . CYS B 1 158 ? 2.346 5.719 -0.115 1 96.31 158 CYS B O 1
ATOM 3618 N N . ILE B 1 159 ? 3.152 7.781 -0.418 1 96.94 159 ILE B N 1
ATOM 3619 C CA . ILE B 1 159 ? 4.496 7.445 0.043 1 96.94 159 ILE B CA 1
ATOM 3620 C C . ILE B 1 159 ? 4.449 7.055 1.519 1 96.94 159 ILE B C 1
ATOM 3622 O O . ILE B 1 159 ? 5.258 6.242 1.978 1 96.94 159 ILE B O 1
ATOM 3626 N N . PHE B 1 160 ? 3.5 7.605 2.281 1 96.88 160 PHE B N 1
ATOM 3627 C CA . PHE B 1 160 ? 3.375 7.289 3.699 1 96.88 160 PHE B CA 1
ATOM 3628 C C . PHE B 1 160 ? 2.936 5.844 3.896 1 96.88 160 PHE B C 1
ATOM 3630 O O . PHE B 1 160 ? 3.523 5.113 4.695 1 96.88 160 PHE B O 1
ATOM 3637 N N . CYS B 1 161 ? 1.973 5.488 3.115 1 95.44 161 CYS B N 1
ATOM 3638 C CA . CYS B 1 161 ? 1.476 4.121 3.189 1 95.44 161 CYS B CA 1
ATOM 3639 C C . CYS B 1 161 ? 2.508 3.137 2.654 1 95.44 161 CYS B C 1
ATOM 3641 O O . CYS B 1 161 ? 2.736 2.084 3.252 1 95.44 161 CYS B O 1
ATOM 3643 N N . SER B 1 162 ? 3.088 3.506 1.526 1 95.12 162 SER B N 1
ATOM 3644 C CA . SER B 1 162 ? 4.105 2.639 0.942 1 95.12 162 SER B CA 1
ATOM 3645 C C . SER B 1 162 ? 5.254 2.4 1.915 1 95.12 162 SER B C 1
ATOM 3647 O O . SER B 1 162 ? 5.691 1.264 2.104 1 95.12 162 SER B O 1
ATOM 3649 N N . PHE B 1 163 ? 5.738 3.449 2.568 1 96.5 163 PHE B N 1
ATOM 3650 C CA . PHE B 1 163 ? 6.859 3.334 3.492 1 96.5 163 PHE B CA 1
ATOM 3651 C C . PHE B 1 163 ? 6.477 2.502 4.707 1 96.5 163 PHE B C 1
ATOM 3653 O O . PHE B 1 163 ? 7.219 1.604 5.113 1 96.5 163 PHE B O 1
ATOM 3660 N N . LYS B 1 164 ? 5.32 2.785 5.273 1 93.62 164 LYS B N 1
ATOM 3661 C CA . LYS B 1 164 ? 4.887 2.109 6.492 1 93.62 164 LYS B CA 1
ATOM 3662 C C . LYS B 1 164 ? 4.758 0.605 6.27 1 93.62 164 LYS B C 1
ATOM 3664 O O . LYS B 1 164 ? 5.051 -0.187 7.168 1 93.62 164 LYS B O 1
ATOM 3669 N N . SER B 1 165 ? 4.383 0.248 5.09 1 92.62 165 SER B N 1
ATOM 3670 C CA . SER B 1 165 ? 4.141 -1.159 4.793 1 92.62 165 SER B CA 1
ATOM 3671 C C . SER B 1 165 ? 5.445 -1.949 4.766 1 92.62 165 SER B C 1
ATOM 3673 O O . SER B 1 165 ? 5.445 -3.168 4.953 1 92.62 165 SER B O 1
ATOM 3675 N N . ILE B 1 166 ? 6.605 -1.269 4.559 1 94.25 166 ILE B N 1
ATOM 3676 C CA . ILE B 1 166 ? 7.84 -2.021 4.375 1 94.25 166 ILE B CA 1
ATOM 3677 C C . ILE B 1 166 ? 8.883 -1.548 5.383 1 94.25 166 ILE B C 1
ATOM 3679 O O . ILE B 1 166 ? 10.039 -1.989 5.348 1 94.25 166 ILE B O 1
ATOM 3683 N N . GLN B 1 167 ? 8.547 -0.66 6.258 1 93.75 167 GLN B N 1
ATOM 3684 C CA . GLN B 1 167 ? 9.5 -0.016 7.16 1 93.75 167 GLN B CA 1
ATOM 3685 C C . GLN B 1 167 ? 10.297 -1.051 7.949 1 93.75 167 GLN B C 1
ATOM 3687 O O . GLN B 1 167 ? 11.516 -0.941 8.07 1 93.75 167 GLN B O 1
ATOM 3692 N N . GLU B 1 168 ? 9.664 -2.02 8.43 1 91.44 168 GLU B N 1
ATOM 3693 C CA . GLU B 1 168 ? 10.328 -3.01 9.273 1 91.44 168 GLU B CA 1
ATOM 3694 C C . GLU B 1 168 ? 11.266 -3.891 8.453 1 91.44 168 GLU B C 1
ATOM 3696 O O . GLU B 1 168 ? 12.219 -4.461 8.992 1 91.44 168 GLU B O 1
ATOM 3701 N N . LEU B 1 169 ? 10.922 -4.043 7.207 1 91.81 169 LEU B N 1
ATOM 3702 C CA . LEU B 1 169 ? 11.812 -4.801 6.328 1 91.81 169 LEU B CA 1
ATOM 3703 C C . LEU B 1 169 ? 13.047 -3.986 5.973 1 91.81 169 LEU B C 1
ATOM 3705 O O . LEU B 1 169 ? 14.148 -4.531 5.875 1 91.81 169 LEU B O 1
ATOM 3709 N N . LEU B 1 170 ? 12.891 -2.719 5.801 1 91.81 170 LEU B N 1
ATOM 3710 C CA . LEU B 1 170 ? 13.992 -1.829 5.445 1 91.81 170 LEU B CA 1
ATOM 3711 C C . LEU B 1 170 ? 14.922 -1.607 6.637 1 91.81 170 LEU B C 1
ATOM 3713 O O . LEU B 1 170 ? 16.141 -1.516 6.469 1 91.81 170 LEU B O 1
ATOM 3717 N N . TYR B 1 171 ? 14.273 -1.514 7.789 1 92.81 171 TYR B N 1
ATOM 3718 C CA . TYR B 1 171 ? 15.031 -1.212 9 1 92.81 171 TYR B CA 1
ATOM 3719 C C . TYR B 1 171 ? 14.672 -2.176 10.117 1 92.81 171 TYR B C 1
ATOM 3721 O O . TYR B 1 171 ? 14.078 -1.775 11.125 1 92.81 171 TYR B O 1
ATOM 3729 N N . PRO B 1 172 ? 15.141 -3.379 10.055 1 88.38 172 PRO B N 1
ATOM 3730 C CA . PRO B 1 172 ? 14.773 -4.418 11.016 1 88.38 172 PRO B CA 1
ATOM 3731 C C . PRO B 1 172 ? 15.445 -4.234 12.375 1 88.38 172 PRO B C 1
ATOM 3733 O O . PRO B 1 172 ? 14.914 -4.676 13.391 1 88.38 172 PRO B O 1
ATOM 3736 N N . ASP B 1 173 ? 16.641 -3.609 12.336 1 90.69 173 ASP B N 1
ATOM 3737 C CA . ASP B 1 173 ? 17.406 -3.459 13.57 1 90.69 173 ASP B CA 1
ATOM 3738 C C . ASP B 1 173 ? 17.516 -1.989 13.969 1 90.69 173 ASP B C 1
ATOM 3740 O O . ASP B 1 173 ? 17.359 -1.1 13.133 1 90.69 173 ASP B O 1
ATOM 3744 N N . GLU B 1 174 ? 17.781 -1.863 15.211 1 93.88 174 GLU B N 1
ATOM 3745 C CA . GLU B 1 174 ? 18.047 -0.506 15.68 1 93.88 174 GLU B CA 1
ATOM 3746 C C . GLU B 1 174 ? 19.281 0.073 15.016 1 93.88 174 GLU B C 1
ATOM 3748 O O . GLU B 1 174 ? 20.281 -0.63 14.836 1 93.88 174 GLU B O 1
ATOM 3753 N N . GLN B 1 175 ? 19.172 1.316 14.68 1 93.75 175 GLN B N 1
ATOM 3754 C CA . GLN B 1 175 ? 20.281 1.987 14 1 93.75 175 GLN B CA 1
ATOM 3755 C C . GLN B 1 175 ? 20.844 3.109 14.867 1 93.75 175 GLN B C 1
ATOM 3757 O O . GLN B 1 175 ? 20.234 3.51 15.859 1 93.75 175 GLN B O 1
ATOM 3762 N N . LYS B 1 176 ? 22.031 3.506 14.5 1 94.5 176 LYS B N 1
ATOM 3763 C CA . LYS B 1 176 ? 22.625 4.738 15.008 1 94.5 176 LYS B CA 1
ATOM 3764 C C . LYS B 1 176 ? 22.578 5.844 13.953 1 94.5 176 LYS B C 1
ATOM 3766 O O . LYS B 1 176 ? 22.922 5.617 12.789 1 94.5 176 LYS B O 1
ATOM 3771 N N . LEU B 1 177 ? 22.188 6.945 14.438 1 93.69 177 LEU B N 1
ATOM 3772 C CA . LEU B 1 177 ? 22.016 8.062 13.516 1 93.69 177 LEU B CA 1
ATOM 3773 C C . LEU B 1 177 ? 23.312 8.336 12.742 1 93.69 177 LEU B C 1
ATOM 3775 O O . LEU B 1 177 ? 23.281 8.531 11.531 1 93.69 177 LEU B O 1
ATOM 3779 N N . GLU B 1 178 ? 24.406 8.305 13.391 1 93.44 178 GLU B N 1
ATOM 3780 C CA . GLU B 1 178 ? 25.703 8.594 12.773 1 93.44 178 GLU B CA 1
ATOM 3781 C C . GLU B 1 178 ? 26.016 7.602 11.656 1 93.44 178 GLU B C 1
ATOM 3783 O O . GLU B 1 178 ? 26.625 7.965 10.648 1 93.44 178 GLU B O 1
ATOM 3788 N N . ASP B 1 179 ? 25.594 6.457 11.828 1 93.88 179 ASP B N 1
ATOM 3789 C CA . ASP B 1 179 ? 25.828 5.422 10.828 1 93.88 179 ASP B CA 1
ATOM 3790 C C . ASP B 1 179 ? 24.922 5.609 9.617 1 93.88 179 ASP B C 1
ATOM 3792 O O . ASP B 1 179 ? 25.391 5.586 8.477 1 93.88 179 ASP B O 1
ATOM 3796 N N . VAL B 1 180 ? 23.688 5.848 9.883 1 93.75 180 VAL B N 1
ATOM 3797 C CA . VAL B 1 180 ? 22.719 5.945 8.805 1 93.75 180 VAL B CA 1
ATOM 3798 C C . VAL B 1 180 ? 23.031 7.145 7.918 1 93.75 180 VAL B C 1
ATOM 3800 O O . VAL B 1 180 ? 22.844 7.098 6.699 1 93.75 180 VAL B O 1
ATOM 3803 N N . MET B 1 181 ? 23.578 8.164 8.5 1 94.69 181 MET B N 1
ATOM 3804 C CA . MET B 1 181 ? 23.875 9.398 7.766 1 94.69 181 MET B CA 1
ATOM 3805 C C . MET B 1 181 ? 24.969 9.172 6.738 1 94.69 181 MET B C 1
ATOM 3807 O O . MET B 1 181 ? 25.062 9.906 5.75 1 94.69 181 MET B O 1
ATOM 3811 N N . THR B 1 182 ? 25.781 8.227 6.953 1 95.25 182 THR B N 1
ATOM 3812 C CA . THR B 1 182 ? 26.906 7.977 6.047 1 95.25 182 THR B CA 1
ATOM 3813 C C . THR B 1 182 ? 26.469 7.086 4.887 1 95.25 182 THR B C 1
ATOM 3815 O O . THR B 1 182 ? 27.188 6.945 3.902 1 95.25 182 THR B O 1
ATOM 3818 N N . HIS B 1 183 ? 25.312 6.523 4.965 1 93.38 183 HIS B N 1
ATOM 3819 C CA . HIS B 1 183 ? 24.844 5.629 3.912 1 93.38 183 HIS B CA 1
ATOM 3820 C C . HIS B 1 183 ? 24.609 6.391 2.609 1 93.38 183 HIS B C 1
ATOM 3822 O O . HIS B 1 183 ? 24.234 7.562 2.627 1 93.38 183 HIS B O 1
ATOM 3828 N N . GLN B 1 184 ? 24.844 5.637 1.564 1 92.56 184 GLN B N 1
ATOM 3829 C CA . GLN B 1 184 ? 24.391 6.16 0.278 1 92.56 184 GLN B CA 1
ATOM 3830 C C . GLN B 1 184 ? 22.891 6.395 0.276 1 92.56 184 GLN B C 1
ATOM 3832 O O . GLN B 1 184 ? 22.125 5.594 0.818 1 92.56 184 GLN B O 1
ATOM 3837 N N . ILE B 1 185 ? 22.484 7.5 -0.316 1 93.81 185 ILE B N 1
ATOM 3838 C CA . ILE B 1 185 ? 21.078 7.871 -0.281 1 93.81 185 ILE B CA 1
ATOM 3839 C C . ILE B 1 185 ? 20.25 6.84 -1.045 1 93.81 185 ILE B C 1
ATOM 3841 O O . ILE B 1 185 ? 19.047 6.676 -0.784 1 93.81 185 ILE B O 1
ATOM 3845 N N . SER B 1 186 ? 20.859 6.109 -1.956 1 88.31 186 SER B N 1
ATOM 3846 C CA . SER B 1 186 ? 20.188 5.109 -2.771 1 88.31 186 SER B CA 1
ATOM 3847 C C . SER B 1 186 ? 19.531 4.035 -1.901 1 88.31 186 SER B C 1
ATOM 3849 O O . SER B 1 186 ? 18.578 3.383 -2.32 1 88.31 186 SER B O 1
ATOM 3851 N N . ARG B 1 187 ? 19.984 3.922 -0.674 1 88.19 187 ARG B N 1
ATOM 3852 C CA . ARG B 1 187 ? 19.453 2.924 0.249 1 88.19 187 ARG B CA 1
ATOM 3853 C C . ARG B 1 187 ? 18.172 3.422 0.924 1 88.19 187 ARG B C 1
ATOM 3855 O O . ARG B 1 187 ? 17.453 2.646 1.561 1 88.19 187 ARG B O 1
ATOM 3862 N N . HIS B 1 188 ? 17.906 4.652 0.787 1 94.25 188 HIS B N 1
ATOM 3863 C CA . HIS B 1 188 ? 16.844 5.27 1.56 1 94.25 188 HIS B CA 1
ATOM 3864 C C . HIS B 1 188 ? 15.875 6.027 0.656 1 94.25 188 HIS B C 1
ATOM 3866 O O . HIS B 1 188 ? 15.375 7.09 1.029 1 94.25 188 HIS B O 1
ATOM 3872 N N . MET B 1 189 ? 15.617 5.508 -0.482 1 93.19 189 MET B N 1
ATOM 3873 C CA . MET B 1 189 ? 14.891 6.23 -1.521 1 93.19 189 MET B CA 1
ATOM 3874 C C . MET B 1 189 ? 13.398 6.27 -1.211 1 93.19 189 MET B C 1
ATOM 3876 O O . MET B 1 189 ? 12.648 7.039 -1.823 1 93.19 189 MET B O 1
ATOM 3880 N N . VAL B 1 190 ? 12.906 5.484 -0.29 1 95.38 190 VAL B N 1
ATOM 3881 C CA . VAL B 1 190 ? 11.516 5.566 0.139 1 95.38 190 VAL B CA 1
ATOM 3882 C C . VAL B 1 190 ? 11.406 6.457 1.376 1 95.38 190 VAL B C 1
ATOM 3884 O O . VAL B 1 190 ? 10.469 7.25 1.499 1 95.38 190 VAL B O 1
ATOM 3887 N N . ALA B 1 191 ? 12.352 6.383 2.209 1 96.69 191 ALA B N 1
ATOM 3888 C CA . ALA B 1 191 ? 12.352 7.129 3.465 1 96.69 191 ALA B CA 1
ATOM 3889 C C . ALA B 1 191 ? 12.523 8.625 3.215 1 96.69 191 ALA B C 1
ATOM 3891 O O . ALA B 1 191 ? 11.93 9.445 3.912 1 96.69 191 ALA B O 1
ATOM 3892 N N . CYS B 1 192 ? 13.305 8.969 2.225 1 97.56 192 CYS B N 1
ATOM 3893 C CA . CYS B 1 192 ? 13.641 10.367 1.993 1 97.56 192 CYS B CA 1
ATOM 3894 C C . CYS B 1 192 ? 12.414 11.156 1.555 1 97.56 192 CYS B C 1
ATOM 3896 O O . CYS B 1 192 ? 12.078 12.172 2.166 1 97.56 192 CYS B O 1
ATOM 3898 N N . PRO B 1 193 ? 11.734 10.672 0.503 1 97.44 193 PRO B N 1
ATOM 3899 C CA . PRO B 1 193 ? 10.508 11.391 0.163 1 97.44 193 PRO B CA 1
ATOM 3900 C C . PRO B 1 193 ? 9.5 11.414 1.312 1 97.44 193 PRO B C 1
ATOM 3902 O O . PRO B 1 193 ? 8.781 12.398 1.482 1 97.44 193 PRO B O 1
ATOM 3905 N N . TYR B 1 194 ? 9.414 10.344 2.039 1 98 194 TYR B N 1
ATOM 3906 C CA . TYR B 1 194 ? 8.555 10.305 3.217 1 98 194 TYR B CA 1
ATOM 3907 C C . TYR B 1 194 ? 8.867 11.453 4.168 1 98 194 TYR B C 1
ATOM 3909 O O . TYR B 1 194 ? 7.973 12.195 4.566 1 98 194 TYR B O 1
ATOM 3917 N N . LEU B 1 195 ? 10.125 11.609 4.527 1 98.31 195 LEU B N 1
ATOM 3918 C CA . LEU B 1 195 ? 10.547 12.641 5.469 1 98.31 195 LEU B CA 1
ATOM 3919 C C . LEU B 1 195 ? 10.273 14.031 4.906 1 98.31 195 LEU B C 1
ATOM 3921 O O . LEU B 1 195 ? 9.844 14.93 5.637 1 98.31 195 LEU B O 1
ATOM 3925 N N . LEU B 1 196 ? 10.602 14.172 3.631 1 98.38 196 LEU B N 1
ATOM 3926 C CA . LEU B 1 196 ? 10.383 15.461 2.98 1 98.38 196 LEU B CA 1
ATOM 3927 C C . LEU B 1 196 ? 8.914 15.867 3.057 1 98.38 196 LEU B C 1
ATOM 3929 O O . LEU B 1 196 ? 8.594 16.984 3.484 1 98.38 196 LEU B O 1
ATOM 3933 N N . LEU B 1 197 ? 8.039 14.945 2.727 1 97.94 197 LEU B N 1
ATOM 3934 C CA . LEU B 1 197 ? 6.617 15.25 2.725 1 97.94 197 LEU B CA 1
ATOM 3935 C C . LEU B 1 197 ? 6.098 15.438 4.148 1 97.94 197 LEU 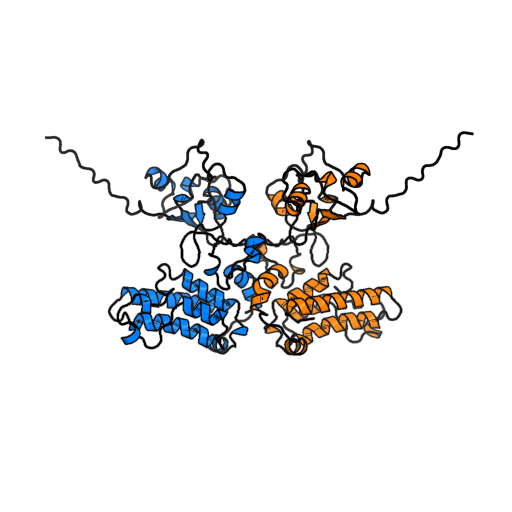B C 1
ATOM 3937 O O . LEU B 1 197 ? 5.188 16.234 4.383 1 97.94 197 LEU B O 1
ATOM 3941 N N . PHE B 1 198 ? 6.664 14.719 5.047 1 97.88 198 PHE B N 1
ATOM 3942 C CA . PHE B 1 198 ? 6.316 14.891 6.453 1 97.88 198 PHE B CA 1
ATOM 3943 C C . PHE B 1 198 ? 6.539 16.328 6.891 1 97.88 198 PHE B C 1
ATOM 3945 O O . PHE B 1 198 ? 5.672 16.938 7.523 1 97.88 198 PHE B O 1
ATOM 3952 N N . VAL B 1 199 ? 7.691 16.891 6.512 1 97.88 199 VAL B N 1
ATOM 3953 C CA . VAL B 1 199 ? 8.016 18.25 6.906 1 97.88 199 VAL B CA 1
ATOM 3954 C C . VAL B 1 199 ? 7.113 19.234 6.168 1 97.88 199 VAL B C 1
ATOM 3956 O O . VAL B 1 199 ? 6.648 20.219 6.75 1 97.88 199 VAL B O 1
ATOM 3959 N N . TYR B 1 200 ? 6.887 18.969 4.871 1 96.56 200 TYR B N 1
ATOM 3960 C CA . TYR B 1 200 ? 5.945 19.797 4.121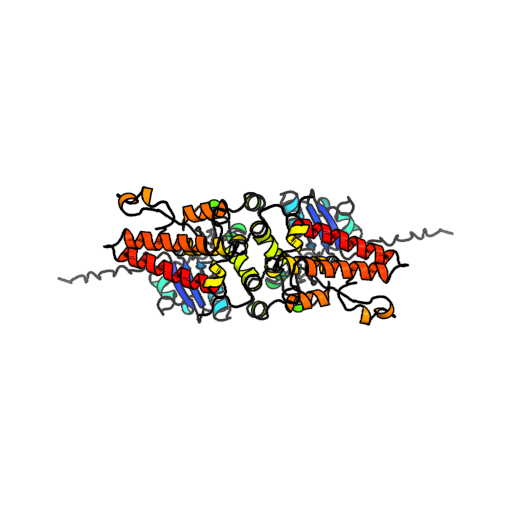 1 96.56 200 TYR B CA 1
ATOM 3961 C C . TYR B 1 200 ? 4.613 19.906 4.855 1 96.56 200 TYR B C 1
ATOM 3963 O O . TYR B 1 200 ? 4.066 21 5.004 1 96.56 200 TYR B O 1
ATOM 3971 N N . SER B 1 201 ? 4.188 18.766 5.301 1 94.62 201 SER B N 1
ATOM 3972 C CA . SER B 1 201 ? 2.877 18.719 5.938 1 94.62 201 SER B CA 1
ATOM 3973 C C . SER B 1 201 ? 2.902 19.406 7.301 1 94.62 201 SER B C 1
ATOM 3975 O O . SER B 1 201 ? 1.937 20.062 7.691 1 94.62 201 SER B O 1
ATOM 3977 N N . ALA B 1 202 ? 3.98 19.266 8.055 1 94.56 202 ALA B N 1
ATOM 3978 C CA . ALA B 1 202 ? 4.129 19.875 9.375 1 94.56 202 ALA B CA 1
ATOM 3979 C C . ALA B 1 202 ? 4.223 21.391 9.281 1 94.56 202 ALA B C 1
ATOM 3981 O O . ALA B 1 202 ? 3.875 22.094 10.227 1 94.56 202 ALA B O 1
ATOM 3982 N N . ASP B 1 203 ? 4.766 21.828 8.156 1 95.19 203 ASP B N 1
ATOM 3983 C CA . ASP B 1 203 ? 4.828 23.266 7.887 1 95.19 203 ASP B CA 1
ATOM 3984 C C . ASP B 1 203 ? 3.465 23.797 7.449 1 95.19 203 ASP B C 1
ATOM 3986 O O . ASP B 1 203 ? 3.291 24.188 6.293 1 95.19 203 ASP B O 1
ATOM 3990 N N . GLU B 1 204 ? 2.576 23.891 8.289 1 89.5 204 GLU B N 1
ATOM 3991 C CA . GLU B 1 204 ? 1.167 24.172 8.031 1 89.5 204 GLU B CA 1
ATOM 3992 C C . GLU B 1 204 ? 0.996 25.469 7.25 1 89.5 204 GLU B C 1
ATOM 3994 O O . GLU B 1 204 ? 0.099 25.578 6.41 1 89.5 204 GLU B O 1
ATOM 3999 N N . ASN B 1 205 ? 1.845 26.375 7.5 1 90.81 205 ASN B N 1
ATOM 4000 C CA . ASN B 1 205 ? 1.713 27.672 6.863 1 90.81 205 ASN B CA 1
ATOM 4001 C C . ASN B 1 205 ? 2.578 27.781 5.609 1 90.81 205 ASN B C 1
ATOM 4003 O O . ASN B 1 205 ? 2.67 28.844 5 1 90.81 205 ASN B O 1
ATOM 4007 N N . GLN B 1 206 ? 3.279 26.766 5.262 1 93.38 206 GLN B N 1
ATOM 4008 C CA . GLN B 1 206 ? 4.078 26.688 4.043 1 93.38 206 GLN B CA 1
ATOM 4009 C C . GLN B 1 206 ? 5.156 27.766 4.027 1 93.38 206 GLN B C 1
ATOM 4011 O O . GLN B 1 206 ? 5.371 28.422 3.004 1 93.38 206 GLN B O 1
ATOM 4016 N N . ILE B 1 207 ? 5.715 27.922 5.121 1 94.06 207 ILE B N 1
ATOM 4017 C CA . ILE B 1 207 ? 6.742 28.938 5.289 1 94.06 207 ILE B CA 1
ATOM 4018 C C . ILE B 1 207 ? 7.988 28.547 4.496 1 94.06 207 ILE B C 1
ATOM 4020 O O . ILE B 1 207 ? 8.648 29.406 3.904 1 94.06 207 ILE B O 1
ATOM 4024 N N . PHE B 1 208 ? 8.258 27.281 4.383 1 96.56 208 PHE B N 1
ATOM 4025 C CA . PHE B 1 208 ? 9.547 26.844 3.855 1 96.56 208 PHE B CA 1
ATOM 4026 C C . PHE B 1 208 ? 9.375 26.156 2.506 1 96.56 208 PHE B C 1
ATOM 4028 O O . PHE B 1 208 ? 10.297 25.516 2.012 1 96.56 208 PHE B O 1
ATOM 4035 N N . ALA B 1 209 ? 8.242 26.266 1.924 1 95.88 209 ALA B N 1
ATOM 4036 C CA . ALA B 1 209 ? 7.891 25.5 0.733 1 95.88 209 ALA B CA 1
ATOM 4037 C C . ALA B 1 209 ? 8.57 26.078 -0.509 1 95.88 209 ALA B C 1
ATOM 4039 O O . ALA B 1 209 ? 9.031 25.328 -1.369 1 95.88 209 ALA B O 1
ATOM 4040 N N . THR B 1 210 ? 8.625 27.375 -0.51 1 95.69 210 THR B N 1
ATOM 4041 C CA . THR B 1 210 ? 9.07 28.031 -1.736 1 95.69 210 THR B CA 1
ATOM 4042 C C . THR B 1 210 ? 10.352 28.828 -1.495 1 95.69 210 THR B C 1
ATOM 4044 O O . THR B 1 210 ? 10.797 28.969 -0.353 1 95.69 210 THR B O 1
ATOM 4047 N N . ASN B 1 211 ? 10.906 29.297 -2.615 1 96.62 211 ASN B N 1
ATOM 4048 C CA . ASN B 1 211 ? 12.141 30.078 -2.551 1 96.62 211 ASN B CA 1
ATOM 4049 C C . ASN B 1 211 ? 11.938 31.375 -1.786 1 96.62 211 ASN B C 1
ATOM 4051 O O . ASN B 1 211 ? 11.242 32.281 -2.258 1 96.62 211 ASN B O 1
ATOM 4055 N N . PRO B 1 212 ? 12.641 31.531 -0.676 1 95.12 212 PRO B N 1
ATOM 4056 C CA . PRO B 1 212 ? 12.461 32.75 0.131 1 95.12 212 PRO B CA 1
ATOM 4057 C C . PRO B 1 212 ? 12.977 34 -0.564 1 95.12 212 PRO B C 1
ATOM 4059 O O . PRO B 1 212 ? 12.547 35.094 -0.237 1 95.12 212 PRO B O 1
ATOM 4062 N N . GLU B 1 213 ? 13.828 33.844 -1.481 1 93.94 213 GLU B N 1
ATOM 4063 C CA . GLU B 1 213 ? 14.406 35 -2.189 1 93.94 213 GLU B CA 1
ATOM 4064 C C . GLU B 1 213 ? 13.336 35.75 -2.961 1 93.94 213 GLU B C 1
ATOM 4066 O O . GLU B 1 213 ? 13.508 36.938 -3.262 1 93.94 213 GLU B O 1
ATOM 4071 N N . GLU B 1 214 ? 12.344 35.062 -3.219 1 93.19 214 GLU B N 1
ATOM 4072 C CA . GLU B 1 214 ? 11.312 35.625 -4.078 1 93.19 214 GLU B CA 1
ATOM 4073 C C . GLU B 1 214 ? 10.422 36.594 -3.297 1 93.19 214 GLU B C 1
ATOM 4075 O O . GLU B 1 214 ? 9.789 37.469 -3.885 1 93.19 214 GLU B O 1
ATOM 4080 N N . TYR B 1 215 ? 10.391 36.531 -1.928 1 90.62 215 TYR B N 1
ATOM 4081 C CA . TYR B 1 215 ? 9.406 37.344 -1.238 1 90.62 215 TYR B CA 1
ATOM 4082 C C . TYR B 1 215 ? 10.016 38 -0.003 1 90.62 215 TYR B C 1
ATOM 4084 O O . TYR B 1 215 ? 9.391 38.875 0.625 1 90.62 215 TYR B O 1
ATOM 4092 N N . LEU B 1 216 ? 11.172 37.625 0.374 1 92.06 216 LEU B N 1
ATOM 4093 C CA . LEU B 1 216 ? 11.789 38.219 1.547 1 92.06 216 LEU B CA 1
ATOM 4094 C C . LEU B 1 216 ? 12.789 39.312 1.139 1 92.06 216 LEU B C 1
ATOM 4096 O O . LEU B 1 216 ? 13.508 39.156 0.152 1 92.06 216 LEU B O 1
ATOM 4100 N N . LYS B 1 217 ? 12.836 40.25 1.842 1 91.12 217 LYS B N 1
ATOM 4101 C CA . LYS B 1 217 ? 13.688 41.406 1.546 1 91.12 217 LYS B CA 1
ATOM 4102 C C . LYS B 1 217 ? 15.133 41.125 1.938 1 91.12 217 LYS B C 1
ATOM 4104 O O . LYS B 1 217 ? 15.398 40.656 3.035 1 91.12 217 LYS B O 1
ATOM 4109 N N . ALA B 1 218 ? 16.078 41.469 1.082 1 92.56 218 ALA B N 1
ATOM 4110 C CA . ALA B 1 218 ? 17.516 41.438 1.316 1 92.56 218 ALA B CA 1
ATOM 4111 C C . ALA B 1 218 ? 17.938 40.062 1.824 1 92.56 218 ALA B C 1
ATOM 4113 O O . ALA B 1 218 ? 18.812 39.938 2.682 1 92.56 218 ALA B O 1
ATOM 4114 N N . TYR B 1 219 ? 17.266 39.062 1.388 1 94.69 219 TYR B N 1
ATOM 4115 C CA . TYR B 1 219 ? 17.484 37.719 1.872 1 94.69 219 TYR B CA 1
ATOM 4116 C C . TYR B 1 219 ? 18.906 37.25 1.56 1 94.69 219 TYR B C 1
ATOM 4118 O O . TYR B 1 219 ? 19.625 36.75 2.441 1 94.69 219 TYR B O 1
ATOM 4126 N N . THR B 1 220 ? 19.359 37.469 0.376 1 92.12 220 THR B N 1
ATOM 4127 C CA . THR B 1 220 ? 20.641 36.938 -0.076 1 92.12 220 THR B CA 1
ATOM 4128 C C . THR B 1 220 ? 21.797 37.75 0.545 1 92.12 220 THR B C 1
ATOM 4130 O O . THR B 1 220 ? 22.953 37.312 0.505 1 92.12 220 THR B O 1
ATOM 4133 N N . SER B 1 221 ? 21.438 38.906 1.034 1 94.81 221 SER B N 1
ATOM 4134 C CA . SER B 1 221 ? 22.469 39.688 1.735 1 94.81 221 SER B CA 1
ATOM 4135 C C . SER B 1 221 ? 22.781 39.062 3.096 1 94.81 221 SER B C 1
ATOM 4137 O O . SER B 1 221 ? 23.891 39.25 3.621 1 94.81 221 SER B O 1
ATOM 4139 N N . ILE B 1 222 ? 21.891 38.312 3.596 1 94.62 222 ILE B N 1
ATOM 4140 C CA . ILE B 1 222 ? 22.031 37.75 4.934 1 94.62 222 ILE B CA 1
ATOM 4141 C C . ILE B 1 222 ? 22.344 36.25 4.836 1 94.62 222 ILE B C 1
ATOM 4143 O O . ILE B 1 222 ? 23.203 35.75 5.562 1 94.62 222 ILE B O 1
ATOM 4147 N N . ILE B 1 223 ? 21.594 35.625 3.953 1 96.44 223 ILE B N 1
ATOM 4148 C CA . ILE B 1 223 ? 21.734 34.188 3.783 1 96.44 223 ILE B CA 1
ATOM 4149 C C . ILE B 1 223 ? 22.547 33.875 2.531 1 96.44 223 ILE B C 1
ATOM 4151 O O . ILE B 1 223 ? 22.141 34.219 1.418 1 96.44 223 ILE B O 1
ATOM 4155 N N . LYS B 1 224 ? 23.594 33.125 2.689 1 95.31 224 LYS B N 1
ATOM 4156 C CA . LYS B 1 224 ? 24.516 32.844 1.593 1 95.31 224 LYS B CA 1
ATOM 4157 C C . LYS B 1 224 ? 24.047 31.672 0.745 1 95.31 224 LYS B C 1
ATOM 4159 O O . LYS B 1 224 ? 24.234 31.672 -0.473 1 95.31 224 LYS B O 1
ATOM 4164 N N . THR B 1 225 ? 23.484 30.688 1.385 1 97.19 225 THR B N 1
ATOM 4165 C CA . THR B 1 225 ? 23.031 29.5 0.688 1 97.19 225 THR B CA 1
ATOM 4166 C C . THR B 1 225 ? 21.547 29.25 0.966 1 97.19 225 THR B C 1
ATOM 4168 O O . THR B 1 225 ? 21.203 28.5 1.889 1 97.19 225 THR B O 1
ATOM 4171 N N . PRO B 1 226 ? 20.734 29.797 0.156 1 97.31 226 PRO B N 1
ATOM 4172 C CA . PRO B 1 226 ? 19.297 29.562 0.353 1 97.31 226 PRO B CA 1
ATOM 4173 C C . PRO B 1 226 ? 18.891 28.109 0.146 1 97.31 226 PRO B C 1
ATOM 4175 O O . PRO B 1 226 ? 19.531 27.391 -0.628 1 97.31 226 PRO B O 1
ATOM 4178 N N . MET B 1 227 ? 17.922 27.703 0.882 1 98.06 227 MET B N 1
ATOM 4179 C CA . MET B 1 227 ? 17.359 26.359 0.762 1 98.06 227 MET B CA 1
ATOM 4180 C C . MET B 1 227 ? 15.883 26.359 1.159 1 98.06 227 MET B C 1
ATOM 4182 O O . MET B 1 227 ? 15.461 27.141 2.008 1 98.06 227 MET B O 1
ATOM 4186 N N . TRP B 1 228 ? 15.156 25.578 0.536 1 97.94 228 TRP B N 1
ATOM 4187 C CA . TRP B 1 228 ? 13.734 25.406 0.824 1 97.94 228 TRP B CA 1
ATOM 4188 C C . TRP B 1 228 ? 13.258 24.031 0.407 1 97.94 228 TRP B C 1
ATOM 4190 O O . TRP B 1 228 ? 13.969 23.297 -0.291 1 97.94 228 TRP B O 1
ATOM 4200 N N . LEU B 1 229 ? 12.094 23.609 0.822 1 98 229 LEU B N 1
ATOM 4201 C CA . LEU B 1 229 ? 11.609 22.25 0.636 1 98 229 LEU B CA 1
ATOM 4202 C C . LEU B 1 229 ? 11.43 21.938 -0.845 1 98 229 LEU B C 1
ATOM 4204 O O . LEU B 1 229 ? 11.742 20.828 -1.292 1 98 229 LEU B O 1
ATOM 4208 N N . GLY B 1 230 ? 10.906 22.859 -1.576 1 97.12 230 GLY B N 1
ATOM 4209 C CA . GLY B 1 230 ? 10.75 22.656 -3.008 1 97.12 230 GLY B CA 1
ATOM 4210 C C . GLY B 1 230 ? 12.062 22.344 -3.707 1 97.12 230 GLY B C 1
ATOM 4211 O O . GLY B 1 230 ? 12.109 21.5 -4.602 1 97.12 230 GLY B O 1
ATOM 4212 N N . LYS B 1 231 ? 13.102 23.078 -3.334 1 97.94 231 LYS B N 1
ATOM 4213 C CA . LYS B 1 231 ? 14.414 22.812 -3.908 1 97.94 231 LYS B CA 1
ATOM 4214 C C . LYS B 1 231 ? 14.914 21.422 -3.527 1 97.94 231 LYS B C 1
ATOM 4216 O O . LYS B 1 231 ? 15.539 20.734 -4.344 1 97.94 231 LYS B O 1
ATOM 4221 N N . MET B 1 232 ? 14.688 21.031 -2.303 1 98.31 232 MET B N 1
ATOM 4222 C CA . MET B 1 232 ? 15.07 19.703 -1.861 1 98.31 232 MET B CA 1
ATOM 4223 C C . MET B 1 232 ? 14.359 18.625 -2.686 1 98.31 232 MET B C 1
ATOM 4225 O O . MET B 1 232 ? 14.969 17.625 -3.055 1 98.31 232 MET B O 1
ATOM 4229 N N . ALA B 1 233 ? 13.062 18.828 -2.916 1 96.88 233 ALA B N 1
ATOM 4230 C CA . ALA B 1 233 ? 12.305 17.891 -3.73 1 96.88 233 ALA B CA 1
ATOM 4231 C C . ALA B 1 233 ? 12.914 17.75 -5.121 1 96.88 233 ALA B C 1
ATOM 4233 O O . ALA B 1 233 ? 13.039 16.625 -5.641 1 96.88 233 ALA B O 1
ATOM 4234 N N . GLU B 1 234 ? 13.312 18.844 -5.633 1 96.25 234 GLU B N 1
ATOM 4235 C CA . GLU B 1 234 ? 13.945 18.844 -6.945 1 96.25 234 GLU B CA 1
ATOM 4236 C C . GLU B 1 234 ? 15.281 18.094 -6.914 1 96.25 234 GLU B C 1
ATOM 4238 O O . GLU B 1 234 ? 15.578 17.312 -7.809 1 96.25 234 GLU B O 1
ATOM 4243 N N . LYS B 1 235 ? 16.078 18.438 -5.922 1 97.06 235 LYS B N 1
ATOM 4244 C CA . LYS B 1 235 ? 17.375 17.781 -5.766 1 97.06 235 LYS B CA 1
ATOM 4245 C C . LYS B 1 235 ? 17.203 16.266 -5.648 1 97.06 235 LYS B C 1
ATOM 4247 O O . LYS B 1 235 ? 17.984 15.5 -6.207 1 97.06 235 LYS B O 1
ATOM 4252 N N . LEU B 1 236 ? 16.219 15.859 -4.918 1 95.25 236 LEU B N 1
ATOM 4253 C CA . LEU B 1 236 ? 15.953 14.438 -4.738 1 95.25 236 LEU B CA 1
ATOM 4254 C C . LEU B 1 236 ? 15.547 13.781 -6.059 1 95.25 236 LEU B C 1
ATOM 4256 O O . LEU B 1 236 ? 16.047 12.711 -6.402 1 95.25 236 LEU B O 1
ATOM 4260 N N . GLN B 1 237 ? 14.695 14.43 -6.785 1 90.69 237 GLN B N 1
ATOM 4261 C CA . GLN B 1 237 ? 14.211 13.914 -8.062 1 90.69 237 GLN B CA 1
ATOM 4262 C C . GLN B 1 237 ? 15.352 13.812 -9.078 1 90.69 237 GLN B C 1
ATOM 4264 O O . GLN B 1 237 ? 15.391 12.875 -9.883 1 90.69 237 GLN B O 1
ATOM 4269 N N . GLU B 1 238 ? 16.234 14.742 -8.977 1 93.12 238 GLU B N 1
ATOM 4270 C CA . GLU B 1 238 ? 17.344 14.789 -9.922 1 93.12 238 GLU B CA 1
ATOM 4271 C C . GLU B 1 238 ? 18.531 13.977 -9.414 1 93.12 238 GLU B C 1
ATOM 4273 O O . GLU B 1 238 ? 19.609 14.008 -10.008 1 93.12 238 GLU B O 1
ATOM 4278 N N . LYS B 1 239 ? 18.453 13.359 -8.32 1 92.38 239 LYS B N 1
ATOM 4279 C CA . LYS B 1 239 ? 19.469 12.484 -7.75 1 92.38 239 LYS B CA 1
ATOM 4280 C C . LYS B 1 239 ? 20.75 13.258 -7.457 1 92.38 239 LYS B C 1
ATOM 4282 O O . LYS B 1 239 ? 21.844 12.789 -7.777 1 92.38 239 LYS B O 1
ATOM 4287 N N . LEU B 1 240 ? 20.578 14.359 -6.863 1 96.06 240 LEU B N 1
ATOM 4288 C CA . LEU B 1 240 ? 21.719 15.227 -6.629 1 96.06 240 LEU B CA 1
ATOM 4289 C C . LEU B 1 240 ? 22.328 14.969 -5.254 1 96.06 240 LEU B C 1
ATOM 4291 O O . LEU B 1 240 ? 23.406 15.477 -4.938 1 96.06 240 LEU B O 1
ATOM 4295 N N . TYR B 1 241 ? 21.625 14.18 -4.441 1 97.12 241 TYR B N 1
ATOM 4296 C CA . TYR B 1 241 ? 22.172 13.812 -3.141 1 97.12 241 TYR B CA 1
ATOM 4297 C C . TYR B 1 241 ? 22.984 12.523 -3.234 1 97.12 241 TYR B C 1
ATOM 4299 O O . TYR B 1 241 ? 22.531 11.547 -3.844 1 97.12 241 TYR B O 1
ATOM 4307 N N . LYS B 1 242 ? 24.109 12.492 -2.564 1 96.56 242 LYS B N 1
ATOM 4308 C CA . LYS B 1 242 ? 24.938 11.297 -2.553 1 96.56 242 LYS B CA 1
ATOM 4309 C C . LYS B 1 242 ? 24.688 10.461 -1.3 1 96.56 242 LYS B C 1
ATOM 4311 O O . LYS B 1 242 ? 24.625 9.234 -1.366 1 96.56 242 LYS B O 1
ATOM 4316 N N . THR B 1 243 ? 24.562 11.156 -0.196 1 97.31 243 THR B N 1
ATOM 4317 C CA . THR B 1 243 ? 24.375 10.461 1.072 1 97.31 243 THR B CA 1
ATOM 4318 C C . THR B 1 243 ? 23.125 10.969 1.783 1 97.31 243 THR B C 1
ATOM 4320 O O . THR B 1 243 ? 22.625 12.055 1.48 1 97.31 243 THR B O 1
ATOM 4323 N N . LEU B 1 244 ? 22.609 10.148 2.682 1 97.06 244 LEU B N 1
ATOM 4324 C CA . LEU B 1 244 ? 21.484 10.57 3.51 1 97.06 244 LEU B CA 1
ATOM 4325 C C . LEU B 1 244 ? 21.844 11.805 4.328 1 97.06 244 LEU B C 1
ATOM 4327 O O . LEU B 1 244 ? 21 12.68 4.539 1 97.06 244 LEU B O 1
ATOM 4331 N N . GLY B 1 245 ? 23.094 11.844 4.723 1 97.88 245 GLY B N 1
ATOM 4332 C CA . GLY B 1 245 ? 23.562 12.992 5.48 1 97.88 245 GLY B CA 1
ATOM 4333 C C . GLY B 1 245 ? 23.438 14.297 4.723 1 97.88 245 GLY B C 1
ATOM 4334 O O . GLY B 1 245 ? 23.062 15.32 5.301 1 97.88 245 GLY B O 1
ATOM 4335 N N . GLU B 1 246 ? 23.766 14.258 3.461 1 98.19 246 GLU B N 1
ATOM 4336 C CA . GLU B 1 246 ? 23.625 15.445 2.623 1 98.19 246 GLU B CA 1
ATOM 4337 C C . GLU B 1 246 ? 22.172 15.898 2.555 1 98.19 246 GLU B C 1
ATOM 4339 O O . GLU B 1 246 ? 21.891 17.094 2.611 1 98.19 246 GLU B O 1
ATOM 4344 N N . PHE B 1 247 ? 21.359 14.961 2.459 1 98.5 247 PHE B N 1
ATOM 4345 C CA . PHE B 1 247 ? 19.922 15.234 2.396 1 98.5 247 PHE B CA 1
ATOM 4346 C C . PHE B 1 247 ? 19.438 15.836 3.707 1 98.5 247 PHE B C 1
ATOM 4348 O O . PHE B 1 247 ? 18.75 16.875 3.703 1 98.5 247 PHE B O 1
ATOM 4355 N N . LEU B 1 248 ? 19.797 15.273 4.797 1 98.12 248 LEU B N 1
ATOM 4356 C CA . LEU B 1 248 ? 19.375 15.75 6.109 1 98.12 248 LEU B CA 1
ATOM 4357 C C . LEU B 1 248 ? 19.984 17.109 6.422 1 98.12 248 LEU B C 1
ATOM 4359 O O . LEU B 1 248 ? 19.359 17.938 7.098 1 98.12 248 LEU B O 1
ATOM 4363 N N . ALA B 1 249 ? 21.125 17.359 5.898 1 98 249 ALA B N 1
ATOM 4364 C CA . ALA B 1 249 ? 21.812 18.641 6.109 1 98 249 ALA B CA 1
ATOM 4365 C C . ALA B 1 249 ? 21.031 19.797 5.488 1 98 249 ALA B C 1
ATOM 4367 O O . ALA B 1 249 ? 21.062 20.906 6.004 1 98 249 ALA B O 1
ATOM 4368 N N . ASP B 1 250 ? 20.375 19.516 4.402 1 98.44 250 ASP B N 1
ATOM 4369 C CA . ASP B 1 250 ? 19.578 20.562 3.76 1 98.44 250 ASP B CA 1
ATOM 4370 C C . ASP B 1 250 ? 18.391 20.969 4.633 1 98.44 250 ASP B C 1
ATOM 4372 O O . ASP B 1 250 ? 18.016 22.141 4.66 1 98.44 250 ASP B O 1
ATOM 4376 N N . PHE B 1 251 ? 17.766 20.031 5.363 1 98.06 251 PHE B N 1
ATOM 4377 C CA . PHE B 1 251 ? 16.75 20.406 6.344 1 98.06 251 PHE B CA 1
ATOM 4378 C C . PHE B 1 251 ? 17.344 21.359 7.391 1 98.06 251 PHE B C 1
ATOM 4380 O O . PHE B 1 251 ? 16.75 22.391 7.699 1 98.06 251 PHE B O 1
ATOM 4387 N N . GLU B 1 252 ? 18.5 20.953 7.867 1 97.31 252 GLU B N 1
ATOM 4388 C CA . GLU B 1 252 ? 19.156 21.766 8.883 1 97.31 252 GLU B CA 1
ATOM 4389 C C . GLU B 1 252 ? 19.453 23.172 8.367 1 97.31 252 GLU B C 1
ATOM 4391 O O . GLU B 1 252 ? 19.359 24.156 9.109 1 97.31 252 GLU B O 1
ATOM 4396 N N . LEU B 1 253 ? 19.906 23.188 7.16 1 97.94 253 LEU B N 1
ATOM 4397 C CA . LEU B 1 253 ? 20.219 24.469 6.539 1 97.94 253 LEU B CA 1
ATOM 4398 C C . LEU B 1 253 ? 18.984 25.359 6.512 1 97.94 253 LEU B C 1
ATOM 4400 O O . LEU B 1 253 ? 19.078 26.562 6.766 1 97.94 253 LEU B O 1
ATOM 4404 N N . ILE B 1 254 ? 17.812 24.797 6.184 1 97.81 254 ILE B N 1
ATOM 4405 C CA . ILE B 1 254 ? 16.562 25.547 6.156 1 97.81 254 ILE B CA 1
ATOM 4406 C C . ILE B 1 254 ? 16.297 26.156 7.535 1 97.81 254 ILE B C 1
ATOM 4408 O O . ILE B 1 254 ? 15.992 27.344 7.652 1 97.81 254 ILE B O 1
ATOM 4412 N N . PHE B 1 255 ? 16.438 25.391 8.586 1 96.19 255 PHE B N 1
ATOM 4413 C CA . PHE B 1 255 ? 16.156 25.844 9.945 1 96.19 255 PHE B CA 1
ATOM 4414 C C . PHE B 1 255 ? 17.188 26.859 10.414 1 96.19 255 PHE B C 1
ATOM 4416 O O . PHE B 1 255 ? 16.844 27.844 11.07 1 96.19 255 PHE B O 1
ATOM 4423 N N . THR B 1 256 ? 18.406 26.625 10.039 1 95.75 256 THR B N 1
ATOM 4424 C CA . THR B 1 256 ? 19.469 27.578 10.391 1 95.75 256 THR B CA 1
ATOM 4425 C C . THR B 1 256 ? 19.25 28.906 9.688 1 95.75 256 THR B C 1
ATOM 4427 O O . THR B 1 256 ? 19.422 29.969 10.289 1 95.75 256 THR B O 1
ATOM 4430 N N . ASN B 1 257 ? 18.969 28.844 8.391 1 96.38 257 ASN B N 1
ATOM 4431 C CA . ASN B 1 257 ? 18.656 30.062 7.645 1 96.38 257 ASN B CA 1
ATOM 4432 C C . ASN B 1 257 ? 17.5 30.828 8.281 1 96.38 257 ASN B C 1
ATOM 4434 O O . ASN B 1 257 ? 17.547 32.062 8.406 1 96.38 257 ASN B O 1
ATOM 4438 N N . CYS B 1 258 ? 16.469 30.125 8.695 1 95 258 CYS B N 1
ATOM 4439 C CA . CYS B 1 258 ? 15.312 30.734 9.336 1 95 258 CYS B CA 1
ATOM 4440 C C . CYS B 1 258 ? 15.711 31.469 10.609 1 95 258 CYS B C 1
ATOM 4442 O O . CYS B 1 258 ? 15.312 32.625 10.82 1 95 258 CYS B O 1
ATOM 4444 N N . THR B 1 259 ? 16.531 30.844 11.406 1 93.75 259 THR B N 1
ATOM 4445 C CA . THR B 1 259 ? 16.984 31.422 12.664 1 93.75 259 THR B CA 1
ATOM 4446 C C . THR B 1 259 ? 17.859 32.656 12.406 1 93.75 259 THR B C 1
ATOM 4448 O O . THR B 1 259 ? 17.719 33.688 13.086 1 93.75 259 THR B O 1
ATOM 4451 N N . THR B 1 260 ? 18.719 32.531 11.414 1 94.69 260 THR B N 1
ATOM 4452 C CA . THR B 1 260 ? 19.656 33.594 11.102 1 94.69 260 THR B CA 1
ATOM 4453 C C . THR B 1 260 ? 18.922 34.812 10.531 1 94.69 260 THR B C 1
ATOM 4455 O O . THR B 1 260 ? 19.172 35.938 10.953 1 94.69 260 THR B O 1
ATOM 4458 N N . TYR B 1 261 ? 18.062 34.594 9.633 1 94.69 261 TYR B N 1
ATOM 4459 C CA . TYR B 1 261 ? 17.344 35.688 8.984 1 94.69 261 TYR B CA 1
ATOM 4460 C C . TYR B 1 261 ? 16.391 36.375 9.953 1 94.69 261 TYR B C 1
ATOM 4462 O O . TYR B 1 261 ? 16.188 37.594 9.898 1 94.69 261 TYR B O 1
ATOM 4470 N N . ASN B 1 262 ? 15.805 35.594 10.812 1 92.69 262 ASN B N 1
ATOM 4471 C CA . ASN B 1 262 ? 14.789 36.094 11.719 1 92.69 262 ASN B CA 1
ATOM 4472 C C . ASN B 1 262 ? 15.352 36.281 13.133 1 92.69 262 ASN B C 1
ATOM 4474 O O . ASN B 1 262 ? 14.695 35.969 14.117 1 92.69 262 ASN B O 1
ATOM 4478 N N . LYS B 1 263 ? 16.531 36.75 13.266 1 88.31 263 LYS B N 1
ATOM 4479 C CA . LYS B 1 263 ? 17.234 36.875 14.539 1 88.31 263 LYS B CA 1
ATOM 4480 C C . LYS B 1 263 ? 16.391 37.625 15.562 1 88.31 263 LYS B C 1
ATOM 4482 O O . LYS B 1 263 ? 16.391 37.281 16.75 1 88.31 263 LYS B O 1
ATOM 4487 N N . ASN B 1 264 ? 15.594 38.594 15.141 1 88.12 264 ASN B N 1
ATOM 4488 C CA . ASN B 1 264 ? 14.805 39.406 16.062 1 88.12 264 ASN B CA 1
ATOM 4489 C C . ASN B 1 264 ? 13.32 39.062 15.992 1 88.12 264 ASN B C 1
ATOM 4491 O O . ASN B 1 264 ? 12.477 39.875 16.375 1 88.12 264 ASN B O 1
ATOM 4495 N N . ASN B 1 265 ? 12.992 38 15.461 1 91.19 265 ASN B N 1
ATOM 4496 C CA . ASN B 1 265 ? 11.609 37.562 15.336 1 91.19 265 ASN B CA 1
ATOM 4497 C C . ASN B 1 265 ? 11.383 36.25 16.078 1 91.19 265 ASN B C 1
ATOM 4499 O O . ASN B 1 265 ? 11.609 35.156 15.539 1 91.19 265 ASN B O 1
ATOM 4503 N N . ALA B 1 266 ? 10.883 36.281 17.203 1 90.5 266 ALA B N 1
ATOM 4504 C CA . ALA B 1 266 ? 10.727 35.125 18.094 1 90.5 266 ALA B CA 1
ATOM 4505 C C . ALA B 1 266 ? 9.742 34.125 17.531 1 90.5 266 ALA B C 1
ATOM 4507 O O . ALA B 1 266 ? 9.898 32.906 17.719 1 90.5 266 ALA B O 1
ATOM 4508 N N . GLU B 1 267 ? 8.805 34.562 16.859 1 90.62 267 GLU B N 1
ATOM 4509 C CA . GLU B 1 267 ? 7.773 33.688 16.312 1 90.62 267 GLU B CA 1
ATOM 4510 C C . GLU B 1 267 ? 8.352 32.75 15.273 1 90.62 267 GLU B C 1
ATOM 4512 O O . GLU B 1 267 ? 8.133 31.531 15.344 1 90.62 267 GLU B O 1
ATOM 4517 N N . PHE B 1 268 ? 9.078 33.25 14.383 1 90.5 268 PHE B N 1
ATOM 4518 C CA . PHE B 1 268 ? 9.664 32.438 13.328 1 90.5 268 PHE B CA 1
ATOM 4519 C C . PHE B 1 268 ? 10.719 31.5 13.898 1 90.5 268 PHE B C 1
ATOM 4521 O O . PHE B 1 268 ? 10.883 30.375 13.422 1 90.5 268 PHE B O 1
ATOM 4528 N N . HIS B 1 269 ? 11.383 31.969 14.898 1 91.25 269 HIS B N 1
ATOM 4529 C CA . HIS B 1 269 ? 12.344 31.109 15.562 1 91.25 269 HIS B CA 1
ATOM 4530 C C . HIS B 1 269 ? 11.656 29.891 16.172 1 91.25 269 HIS B C 1
ATOM 4532 O O . HIS B 1 269 ? 12.164 28.766 16.062 1 91.25 269 HIS B O 1
ATOM 4538 N N . ALA B 1 270 ? 10.586 30.156 16.75 1 92.62 270 ALA B N 1
ATOM 4539 C CA . ALA B 1 270 ? 9.844 29.078 17.406 1 92.62 270 ALA B CA 1
ATOM 4540 C C . ALA B 1 270 ? 9.32 28.078 16.375 1 92.62 270 ALA B C 1
ATOM 4542 O O . ALA B 1 270 ? 9.328 26.859 16.609 1 92.62 270 ALA B O 1
ATOM 4543 N N . VAL B 1 271 ? 8.906 28.562 15.273 1 92.38 271 VAL B N 1
ATOM 4544 C CA . VAL B 1 271 ? 8.375 27.703 14.219 1 92.38 271 VAL B CA 1
ATOM 4545 C C . VAL B 1 271 ? 9.477 26.797 13.695 1 92.38 271 VAL B C 1
ATOM 4547 O O . VAL B 1 271 ? 9.273 25.578 13.562 1 92.38 271 VAL B O 1
ATOM 4550 N N . GLY B 1 272 ? 10.578 27.391 13.391 1 93.5 272 GLY B N 1
ATOM 4551 C CA . GLY B 1 272 ? 11.703 26.609 12.906 1 93.5 272 GLY B CA 1
ATOM 4552 C C . GLY B 1 272 ? 12.156 25.547 13.898 1 93.5 272 GLY B C 1
ATOM 4553 O O . GLY B 1 272 ? 12.398 24.406 13.516 1 93.5 272 GLY B O 1
ATOM 4554 N N . LYS B 1 273 ? 12.211 26 15.094 1 94.06 273 LYS B N 1
ATOM 4555 C CA . LYS B 1 273 ? 12.641 25.078 16.141 1 94.06 273 LYS B CA 1
ATOM 4556 C C . LYS B 1 273 ? 11.648 23.922 16.297 1 94.06 273 LYS B C 1
ATOM 4558 O O . LYS B 1 273 ? 12.055 22.781 16.5 1 94.06 273 LYS B O 1
ATOM 4563 N N . HIS B 1 274 ? 10.461 24.281 16.266 1 95.38 274 HIS B N 1
ATOM 4564 C CA . HIS B 1 274 ? 9.414 23.266 16.391 1 95.38 274 HIS B CA 1
ATOM 4565 C C . HIS B 1 274 ? 9.477 22.25 15.258 1 95.38 274 HIS B C 1
ATOM 4567 O O . HIS B 1 274 ? 9.398 21.047 15.492 1 95.38 274 HIS B O 1
ATOM 4573 N N . LEU B 1 275 ? 9.594 22.703 14.062 1 96.25 275 LEU B N 1
ATOM 4574 C CA . LEU B 1 275 ? 9.664 21.812 12.906 1 96.25 275 LEU B CA 1
ATOM 4575 C C . LEU B 1 275 ? 10.898 20.906 12.984 1 96.25 275 LEU B C 1
ATOM 4577 O O . LEU B 1 275 ? 10.836 19.734 12.625 1 96.25 275 LEU B O 1
ATOM 4581 N N . LYS B 1 276 ? 11.953 21.516 13.453 1 96.69 276 LYS B N 1
ATOM 4582 C CA . LYS B 1 276 ? 13.172 20.734 13.625 1 96.69 276 LYS B CA 1
ATOM 4583 C C . LYS B 1 276 ? 12.961 19.609 14.633 1 96.69 276 LYS B C 1
ATOM 4585 O O . LYS B 1 276 ? 13.406 18.484 14.414 1 96.69 276 LYS B O 1
ATOM 4590 N N . LEU B 1 277 ? 12.344 19.938 15.688 1 96.94 277 LEU B N 1
ATOM 4591 C CA . LEU B 1 277 ? 12.07 18.938 16.703 1 96.94 277 LEU B CA 1
ATOM 4592 C C . LEU B 1 277 ? 11.211 17.812 16.156 1 96.94 277 LEU B C 1
ATOM 4594 O O . LEU B 1 277 ? 11.484 16.641 16.391 1 96.94 277 LEU B O 1
ATOM 4598 N N . LEU B 1 278 ? 10.195 18.141 15.422 1 97.19 278 LEU B N 1
ATOM 4599 C CA . LEU B 1 278 ? 9.32 17.156 14.812 1 97.19 278 LEU B CA 1
ATOM 4600 C C . LEU B 1 278 ? 10.094 16.266 13.844 1 97.19 278 LEU B C 1
ATOM 4602 O O . LEU B 1 278 ? 9.898 15.039 13.828 1 97.19 278 LEU B O 1
ATOM 4606 N N . LEU B 1 279 ? 10.898 16.906 13.055 1 97.88 279 LEU B N 1
ATOM 4607 C CA . LEU B 1 279 ? 11.695 16.156 12.078 1 97.88 279 LEU B CA 1
ATOM 4608 C C . LEU B 1 279 ? 12.633 15.188 12.781 1 97.88 279 LEU B C 1
ATOM 4610 O O . LEU B 1 279 ? 12.758 14.031 12.367 1 97.88 279 LEU B O 1
ATOM 4614 N N . ASP B 1 280 ? 13.266 15.68 13.828 1 96.75 280 ASP B N 1
ATOM 4615 C CA . ASP B 1 280 ? 14.203 14.828 14.562 1 96.75 280 ASP B CA 1
ATOM 4616 C C . ASP B 1 280 ? 13.5 13.602 15.133 1 96.75 280 ASP B C 1
ATOM 4618 O O . ASP B 1 280 ? 14.039 12.492 15.078 1 96.75 280 ASP B O 1
ATOM 4622 N N . GLN B 1 281 ? 12.375 13.812 15.648 1 97.19 281 GLN B N 1
ATOM 4623 C CA . GLN B 1 281 ? 11.594 12.703 16.172 1 97.19 281 GLN B CA 1
ATOM 4624 C C . GLN B 1 281 ? 11.195 11.734 15.062 1 97.19 281 GLN B C 1
ATOM 4626 O O . GLN B 1 281 ? 11.266 10.516 15.242 1 97.19 281 GLN B O 1
ATOM 4631 N N . GLU B 1 282 ? 10.773 12.25 13.969 1 97.38 282 GLU B N 1
ATOM 4632 C CA . GLU B 1 282 ? 10.336 11.414 12.852 1 97.38 282 GLU B CA 1
ATOM 4633 C C . GLU B 1 282 ? 11.5 10.617 12.281 1 97.38 282 GLU B C 1
ATOM 4635 O O . GLU B 1 282 ? 11.328 9.461 11.891 1 97.38 282 GLU B O 1
ATOM 4640 N N . ILE B 1 283 ? 12.664 11.258 12.234 1 97.5 283 ILE B N 1
ATOM 4641 C CA . ILE B 1 283 ? 13.859 10.578 11.75 1 97.5 283 ILE B CA 1
ATOM 4642 C C . ILE B 1 283 ? 14.141 9.352 12.609 1 97.5 283 ILE B C 1
ATOM 4644 O O . ILE B 1 283 ? 14.438 8.273 12.086 1 97.5 283 ILE B O 1
ATOM 4648 N N . ARG B 1 284 ? 14 9.523 13.875 1 96.69 284 ARG B N 1
ATOM 4649 C CA . ARG B 1 284 ? 14.242 8.406 14.781 1 96.69 284 ARG B CA 1
ATOM 4650 C C . ARG B 1 284 ? 13.258 7.273 14.531 1 96.69 284 ARG B C 1
ATOM 4652 O O . ARG B 1 284 ? 13.641 6.102 14.516 1 96.69 284 ARG B O 1
ATOM 4659 N N . LYS B 1 285 ? 12.055 7.617 14.32 1 96.06 285 LYS B N 1
ATOM 4660 C CA . LYS B 1 285 ? 11.023 6.625 14.047 1 96.06 285 LYS B CA 1
ATOM 4661 C C . LYS B 1 285 ? 11.273 5.922 12.711 1 96.06 285 LYS B C 1
ATOM 4663 O O . LYS B 1 285 ? 11.172 4.699 12.625 1 96.06 285 LYS B O 1
ATOM 4668 N N . VAL B 1 286 ? 11.586 6.676 11.719 1 96.44 286 VAL B N 1
ATOM 4669 C CA . VAL B 1 286 ? 11.742 6.188 10.352 1 96.44 286 VAL B CA 1
ATOM 4670 C C . VAL B 1 286 ? 12.914 5.207 10.289 1 96.44 286 VAL B C 1
ATOM 4672 O O . VAL B 1 286 ? 12.797 4.129 9.695 1 96.44 286 VAL B O 1
ATOM 4675 N N . PHE B 1 287 ? 13.992 5.539 10.969 1 96.31 287 PHE B N 1
ATOM 4676 C CA . PHE B 1 287 ? 15.211 4.75 10.82 1 96.31 287 PHE B CA 1
ATOM 4677 C C . PHE B 1 287 ? 15.406 3.822 12.016 1 96.31 287 PHE B C 1
ATOM 4679 O O . PHE B 1 287 ? 16.484 3.24 12.188 1 96.31 287 PHE B O 1
ATOM 4686 N N . ASN B 1 288 ? 14.383 3.73 12.859 1 95.19 288 ASN B N 1
ATOM 4687 C CA . ASN B 1 288 ? 14.43 2.84 14.016 1 95.19 288 ASN B CA 1
ATOM 4688 C C . ASN B 1 288 ? 15.609 3.158 14.922 1 95.19 288 ASN B C 1
ATOM 4690 O O . ASN B 1 288 ? 16.406 2.271 15.25 1 95.19 288 ASN B O 1
ATOM 4694 N N . ILE B 1 289 ? 15.703 4.352 15.266 1 94.94 289 ILE B N 1
ATOM 4695 C CA . ILE B 1 289 ? 16.75 4.816 16.172 1 94.94 289 ILE B CA 1
ATOM 4696 C C . ILE B 1 289 ? 16.188 4.969 17.578 1 94.94 289 ILE B C 1
ATOM 4698 O O . ILE B 1 289 ? 15.25 5.738 17.797 1 94.94 289 ILE B O 1
ATOM 4702 N N . PRO B 1 290 ? 16.766 4.172 18.484 1 89.44 290 PRO B N 1
ATOM 4703 C CA . PRO B 1 290 ? 16.234 4.23 19.859 1 89.44 290 PRO B CA 1
ATOM 4704 C C . PRO B 1 290 ? 16.422 5.602 20.5 1 89.44 290 PRO B C 1
ATOM 4706 O O . PRO B 1 290 ? 17.266 6.383 20.062 1 89.44 290 PRO B O 1
ATOM 4709 N N . ASP B 1 291 ? 15.555 5.945 21.5 1 77.5 291 ASP B N 1
ATOM 4710 C CA . ASP B 1 291 ? 15.609 7.199 22.25 1 77.5 291 ASP B CA 1
ATOM 4711 C C . ASP B 1 291 ? 16.906 7.32 23.031 1 77.5 291 ASP B C 1
ATOM 4713 O O . ASP B 1 291 ? 17.469 6.316 23.469 1 77.5 291 ASP B O 1
#

Sequence (582 aa):
MDTLDEQASATNPDSDKVAFLVTCGALSGQLHKKRFASGRCGKSIRTETRWLTPLEFVYEALGQRDGSWMKDIEYDRKPIGHLIKNKMLYIHSDLCICCLCKPSPKDLENEKNDDECYVCKSNGELVKCDLCPRSFHQKCHVPQVKEQVIKEDKPWMCIFCSFKSIQELLYPDEQKLEDVMTHQISRHMVACPYLLLFVYSADENQIFATNPEEYLKAYTSIIKTPMWLGKMAEKLQEKLYKTLGEFLADFELIFTNCTTYNKNNAEFHAVGKHLKLLLDQEIRKVFNIPDMDTLDEQASATNPDSDKVAFLVTCGALSGQLHKKRFASGRCGKSIRTETRWLTPLEFVYEALGQRDGSWMKDIEYDRKPIGHLIKNKMLYIHSDLCICCLCKPSPKDLENEKNDDECYVCKSNGELVKCDLCPRSFHQKCHVPQVKEQVIKEDKPWMCIFCSFKSIQELLYPDEQKLEDVMTHQISRHMVACPYLLLFVYSADENQIFATNPEEYLKAYTSIIKTPMWLGKMAEKLQEKLYKTLGEFLADFELIFTNCTTYNKNNAEFHAVGKHLKLLLDQEIRKVFNIPD

InterPro domains:
  IPR000770 SAND domain [PF01342] (18-89)
  IPR000770 SAND domain [PS50864] (10-90)
  IPR000770 SAND domain [SM00258] (18-90)
  IPR001487 Bromodomain [PF00439] (201-270)
  IPR001487 Bromodomain [PR00503] (216-232)
  IPR001487 Bromodomain [PR00503] (232-250)
  IPR001487 Bromodomain [PR00503] (250-269)
  IPR001487 Bromodomain [PS50014] (190-269)
  IPR001487 Bromodomain [SM00297] (185-288)
  IPR001965 Zinc finger, PHD-type [SM00249] (116-162)
  IPR010919 SAND-like domain superfamily [G3DSA:3.10.390.10] (13-104)
  IPR010919 SAND-like domain superfamily [SSF63763] (17-101)
  IPR011011 Zinc finger, FYVE/PHD-type [SSF57903] (111-164)
  IPR013083 Zinc finger, RING/FYVE/PHD-type [G3DSA:3.30.40.10] (107-170)
  IPR019786 Zinc finger, PHD-type, conserved site [PS01359] (96-161)
  IPR019787 Zinc finger, PHD-finger [PF00628] (117-161)
  IPR019787 Zinc finger, PHD-finger [PS50016] (114-164)
  IPR036427 Bromodomain-like superfamily [G3DSA:1.20.920.10] (173-291)
  IPR036427 Bromodomain-like superfamily [SSF47370] (182-290)
  IPR043563 Nuclear body protein Sp110/Sp140/Sp140L-like [PTHR46386] (11-289)

Solvent-accessible surface area (backbone atoms only — not comparable to full-atom values): 32243 Å² total; per-residue (Å²): 136,82,80,77,77,76,74,73,77,73,74,59,84,63,66,79,55,60,59,40,70,30,33,28,84,90,40,60,31,36,36,30,52,89,40,43,31,43,52,82,26,24,45,18,29,42,40,94,57,39,47,23,18,46,42,54,47,41,22,72,44,69,72,37,86,82,62,56,43,47,63,56,30,25,41,91,90,32,39,41,43,54,38,40,75,66,69,67,40,68,72,58,58,94,80,48,75,46,64,50,67,51,49,51,73,66,44,56,60,54,43,45,34,48,79,36,18,56,48,81,65,40,71,75,79,60,48,62,28,70,77,38,23,51,17,24,32,48,79,68,34,56,71,60,58,56,66,65,48,65,75,65,68,49,90,40,68,44,50,63,57,44,39,64,72,42,39,60,57,73,37,74,51,78,43,52,71,77,59,56,31,68,32,53,27,76,80,38,51,57,56,48,39,35,53,53,49,50,50,40,37,70,36,76,80,51,76,50,44,50,69,57,71,78,77,43,78,70,39,68,80,74,42,87,74,83,61,29,51,48,57,51,53,49,36,58,74,67,61,69,54,64,26,38,38,58,54,55,47,50,56,51,47,34,37,48,49,48,40,64,76,33,68,88,34,69,67,58,37,50,51,38,51,50,52,48,52,53,48,54,55,47,50,28,62,70,49,33,32,76,134,138,82,79,75,78,75,74,72,75,74,75,58,84,63,66,78,54,62,58,40,69,31,34,28,86,92,40,62,32,36,36,30,53,90,40,42,31,44,54,83,26,24,46,17,28,41,40,96,59,39,45,25,20,45,43,54,48,42,23,73,45,68,71,36,88,81,62,56,45,46,64,56,30,24,41,90,90,32,38,42,42,54,38,41,75,66,67,68,40,68,72,57,58,94,79,47,73,46,64,51,67,51,51,51,75,67,44,54,61,53,42,44,34,48,80,35,19,54,49,81,64,43,70,74,77,61,50,62,30,70,78,40,24,51,16,24,33,47,80,66,34,56,71,60,57,57,66,65,47,65,75,64,68,49,90,40,69,42,50,63,57,44,38,65,72,41,39,58,56,73,36,73,53,78,42,51,70,78,59,55,32,68,33,53,26,76,79,38,51,56,56,49,38,35,53,53,49,50,50,42,38,69,36,76,81,51,76,51,43,51,68,58,70,77,79,44,79,70,37,68,80,73,41,86,75,83,62,28,50,50,57,51,53,48,35,58,76,67,61,68,54,63,25,38,37,58,54,54,46,48,56,50,48,34,38,47,48,46,39,62,75,33,69,90,34,67,66,59,35,49,51,37,51,50,52,48,52,53,48,55,53,48,50,28,63,68,48,33,32,76,132

Secondary structure (DSSP, 8-state):
------------TTTT-SEEEEEETTEEEEEEGGG---SSSS--EE-SS-EE-HHHHHHHHH--TT--HHHHSEETTEETHHHHHTTSS-PPPTT--STTTS--HHHHHHTTS-SSBTTT---SS-EE-SSSS-EE-TTTSSSPPPHHHHHHT-----HHHHHHHHHHHH--S---HHHHHHSBGGGGTTHHHHHHHHHHHH-TT-SSSS-GGGTSTTHHHH-SS---HHHHHHHHHTT---BHHHHHHHHHHHHHHHHHHTTT-HHHHHHHHHHHHHHHHHHHHHTT---/------------TTTT-SEEEEEETTEEEEEEGGG---SSSS--EE-SS-EE-HHHHHHHHH--TT--HHHHSEETTEETHHHHHTTSS-PPPTT--STTTS--HHHHHHTTS-SSBTTT---SS-EEPSSSS-EE-TTTSSSPPPHHHHHHT-----HHHHHHHHHHHH--S---HHHHHHSBGGGGTTHHHHHHHHHHHH-TT-SSSS-GGGTSTTHHHH-SS---HHHHHHHHHTT---BHHHHHHHHHHHHHHHHHHTTT-HHHHHHHHHHHHHHHHHHHHHTT---

Foldseek 3Di:
DPPPPPPPPPPPPCLPPQWFWKDFAVFIWIFGQVQAADQQWGQGTHGFFWTHRLQRRNCVRPVDNPDDSQQRMDGPNGGCVVCPVVVSHDHHDQPDCDCGNPNDPVSVVLRTADQAALQQRHHDDWDAAPGGRHIHDQVRAVVRDDPCCVVVVDHDHGLQVVLVVCLCVLAVDADDPVVQQADFCVSVLSVLSVLLSVLSNLLVVCPQADWPVVPDPCLCVFQVDTAGSVVLSVCSVVVVDGGNNVSVVRLVSSLVSQCRVPVPPVVSNVSSVVSVVVSVVVVCVSNVHDD/DPPPPPPPPPPPPCLPPQWFWKDFAVFIWIFGQVQAADQQWGQGTHGFFWTHRLQRRNCVRPVDNPDDSQQRMDTPNGRCVVCPVVVSHDHHDQPDCDCGNPNDPVSVVLRTADQAALQQRHHDDWDAAPGGRHIHDQVRAVVRDDPCCVVVVDHDHGLQVVLVVCLCVLAVDADDPVVQQADFCVSVLSVLSVLLSVLSNLPVVCPQADWPVVPDPCLCVFQVDTAGSVVLSVCSVVVVDGGNNVSVVRLVSSLVSQCRVPVPPVVSNVSSVVSVVVSVVVVCVSNVHDD

Radius of gyration: 29.37 Å; Cα contacts (8 Å, |Δi|>4): 845; chains: 2; bounding box: 64×108×66 Å

Nearest PDB structures (foldseek):
  5h1v-assembly1_A  TM=8.366E-01  e=1.673E-11  Homo sapiens
  4yat-assembly2_B  TM=8.207E-01  e=1.579E-11  Homo sapiens
  5h1v-assembly2_B  TM=8.295E-01  e=2.813E-11  Homo sapiens
  4yc9-assembly1_A  TM=8.048E-01  e=1.990E-11  Homo sapiens
  2ydw-assembly1_B-2  TM=7.461E-01  e=3.459E-05  Homo sapiens

Organism: Nothobranchius furzeri (NCBI:txid105023)